Protein AF-0000000072267280 (afdb_homodimer)

Foldseek 3Di:
DDDPADDDCPDDVLVVLLVVLLVCLQVPVQVCQLVLQVVLAADLVVLQVCLVSQLLAQCADVVLPHDNPALLSLLSSLLSNLLRHLLNSVQSLQLRQVFLVLCRVFPDPVSSNVPNNCSSNSVFGEWEFQAAPVDDLNSLLDAWEWEDDVFWTWTFDKTFFIFCVQPGQWYWYKHAHPNVVGLLRIWIFIDGPPFPQKHWDFFDDALASRNGGTTMIGGDRTIGGPSGTGHDGSCVNVSVVVRLLSSLLSSLSSLLSLLSSLCVQQVVQQQPDDDPHHRVCVDPVNVVLNVLSSVLSNVLCVLSSVLSVCRRVVNHDLLSSLVSLLSSLVSQLVSLVVSLVSNDPQSVDPSDPSVNSNSHSVCSQPPSHHSVSSVVRNVVVVVVD/DDDDADDDCPDDVLVVLLVLLLVCLQVPVQVCQLVLQVVLAADLVVLQVCLVSQLLAQCADVVLPHDNPALLSLLSSLLSNLLRPLLNSVQSLQLRQVFLVLCRVFPDPVSSNPPNNCSSNSVFGEWEFQAAPVDDLNSLLDAWEWEDDVFWTWTFDKTFFIFCVQPGQWYWYKHAHPNVVRLLRIWIFIDGPPWPQKHWDFFDDALASRNRGTTMIGGDRTIGGPSGTGHDGSCVVVSVVVRLLSSLLSSLSSLLSLLSSLCVQQVVQQQPDDDPHHRVCVDVVNVVLNVLSSVLSVVLCVLSSVLSVCRRVVNHDLLSSLVSLLSSLVSQLVSLVVSLVSNDPQSVDPSDPSVNSNSHSVCSCPPSHHSVSSVVRNVVVVVVD

Nearest PDB structures (foldseek):
  1jqi-assembly1_B  TM=9.821E-01  e=1.699E-35  Rattus norvegicus
  4n5f-assembly1_A-2  TM=9.843E-01  e=3.014E-35  Burkholderia cenocepacia J2315
  2vig-assembly1_A  TM=9.818E-01  e=6.168E-35  Homo sapiens
  4m9a-assembly1_B  TM=9.813E-01  e=4.166E-34  Burkholderia thailandensis E264
  4l1f-assembly1_A  TM=9.788E-01  e=5.820E-34  Acidaminococcus fermentans DSM 20731

Secondary structure (DSSP, 8-state):
----PPPP---HHHHHHHHHHHHHIIIIIHHHHHHHHHHT---THHHHHHHHTTGGGTTS-GGGT-----HHHHHHHHHHHHHH-HHHHHHHHIIIIIIIIHHHHH--HHHHHHHHHHHHHTSS-EEEE---SS-SS-GGG---EEEE-SSEEEEEEEEEEEETGGG-SEEEEEEES-GGGGGGGEEEEEEETTSTTEEEPPPP-BSS-TTS-EEEEEEEEEEEEGGGEES-TT-HHHHHHHHHHHHHHHHHHHHHHHHHHHHHHHHHHHHH-EETTEEGGGSHHHHHHHHHHHHHHHHHHHHHHHHHHHHHTT---HHHHHHHHHHHHHHHHHHHHHHHHHHTTGGGBTTSHHHHHHHHHHHTTTTTS-HHHHHHHHHHHHHH-/----PPPP---HHHHHHHHHHHHHIIIIIHHHHHHHHHHT---THHHHHHHHTTGGGTTS-GGGT-----HHHHHHHHHHHHHH-HHHHHHHHIIIIIIIIHHHHH--HHHHHHHHHHHHHTSS-EEEE--BTTBSS-GGG---EEEE-SSEEEEEEEEEEEETGGG-SEEEEEEES-GGGGGGGEEEEEEETTSTTEEEPPPP-BSS-TTS-EEEEEEEEEEEEGGGEES-TT-HHHHHHHHHHHHHHHHHHHHHHHHHHHHHHHHHHHHH-EETTEEGGGSHHHHHHHHHHHHHHHHHHHHHHHHHHHHHTT---HHHHHHHHHHHHHHHHHHHHHHHHHHTTGGGBTTSHHHHHHHHHHHTTTTTS-HHHHHHHHHHHHHH-

Structure (mmCIF, N/CA/C/O backbone):
data_AF-0000000072267280-model_v1
#
loop_
_entity.id
_entity.type
_entity.pdbx_description
1 polymer 'Isovaleryl-CoA dehydrogenase, mitochondrial'
#
loop_
_atom_site.group_PDB
_atom_site.id
_atom_site.type_symbol
_atom_site.label_atom_id
_atom_site.label_alt_id
_atom_site.label_comp_id
_atom_site.label_asym_id
_atom_site.label_entity_id
_atom_site.label_seq_id
_atom_site.pdbx_PDB_ins_code
_atom_site.Cartn_x
_atom_site.Cartn_y
_atom_site.Cartn_z
_atom_site.occupancy
_atom_site.B_iso_or_equiv
_atom_site.auth_seq_id
_atom_site.auth_comp_id
_atom_site.auth_asym_id
_atom_site.auth_atom_id
_atom_site.pdbx_PDB_model_num
ATOM 1 N N . MET A 1 1 ? 23.453 -2.625 -3.963 1 76.94 1 MET A N 1
ATOM 2 C CA . MET A 1 1 ? 22.672 -3.83 -3.699 1 76.94 1 MET A CA 1
ATOM 3 C C . MET A 1 1 ? 23.156 -4.531 -2.438 1 76.94 1 MET A C 1
ATOM 5 O O . MET A 1 1 ? 24.359 -4.516 -2.135 1 76.94 1 MET A O 1
ATOM 9 N N . PHE A 1 2 ? 22.172 -5.105 -1.781 1 81.19 2 PHE A N 1
ATOM 10 C CA . PHE A 1 2 ? 22.469 -5.809 -0.541 1 81.19 2 PHE A CA 1
ATOM 11 C C . PHE A 1 2 ? 23.047 -7.188 -0.829 1 81.19 2 PHE A C 1
ATOM 13 O O . PHE A 1 2 ? 22.422 -8.016 -1.488 1 81.19 2 PHE A O 1
ATOM 20 N N . HIS A 1 3 ? 24.281 -7.504 -0.513 1 72.62 3 HIS A N 1
ATOM 21 C CA . HIS A 1 3 ? 24.953 -8.75 -0.868 1 72.62 3 HIS A CA 1
ATOM 22 C C . HIS A 1 3 ? 25.312 -9.555 0.375 1 72.62 3 HIS A C 1
ATOM 24 O O . HIS A 1 3 ? 26.031 -10.555 0.285 1 72.62 3 HIS A O 1
ATOM 30 N N . ALA A 1 4 ? 24.859 -9.195 1.506 1 66.62 4 ALA A N 1
ATOM 31 C CA . ALA A 1 4 ? 25.375 -9.859 2.699 1 66.62 4 ALA A CA 1
ATOM 32 C C . ALA A 1 4 ? 24.297 -10.727 3.35 1 66.62 4 ALA A C 1
ATOM 34 O O . ALA A 1 4 ? 24.219 -10.805 4.578 1 66.62 4 ALA A O 1
ATOM 35 N N . PRO A 1 5 ? 23.562 -11.312 2.404 1 69.12 5 PRO A N 1
ATOM 36 C CA . PRO A 1 5 ? 22.625 -12.203 3.088 1 69.12 5 PRO A CA 1
ATOM 37 C C . PRO A 1 5 ? 23.281 -13.508 3.537 1 69.12 5 PRO A C 1
ATOM 39 O O . PRO A 1 5 ? 24.406 -13.82 3.131 1 69.12 5 PRO A O 1
ATOM 42 N N . MET A 1 6 ? 22.719 -14.211 4.488 1 77.88 6 MET A N 1
ATOM 43 C CA . MET A 1 6 ? 23.094 -15.57 4.863 1 77.88 6 MET A CA 1
ATOM 44 C C . MET A 1 6 ? 23.234 -16.453 3.633 1 77.88 6 MET A C 1
ATOM 46 O O . MET A 1 6 ? 22.422 -16.375 2.713 1 77.88 6 MET A O 1
ATOM 50 N N . THR A 1 7 ? 24.312 -17.172 3.588 1 84.56 7 THR A N 1
ATOM 51 C CA . THR A 1 7 ? 24.5 -18.125 2.502 1 84.56 7 THR A CA 1
ATOM 52 C C . THR A 1 7 ? 23.797 -19.438 2.816 1 84.56 7 THR A C 1
ATOM 54 O O . THR A 1 7 ? 24.094 -20.078 3.832 1 84.56 7 THR A O 1
ATOM 57 N N . PHE A 1 8 ? 22.859 -19.781 1.959 1 88.31 8 PHE A N 1
ATOM 58 C CA . PHE A 1 8 ? 22.203 -21.078 2.064 1 88.31 8 PHE A CA 1
ATOM 59 C C . PHE A 1 8 ? 22.891 -22.094 1.16 1 88.31 8 PHE A C 1
ATOM 61 O O . PHE A 1 8 ? 23.266 -21.781 0.032 1 88.31 8 PHE A O 1
ATOM 68 N N . ASP A 1 9 ? 23.141 -23.312 1.646 1 90.62 9 ASP A N 1
ATOM 69 C CA . ASP A 1 9 ? 23.75 -24.375 0.845 1 90.62 9 ASP A CA 1
ATOM 70 C C . ASP A 1 9 ? 22.734 -24.984 -0.119 1 90.62 9 ASP A C 1
ATOM 72 O O . ASP A 1 9 ? 21.969 -25.875 0.256 1 90.62 9 ASP A O 1
ATOM 76 N N . LEU A 1 10 ? 22.797 -24.609 -1.362 1 94.75 10 LEU A N 1
ATOM 77 C CA . LEU A 1 10 ? 21.844 -25.047 -2.385 1 94.75 10 LEU A CA 1
ATOM 78 C C . LEU A 1 10 ? 22.453 -26.156 -3.236 1 94.75 10 LEU A C 1
ATOM 80 O O . LEU A 1 10 ? 21.75 -26.781 -4.039 1 94.75 10 LEU A O 1
ATOM 84 N N . GLY A 1 11 ? 23.781 -26.453 -2.988 1 94.38 11 GLY A N 1
ATOM 85 C CA . GLY A 1 11 ? 24.516 -27.312 -3.908 1 94.38 11 GLY A CA 1
ATOM 86 C C . GLY A 1 11 ? 25.094 -26.547 -5.086 1 94.38 11 GLY A C 1
ATOM 87 O O . GLY A 1 11 ? 24.672 -25.438 -5.387 1 94.38 11 GLY A O 1
ATOM 88 N N . GLU A 1 12 ? 26 -27.094 -5.793 1 95.25 12 GLU A N 1
ATOM 89 C CA . GLU A 1 12 ? 26.766 -26.406 -6.828 1 95.25 12 GLU A CA 1
ATOM 90 C C . GLU A 1 12 ? 25.891 -26.047 -8.023 1 95.25 12 GLU A C 1
ATOM 92 O O . GLU A 1 12 ? 25.984 -24.938 -8.562 1 95.25 12 GLU A O 1
ATOM 97 N N . GLU A 1 13 ? 25.062 -26.938 -8.398 1 96.62 13 GLU A N 1
ATOM 98 C CA . GLU A 1 13 ? 24.25 -26.75 -9.602 1 96.62 13 GLU A CA 1
ATOM 99 C C . GLU A 1 13 ? 23.234 -25.641 -9.422 1 96.62 13 GLU A C 1
ATOM 101 O O . GLU A 1 13 ? 23.125 -24.75 -10.266 1 96.62 13 GLU A O 1
ATOM 106 N N . ILE A 1 14 ? 22.516 -25.672 -8.32 1 97.69 14 ILE A N 1
ATOM 107 C CA . ILE A 1 14 ? 21.484 -24.656 -8.078 1 97.69 14 ILE A CA 1
ATOM 108 C C . ILE A 1 14 ? 22.141 -23.312 -7.762 1 97.69 14 ILE A C 1
ATOM 110 O O . ILE A 1 14 ? 21.641 -22.266 -8.148 1 97.69 14 ILE A O 1
ATOM 114 N N . ALA A 1 15 ? 23.328 -23.328 -7.137 1 96.62 15 ALA A N 1
ATOM 115 C CA . ALA A 1 15 ? 24.078 -22.094 -6.898 1 96.62 15 ALA A CA 1
ATOM 116 C C . ALA A 1 15 ? 24.484 -21.438 -8.211 1 96.62 15 ALA A C 1
ATOM 118 O O . ALA A 1 15 ? 24.422 -20.219 -8.352 1 96.62 15 ALA A O 1
ATOM 119 N N . ALA A 1 16 ? 24.922 -22.281 -9.125 1 97.06 16 ALA A N 1
ATOM 120 C CA . ALA A 1 16 ? 25.297 -21.766 -10.445 1 97.06 16 ALA A CA 1
ATOM 121 C C . ALA A 1 16 ? 24.094 -21.203 -11.18 1 97.06 16 ALA A C 1
ATOM 123 O O . ALA A 1 16 ? 24.188 -20.172 -11.844 1 97.06 16 ALA A O 1
ATOM 124 N N . LEU A 1 17 ? 23 -21.875 -11.078 1 97.62 17 LEU A N 1
ATOM 125 C CA . LEU A 1 17 ? 21.75 -21.359 -11.648 1 97.62 17 LEU A CA 1
ATOM 126 C C . LEU A 1 17 ? 21.406 -20 -11.062 1 97.62 17 LEU A C 1
ATOM 128 O O . LEU A 1 17 ? 21.031 -19.078 -11.805 1 97.62 17 LEU A O 1
ATOM 132 N N . ARG A 1 18 ? 21.453 -19.859 -9.758 1 97.56 18 ARG A N 1
ATOM 133 C CA . ARG A 1 18 ? 21.125 -18.609 -9.094 1 97.56 18 ARG A CA 1
ATOM 134 C C . ARG A 1 18 ? 21.984 -17.469 -9.648 1 97.56 18 ARG A C 1
ATOM 136 O O . ARG A 1 18 ? 21.469 -16.375 -9.922 1 97.56 18 ARG A O 1
ATOM 143 N N . GLU A 1 19 ? 23.25 -17.688 -9.805 1 96.75 19 GLU A N 1
ATOM 144 C CA . GLU A 1 19 ? 24.172 -16.672 -10.305 1 96.75 19 GLU A CA 1
ATOM 145 C C . GLU A 1 19 ? 23.781 -16.219 -11.711 1 96.75 19 GLU A C 1
ATOM 147 O O . GLU A 1 19 ? 23.797 -15.023 -12.016 1 96.75 19 GLU A O 1
ATOM 152 N N . THR A 1 20 ? 23.453 -17.188 -12.508 1 97.62 20 THR A N 1
ATOM 153 C CA . THR A 1 20 ? 23.094 -16.906 -13.891 1 97.62 20 THR A CA 1
ATOM 154 C C . THR A 1 20 ? 21.797 -16.094 -13.945 1 97.62 20 THR A C 1
ATOM 156 O O . THR A 1 20 ? 21.719 -15.086 -14.648 1 97.62 20 THR A O 1
ATOM 159 N N . VAL A 1 21 ? 20.797 -16.562 -13.242 1 98.5 21 VAL A N 1
ATOM 160 C CA . VAL A 1 21 ? 19.5 -15.891 -13.25 1 98.5 21 VAL A CA 1
ATOM 161 C C . VAL A 1 21 ? 19.625 -14.5 -12.633 1 98.5 21 VAL A C 1
ATOM 163 O O . VAL A 1 21 ? 19.031 -13.539 -13.117 1 98.5 21 VAL A O 1
ATOM 166 N N . HIS A 1 22 ? 20.359 -14.383 -11.531 1 97.75 22 HIS A N 1
ATOM 167 C CA . HIS A 1 22 ? 20.594 -13.094 -10.883 1 97.75 22 HIS A CA 1
ATOM 168 C C . HIS A 1 22 ? 21.203 -12.094 -11.867 1 97.75 22 HIS A C 1
ATOM 170 O O . HIS A 1 22 ? 20.719 -10.961 -11.984 1 97.75 22 HIS A O 1
ATOM 176 N N . ALA A 1 23 ? 22.234 -12.492 -12.555 1 98.06 23 ALA A N 1
ATOM 177 C CA . ALA A 1 23 ? 22.922 -11.609 -13.492 1 98.06 23 ALA A CA 1
ATOM 178 C C . ALA A 1 23 ? 21.969 -11.141 -14.594 1 98.06 23 ALA A C 1
ATOM 180 O O . ALA A 1 23 ? 21.891 -9.945 -14.891 1 98.06 23 ALA A O 1
ATOM 181 N N . TRP A 1 24 ? 21.219 -12.031 -15.172 1 98.56 24 TRP A N 1
ATOM 182 C CA . TRP A 1 24 ? 20.281 -11.695 -16.234 1 98.56 24 TRP A CA 1
ATOM 183 C C . TRP A 1 24 ? 19.188 -10.773 -15.719 1 98.56 24 TRP A C 1
ATOM 185 O O . TRP A 1 24 ? 18.859 -9.773 -16.359 1 98.56 24 TRP A O 1
ATOM 195 N N . ALA A 1 25 ? 18.609 -11.102 -14.547 1 98.69 25 ALA A N 1
ATOM 196 C CA . ALA A 1 25 ? 17.5 -10.328 -14 1 98.69 25 ALA A CA 1
ATOM 197 C C . ALA A 1 25 ? 17.938 -8.906 -13.656 1 98.69 25 ALA A C 1
ATOM 199 O O . ALA A 1 25 ? 17.219 -7.945 -13.93 1 98.69 25 ALA A O 1
ATOM 200 N N . GLN A 1 26 ? 19.141 -8.773 -13.117 1 98.06 26 GLN A N 1
ATOM 201 C CA . GLN A 1 26 ? 19.641 -7.465 -12.711 1 98.06 26 GLN A CA 1
ATOM 202 C C . GLN A 1 26 ? 20.031 -6.625 -13.93 1 98.06 26 GLN A C 1
ATOM 204 O O . GLN A 1 26 ? 19.844 -5.406 -13.93 1 98.06 26 GLN A O 1
ATOM 209 N N . GLU A 1 27 ? 20.5 -7.215 -14.977 1 98.25 27 GLU A N 1
ATOM 210 C CA . GLU A 1 27 ? 21.016 -6.484 -16.125 1 98.25 27 GLU A CA 1
ATOM 211 C C . GLU A 1 27 ? 19.922 -6.234 -17.156 1 98.25 27 GLU A C 1
ATOM 213 O O . GLU A 1 27 ? 19.922 -5.211 -17.844 1 98.25 27 GLU A O 1
AT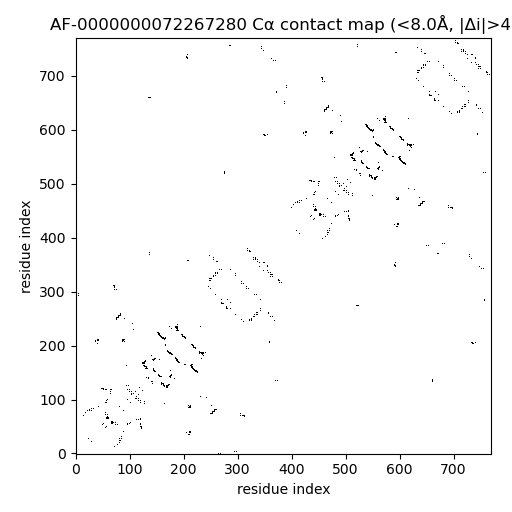OM 218 N N . ARG A 1 28 ? 19.016 -7.172 -17.219 1 98.5 28 ARG A N 1
ATOM 219 C CA . ARG A 1 28 ? 18.031 -7.133 -18.297 1 98.5 28 ARG A CA 1
ATOM 220 C C . ARG A 1 28 ? 16.656 -6.711 -17.766 1 98.5 28 ARG A C 1
ATOM 222 O O . ARG A 1 28 ? 16.016 -5.82 -18.344 1 98.5 28 ARG A O 1
ATOM 229 N N . VAL A 1 29 ? 16.188 -7.23 -16.703 1 98.75 29 VAL A N 1
ATOM 230 C CA . VAL A 1 29 ? 14.828 -7.059 -16.234 1 98.75 29 VAL A CA 1
ATOM 231 C C . VAL A 1 29 ? 14.734 -5.805 -15.359 1 98.75 29 VAL A C 1
ATOM 233 O O . VAL A 1 29 ? 13.836 -4.98 -15.547 1 98.75 29 VAL A O 1
ATOM 236 N N . LYS A 1 30 ? 15.641 -5.578 -14.438 1 98.5 30 LYS A N 1
ATOM 237 C CA . LYS A 1 30 ? 15.57 -4.512 -13.445 1 98.5 30 LYS A CA 1
ATOM 238 C C . LYS A 1 30 ? 15.477 -3.143 -14.109 1 98.5 30 LYS A C 1
ATOM 240 O O . LYS A 1 30 ? 14.641 -2.314 -13.734 1 98.5 30 LYS A O 1
ATOM 245 N N . PRO A 1 31 ? 16.25 -2.871 -15.164 1 98.25 31 PRO A N 1
ATOM 246 C CA . PRO A 1 31 ? 16.172 -1.554 -15.797 1 98.25 31 PRO A CA 1
ATOM 247 C C . PRO A 1 31 ? 14.82 -1.289 -16.453 1 98.25 31 PRO A C 1
ATOM 249 O O . PRO A 1 31 ? 14.461 -0.134 -16.688 1 98.25 31 PRO A O 1
ATOM 252 N N . MET A 1 32 ? 14.047 -2.373 -16.688 1 98.31 32 MET A N 1
ATOM 253 C CA . MET A 1 32 ? 12.75 -2.236 -17.359 1 98.31 32 MET A CA 1
ATOM 254 C C . MET A 1 32 ? 11.625 -2.131 -16.344 1 98.31 32 MET A C 1
ATOM 256 O O . MET A 1 32 ? 10.5 -1.759 -16.688 1 98.31 32 MET A O 1
ATOM 260 N N . ALA A 1 33 ? 11.906 -2.402 -15.109 1 98.31 33 ALA A N 1
ATOM 261 C CA . ALA A 1 33 ? 10.875 -2.637 -14.102 1 98.31 33 ALA A CA 1
ATOM 262 C C . ALA A 1 33 ? 9.969 -1.413 -13.945 1 98.31 33 ALA A C 1
ATOM 264 O O . ALA A 1 33 ? 8.75 -1.54 -13.875 1 98.31 33 ALA A O 1
ATOM 265 N N . ALA A 1 34 ? 10.539 -0.206 -13.883 1 97.75 34 ALA A N 1
ATOM 266 C CA . ALA A 1 34 ? 9.766 1.022 -13.719 1 97.75 34 ALA A CA 1
ATOM 267 C C . ALA A 1 34 ? 8.82 1.236 -14.898 1 97.75 34 ALA A C 1
ATOM 269 O O . ALA A 1 34 ? 7.652 1.586 -14.703 1 97.75 34 ALA A O 1
ATOM 270 N N . ARG A 1 35 ? 9.312 1.069 -16.078 1 97.88 35 ARG A N 1
ATOM 271 C CA . ARG A 1 35 ? 8.5 1.239 -17.281 1 97.88 35 ARG A CA 1
ATOM 272 C C . ARG A 1 35 ? 7.391 0.198 -17.344 1 97.88 35 ARG A C 1
ATOM 274 O O . ARG A 1 35 ? 6.262 0.51 -17.734 1 97.88 35 ARG A O 1
ATOM 281 N N . ILE A 1 36 ? 7.727 -1.076 -17 1 98.38 36 ILE A N 1
ATOM 282 C CA . ILE A 1 36 ? 6.75 -2.156 -16.984 1 98.38 36 ILE A CA 1
ATOM 283 C C . ILE A 1 36 ? 5.594 -1.791 -16.047 1 98.38 36 ILE A C 1
ATOM 285 O O . ILE A 1 36 ? 4.426 -1.951 -16.406 1 98.38 36 ILE A O 1
ATOM 289 N N . ASP A 1 37 ? 5.906 -1.236 -14.914 1 97.88 37 ASP A N 1
ATOM 290 C CA . ASP A 1 37 ? 4.902 -0.824 -13.938 1 97.88 37 ASP A CA 1
ATOM 291 C C . ASP A 1 37 ? 4.051 0.323 -14.477 1 97.88 37 ASP A C 1
ATOM 293 O O . ASP A 1 37 ? 2.82 0.284 -14.398 1 97.88 37 ASP A O 1
ATOM 297 N N . ARG A 1 38 ? 4.637 1.321 -15.016 1 96.62 38 ARG A N 1
ATOM 298 C CA . ARG A 1 38 ? 3.953 2.518 -15.5 1 96.62 38 ARG A CA 1
ATOM 299 C C . ARG A 1 38 ? 3.025 2.186 -16.672 1 96.62 38 ARG A C 1
ATOM 301 O O . ARG A 1 38 ? 1.881 2.641 -16.703 1 96.62 38 ARG A O 1
ATOM 308 N N . GLU A 1 39 ? 3.525 1.324 -17.641 1 97.12 39 GLU A N 1
ATOM 309 C CA . GLU A 1 39 ? 2.787 1.04 -18.859 1 97.12 39 GLU A CA 1
ATOM 310 C C . GLU A 1 39 ? 1.793 -0.1 -18.656 1 97.12 39 GLU A C 1
ATOM 312 O O . GLU A 1 39 ? 0.871 -0.277 -19.453 1 97.12 39 GLU A O 1
ATOM 317 N N . ASN A 1 40 ? 2.025 -0.92 -17.641 1 97.56 40 ASN A N 1
ATOM 318 C CA . ASN A 1 40 ? 1.167 -2.049 -17.312 1 97.56 40 ASN A CA 1
ATOM 319 C C . ASN A 1 40 ? 1.065 -3.045 -18.453 1 97.56 40 ASN A C 1
ATOM 321 O O . ASN A 1 40 ? -0.034 -3.461 -18.828 1 97.56 40 ASN A O 1
ATOM 325 N N . VAL A 1 41 ? 2.209 -3.436 -19.016 1 96.5 41 VAL A N 1
ATOM 326 C CA . VAL A 1 41 ? 2.266 -4.422 -20.094 1 96.5 41 VAL A CA 1
ATOM 327 C C . VAL A 1 41 ? 3.488 -5.316 -19.906 1 96.5 41 VAL A C 1
ATOM 329 O O . VAL A 1 41 ? 4.594 -4.828 -19.672 1 96.5 41 VAL A O 1
ATOM 332 N N . PHE A 1 42 ? 3.316 -6.598 -19.969 1 98.06 42 PHE A N 1
ATOM 333 C CA . PHE A 1 42 ? 4.43 -7.535 -19.906 1 98.06 42 PHE A CA 1
ATOM 334 C C . PHE A 1 42 ? 5.281 -7.445 -21.172 1 98.06 42 PHE A C 1
ATOM 336 O O . PHE A 1 42 ? 4.754 -7.492 -22.281 1 98.06 42 PHE A O 1
ATOM 343 N N . PRO A 1 43 ? 6.559 -7.328 -21.078 1 98 43 PRO A N 1
ATOM 344 C CA . PRO A 1 43 ? 7.422 -7.355 -22.25 1 98 43 PRO A CA 1
ATOM 345 C C . PRO A 1 43 ? 7.539 -8.742 -22.875 1 98 43 PRO A C 1
ATOM 347 O O . PRO A 1 43 ? 8.312 -9.578 -22.406 1 98 43 PRO A O 1
ATOM 350 N N . ALA A 1 44 ? 6.934 -8.953 -23.953 1 97.56 44 ALA A N 1
ATOM 351 C CA . ALA A 1 44 ? 6.777 -10.281 -24.547 1 97.56 44 ALA A CA 1
ATOM 352 C C . ALA A 1 44 ? 8.125 -10.859 -24.953 1 97.56 44 ALA A C 1
ATOM 354 O O . ALA A 1 44 ? 8.297 -12.078 -25 1 97.56 44 ALA A O 1
ATOM 355 N N . GLU A 1 45 ? 9.078 -10 -25.234 1 97.69 45 GLU A N 1
ATOM 356 C CA . GLU A 1 45 ? 10.398 -10.461 -25.656 1 97.69 45 GLU A CA 1
ATOM 357 C C . GLU A 1 45 ? 11.086 -11.258 -24.547 1 97.69 45 GLU A C 1
ATOM 359 O O . GLU A 1 45 ? 11.969 -12.078 -24.828 1 97.69 45 GLU A O 1
ATOM 364 N N . LEU A 1 46 ? 10.672 -11.086 -23.328 1 98.62 46 LEU A N 1
ATOM 365 C CA . LEU A 1 46 ? 11.305 -11.766 -22.219 1 98.62 46 LEU A CA 1
ATOM 366 C C . LEU A 1 46 ? 10.992 -13.258 -22.234 1 98.62 46 LEU A C 1
ATOM 368 O O . LEU A 1 46 ? 11.758 -14.07 -21.703 1 98.62 46 LEU A O 1
ATOM 372 N N . TRP A 1 47 ? 9.883 -13.695 -22.859 1 98.69 47 TRP A N 1
ATOM 373 C CA . TRP A 1 47 ? 9.547 -15.117 -22.906 1 98.69 47 TRP A CA 1
ATOM 374 C C . TRP A 1 47 ? 10.617 -15.906 -23.656 1 98.69 47 TRP A C 1
ATOM 376 O O . TRP A 1 47 ? 11.117 -16.906 -23.141 1 98.69 47 TRP A O 1
ATOM 386 N N . ARG A 1 48 ? 11.008 -15.383 -24.797 1 98.25 48 ARG A N 1
ATOM 387 C CA . ARG A 1 48 ? 12.031 -16.078 -25.578 1 98.25 48 ARG A CA 1
ATOM 388 C C . ARG A 1 48 ? 13.375 -16.047 -24.859 1 98.25 48 ARG A C 1
ATOM 390 O O . ARG A 1 48 ? 14.133 -17.016 -24.906 1 98.25 48 ARG A O 1
ATOM 397 N N . GLU A 1 49 ? 13.641 -14.938 -24.219 1 98.56 49 GLU A N 1
ATOM 398 C CA . GLU A 1 49 ? 14.898 -14.82 -23.484 1 98.56 49 GLU A CA 1
ATOM 399 C C . GLU A 1 49 ? 14.945 -15.82 -22.328 1 98.56 49 GLU A C 1
ATOM 401 O O . GLU A 1 49 ? 15.961 -16.484 -22.109 1 98.56 49 GLU A O 1
ATOM 406 N N . MET A 1 50 ? 13.883 -15.922 -21.578 1 98.81 50 MET A N 1
ATOM 407 C CA . MET A 1 50 ? 13.812 -16.891 -20.484 1 98.81 50 MET A CA 1
ATOM 408 C C . MET A 1 50 ? 13.898 -18.312 -21.016 1 98.81 50 MET A C 1
ATOM 410 O O . MET A 1 50 ? 14.508 -19.188 -20.375 1 98.81 50 MET A O 1
ATOM 414 N N . GLY A 1 51 ? 13.25 -18.562 -22.188 1 98.75 51 GLY A N 1
ATOM 415 C CA . GLY A 1 51 ? 13.359 -19.859 -22.828 1 98.75 51 GLY A CA 1
ATOM 416 C C . GLY A 1 51 ? 14.789 -20.234 -23.188 1 98.75 51 GLY A C 1
ATOM 417 O O . GLY A 1 51 ? 15.234 -21.344 -22.906 1 98.75 51 GLY A O 1
ATOM 418 N N . GLU A 1 52 ? 15.523 -19.266 -23.734 1 98.06 52 GLU A N 1
ATOM 419 C CA . GLU A 1 52 ? 16.922 -19.484 -24.125 1 98.06 52 GLU A CA 1
ATOM 420 C C . GLU A 1 52 ? 17.797 -19.75 -22.906 1 98.06 52 GLU A C 1
ATOM 422 O O . GLU A 1 52 ? 18.75 -20.531 -22.984 1 98.06 52 GLU A O 1
ATOM 427 N N . LEU A 1 53 ? 17.406 -19.156 -21.797 1 98.06 53 LEU A N 1
ATOM 428 C CA . LEU A 1 53 ? 18.172 -19.312 -20.578 1 98.06 53 LEU A CA 1
ATOM 429 C C . LEU A 1 53 ? 17.797 -20.609 -19.859 1 98.06 53 LEU A C 1
ATOM 431 O O . LEU A 1 53 ? 18.438 -21 -18.891 1 98.06 53 LEU A O 1
ATOM 435 N N . GLY A 1 54 ? 16.703 -21.297 -20.375 1 98.25 54 GLY A N 1
ATOM 436 C CA . GLY A 1 54 ? 16.266 -22.547 -19.781 1 98.25 54 GLY A CA 1
ATOM 437 C C . GLY A 1 54 ? 15.375 -22.359 -18.578 1 98.25 54 GLY A C 1
ATOM 438 O O . GLY A 1 54 ? 15.086 -23.312 -17.844 1 98.25 54 GLY A O 1
ATOM 439 N N . LEU A 1 55 ? 14.867 -21.172 -18.344 1 98.75 55 LEU A N 1
ATOM 440 C CA . LEU A 1 55 ? 14.133 -20.844 -17.125 1 98.75 55 LEU A CA 1
ATOM 441 C C . LEU A 1 55 ? 12.711 -21.391 -17.188 1 98.75 55 LEU A C 1
ATOM 443 O O . LEU A 1 55 ? 12.078 -21.609 -16.156 1 98.75 55 LEU A O 1
ATOM 447 N N . LEU A 1 56 ? 12.164 -21.609 -18.375 1 98.88 56 LEU A N 1
ATOM 448 C CA . LEU A 1 56 ? 10.742 -21.906 -18.516 1 98.88 56 LEU A CA 1
ATOM 449 C C . LEU A 1 56 ? 10.477 -23.406 -18.328 1 98.88 56 LEU A C 1
ATOM 451 O O . LEU A 1 56 ? 9.328 -23.828 -18.203 1 98.88 56 LEU A O 1
ATOM 455 N N . GLY A 1 57 ? 11.562 -24.266 -18.312 1 98.69 57 GLY A N 1
ATOM 456 C CA . GLY A 1 57 ? 11.414 -25.719 -18.188 1 98.69 57 GLY A CA 1
ATOM 457 C C . GLY A 1 57 ? 12.289 -26.312 -17.109 1 98.69 57 GLY A C 1
ATOM 458 O O . GLY A 1 57 ? 12.836 -27.406 -17.266 1 98.69 57 GLY A O 1
ATOM 459 N N . ILE A 1 58 ? 12.469 -25.625 -15.977 1 98.62 58 ILE A N 1
ATOM 460 C CA . ILE A 1 58 ? 13.383 -26.047 -14.93 1 98.62 58 ILE A CA 1
ATOM 461 C C . ILE A 1 58 ? 12.953 -27.406 -14.375 1 98.62 58 ILE A C 1
ATOM 463 O O . ILE A 1 58 ? 13.789 -28.266 -14.07 1 98.62 58 ILE A O 1
ATOM 467 N N . THR A 1 59 ? 11.656 -27.688 -14.281 1 98.25 59 THR A N 1
ATOM 468 C CA . THR A 1 59 ? 11.156 -28.922 -13.688 1 98.25 59 THR A CA 1
ATOM 469 C C . THR A 1 59 ? 10.797 -29.922 -14.766 1 98.25 59 THR A C 1
ATOM 471 O O . THR A 1 59 ? 10.266 -31 -14.469 1 98.25 59 THR A O 1
ATOM 474 N N . VAL A 1 60 ? 11.031 -29.625 -16.031 1 98.62 60 VAL A N 1
ATOM 475 C CA . VAL A 1 60 ? 10.625 -30.438 -17.172 1 98.62 60 VAL A CA 1
ATOM 476 C C . VAL A 1 60 ? 11.773 -31.375 -17.578 1 98.62 60 VAL A C 1
ATOM 478 O O . VAL A 1 60 ? 12.938 -30.953 -17.578 1 98.62 60 VAL A O 1
ATOM 481 N N . PRO A 1 61 ? 11.492 -32.656 -17.938 1 97.88 61 PRO A N 1
ATOM 482 C CA . PRO A 1 61 ? 12.531 -33.562 -18.406 1 97.88 61 PRO A CA 1
ATOM 483 C C . PRO A 1 61 ? 13.273 -33.031 -19.641 1 97.88 61 PRO A C 1
ATOM 485 O O . PRO A 1 61 ? 12.688 -32.344 -20.453 1 97.88 61 PRO A O 1
ATOM 488 N N . GLU A 1 62 ? 14.438 -33.5 -19.812 1 97.75 62 GLU A N 1
ATOM 489 C CA . GLU A 1 62 ? 15.312 -33.062 -20.891 1 97.75 62 GLU A CA 1
ATOM 490 C C . GLU A 1 62 ? 14.734 -33.438 -22.266 1 97.75 62 GLU A C 1
ATOM 492 O O . GLU A 1 62 ? 14.93 -32.719 -23.25 1 97.75 62 GLU A O 1
ATOM 497 N N . GLU A 1 63 ? 14.031 -34.531 -22.281 1 97.69 63 GLU A N 1
ATOM 498 C CA . GLU A 1 63 ? 13.461 -35.031 -23.531 1 97.69 63 GLU A CA 1
ATOM 499 C C . GLU A 1 63 ? 12.477 -34 -24.125 1 97.69 63 GLU A C 1
ATOM 501 O O . GLU A 1 63 ? 12.219 -34 -25.328 1 97.69 63 GLU A O 1
ATOM 506 N N . PHE A 1 64 ? 12.023 -33.094 -23.266 1 98.06 64 PHE A N 1
ATOM 507 C CA . PHE A 1 64 ? 11.094 -32.094 -23.75 1 98.06 64 PHE A CA 1
ATOM 508 C C . PHE A 1 64 ? 11.75 -30.703 -23.734 1 98.06 64 PHE A C 1
ATOM 510 O O . PHE A 1 64 ? 11.062 -29.688 -23.812 1 98.06 64 PHE A O 1
ATOM 517 N N . GLY A 1 65 ? 13.078 -30.656 -23.484 1 97.5 65 GLY A N 1
ATOM 518 C CA . GLY A 1 65 ? 13.828 -29.422 -23.547 1 97.5 65 GLY A CA 1
ATOM 519 C C . GLY A 1 65 ? 14.055 -28.797 -22.188 1 97.5 65 GLY A C 1
ATOM 520 O O . GLY A 1 65 ? 14.609 -27.688 -22.078 1 97.5 65 GLY A O 1
ATOM 521 N N . GLY A 1 66 ? 13.633 -29.469 -21.109 1 98.19 66 GLY A N 1
ATOM 522 C CA . GLY A 1 66 ? 13.82 -28.938 -19.781 1 98.19 66 GLY A CA 1
ATOM 523 C C . GLY A 1 66 ? 15.156 -29.312 -19.156 1 98.19 66 GLY A C 1
ATOM 524 O O . GLY A 1 66 ? 16.062 -29.75 -19.875 1 98.19 66 GLY A O 1
ATOM 525 N N . SER A 1 67 ? 15.312 -28.953 -17.875 1 97.5 67 SER A N 1
ATOM 526 C CA . SER A 1 67 ? 16.578 -29.234 -17.219 1 97.5 67 SER A CA 1
ATOM 527 C C . SER A 1 67 ? 16.391 -30.172 -16.031 1 97.5 67 SER A C 1
ATOM 529 O O . SER A 1 67 ? 17.359 -30.672 -15.461 1 97.5 67 SER A O 1
ATOM 531 N N . ASP A 1 68 ? 15.211 -30.438 -15.688 1 97.44 68 ASP A N 1
ATOM 532 C CA . ASP A 1 68 ? 14.852 -31.375 -14.625 1 97.44 68 ASP A CA 1
ATOM 533 C C . ASP A 1 68 ? 15.656 -31.094 -13.359 1 97.44 68 ASP A C 1
ATOM 535 O O . ASP A 1 68 ? 16.25 -32 -12.789 1 97.44 68 ASP A O 1
ATOM 539 N N . MET A 1 69 ? 15.688 -29.844 -12.938 1 97.88 69 MET A N 1
ATOM 540 C CA . MET A 1 69 ? 16.547 -29.453 -11.828 1 97.88 69 MET A CA 1
ATOM 541 C C . MET A 1 69 ? 15.766 -29.453 -10.516 1 97.88 69 MET A C 1
ATOM 543 O O . MET A 1 69 ? 16.359 -29.328 -9.438 1 97.88 69 MET A O 1
ATOM 547 N N . GLY A 1 70 ? 14.375 -29.547 -10.609 1 98.06 70 GLY A N 1
ATOM 548 C CA . GLY A 1 70 ? 13.578 -29.672 -9.398 1 98.06 70 GLY A CA 1
ATOM 549 C C . GLY A 1 70 ? 12.969 -28.359 -8.945 1 98.06 70 GLY A C 1
ATOM 550 O O . GLY A 1 70 ? 13.133 -27.344 -9.609 1 98.06 70 GLY A O 1
ATOM 551 N N . TYR A 1 71 ? 12.266 -28.391 -7.824 1 98.69 71 TYR A N 1
ATOM 552 C CA . TYR A 1 71 ? 11.445 -27.281 -7.363 1 98.69 71 TYR A CA 1
ATOM 553 C C . TYR A 1 71 ? 12.281 -26.281 -6.582 1 98.69 71 TYR A C 1
ATOM 555 O O . TYR A 1 71 ? 12.008 -25.078 -6.613 1 98.69 71 TYR A O 1
ATOM 563 N N . LEU A 1 72 ? 13.281 -26.703 -5.824 1 98.69 72 LEU A N 1
ATOM 564 C CA . LEU A 1 72 ? 14.164 -25.75 -5.16 1 98.69 72 LEU A CA 1
ATOM 565 C C . LEU A 1 72 ? 14.82 -24.812 -6.176 1 98.69 72 LEU A C 1
ATOM 567 O O . LEU A 1 72 ? 14.836 -23.594 -5.984 1 98.69 72 LEU A O 1
ATOM 571 N N . ALA A 1 73 ? 15.305 -25.406 -7.293 1 98.81 73 ALA A N 1
ATOM 572 C CA . ALA A 1 73 ? 15.898 -24.609 -8.359 1 98.81 73 ALA A CA 1
ATOM 573 C C . ALA A 1 73 ? 14.891 -23.609 -8.93 1 98.81 73 ALA A C 1
ATOM 575 O O . ALA A 1 73 ? 15.211 -22.438 -9.148 1 98.81 73 ALA A O 1
ATOM 576 N N . HIS A 1 74 ? 13.711 -24.109 -9.203 1 98.88 74 HIS A N 1
ATOM 577 C CA . HIS A 1 74 ? 12.656 -23.25 -9.742 1 98.88 74 HIS A CA 1
ATOM 578 C C . HIS A 1 74 ? 12.328 -22.109 -8.789 1 98.88 74 HIS A C 1
ATOM 580 O O . HIS A 1 74 ? 12.156 -20.969 -9.219 1 98.88 74 HIS A O 1
ATOM 586 N N . THR A 1 75 ? 12.242 -22.375 -7.477 1 98.88 75 THR A N 1
ATOM 587 C CA . THR A 1 75 ? 11.945 -21.375 -6.457 1 98.88 75 THR A CA 1
ATOM 588 C C . THR A 1 75 ? 13.023 -20.312 -6.418 1 98.88 75 THR A C 1
ATOM 590 O O . THR A 1 75 ? 12.727 -19.109 -6.34 1 98.88 75 THR A O 1
ATOM 593 N N . VAL A 1 76 ? 14.258 -20.734 -6.496 1 98.69 76 VAL A N 1
ATOM 594 C CA . VAL A 1 76 ? 15.391 -19.812 -6.477 1 98.69 76 VAL A CA 1
ATOM 595 C C . VAL A 1 76 ? 15.352 -18.906 -7.707 1 98.69 76 VAL A C 1
ATOM 597 O O . VAL A 1 76 ? 15.609 -17.703 -7.613 1 98.69 76 VAL A O 1
ATOM 600 N N . ALA A 1 77 ? 15.016 -19.469 -8.859 1 98.88 77 ALA A N 1
ATOM 601 C CA . ALA A 1 77 ? 14.906 -18.688 -10.078 1 98.88 77 ALA A CA 1
ATOM 602 C C . ALA A 1 77 ? 13.797 -17.641 -9.961 1 98.88 77 ALA A C 1
ATOM 604 O O . ALA A 1 77 ? 13.992 -16.469 -10.32 1 98.88 77 ALA A O 1
ATOM 605 N N . VAL A 1 78 ? 12.68 -18.031 -9.422 1 98.88 78 VAL A N 1
ATOM 606 C CA . VAL A 1 78 ? 11.547 -17.125 -9.219 1 98.88 78 VAL A CA 1
ATOM 607 C C . VAL A 1 78 ? 11.961 -15.984 -8.289 1 98.88 78 VAL A C 1
ATOM 609 O O . VAL A 1 78 ? 11.617 -14.828 -8.531 1 98.88 78 VAL A O 1
ATOM 612 N N . GLU A 1 79 ? 12.672 -16.297 -7.223 1 98.69 79 GLU A N 1
ATOM 613 C CA . GLU A 1 79 ? 13.148 -15.312 -6.262 1 98.69 79 GLU A CA 1
ATOM 614 C C . GLU A 1 79 ? 14.039 -14.266 -6.934 1 98.69 79 GLU A C 1
ATOM 616 O O . GLU A 1 79 ? 13.844 -13.062 -6.738 1 98.69 79 GLU A O 1
ATOM 621 N N . GLU A 1 80 ? 14.953 -14.719 -7.738 1 98.62 80 GLU A N 1
ATOM 622 C CA . GLU A 1 80 ? 15.914 -13.805 -8.359 1 98.62 80 GLU A CA 1
ATOM 623 C C . GLU A 1 80 ? 15.227 -12.891 -9.367 1 98.62 80 GLU A C 1
ATOM 625 O O . GLU A 1 80 ? 15.578 -11.711 -9.484 1 98.62 80 GLU A O 1
ATOM 630 N N . VAL A 1 81 ? 14.266 -13.445 -10.133 1 98.88 81 VAL A N 1
ATOM 631 C CA . VAL A 1 81 ? 13.531 -12.609 -11.078 1 98.88 81 VAL A CA 1
ATOM 632 C C . VAL A 1 81 ? 12.68 -11.594 -10.312 1 98.88 81 VAL A C 1
ATOM 634 O O . VAL A 1 81 ? 12.602 -10.422 -10.695 1 98.88 81 VAL A O 1
ATOM 637 N N . ALA A 1 82 ? 12.109 -12.031 -9.188 1 98.88 82 ALA A N 1
ATOM 638 C CA . ALA A 1 82 ? 11.258 -11.164 -8.383 1 98.88 82 ALA A CA 1
ATOM 639 C C . ALA A 1 82 ? 12.062 -10.023 -7.762 1 98.88 82 ALA A C 1
ATOM 641 O O . ALA A 1 82 ? 11.547 -8.914 -7.594 1 98.88 82 ALA A O 1
ATOM 642 N N . ARG A 1 83 ? 13.305 -10.328 -7.414 1 98.5 83 ARG A N 1
ATOM 643 C CA . ARG A 1 83 ? 14.164 -9.305 -6.836 1 98.5 83 ARG A CA 1
ATOM 644 C C . ARG A 1 83 ? 14.359 -8.141 -7.809 1 98.5 83 ARG A C 1
ATOM 646 O O . ARG A 1 83 ? 14.523 -6.996 -7.391 1 98.5 83 ARG A O 1
ATOM 653 N N . ALA A 1 84 ? 14.203 -8.43 -9.125 1 98.69 84 ALA A N 1
ATOM 654 C CA . ALA A 1 84 ? 14.305 -7.398 -10.156 1 98.69 84 ALA A CA 1
ATOM 655 C C . ALA A 1 84 ? 12.938 -6.789 -10.453 1 98.69 84 ALA A C 1
ATOM 657 O O . ALA A 1 84 ? 12.805 -5.566 -10.547 1 98.69 84 ALA A O 1
ATOM 658 N N . SER A 1 85 ? 11.945 -7.625 -10.602 1 98.81 85 SER A N 1
ATOM 659 C CA . SER A 1 85 ? 10.57 -7.227 -10.867 1 98.81 85 SER A CA 1
ATOM 660 C C . SER A 1 85 ? 9.586 -8.305 -10.414 1 98.81 85 SER A C 1
ATOM 662 O O . SER A 1 85 ? 9.547 -9.391 -11 1 98.81 85 SER A O 1
ATOM 664 N N . ALA A 1 86 ? 8.781 -7.977 -9.453 1 98.81 86 ALA A N 1
ATOM 665 C CA . ALA A 1 86 ? 7.809 -8.922 -8.914 1 98.81 86 ALA A CA 1
ATOM 666 C C . ALA A 1 86 ? 6.75 -9.273 -9.953 1 98.81 86 ALA A C 1
ATOM 668 O O . ALA A 1 86 ? 6.309 -10.422 -10.039 1 98.81 86 ALA A O 1
ATOM 669 N N . SER A 1 87 ? 6.371 -8.305 -10.797 1 98.81 87 SER A N 1
ATOM 670 C CA . SER A 1 87 ? 5.336 -8.547 -11.797 1 98.81 87 SER A CA 1
ATOM 671 C C . SER A 1 87 ? 5.824 -9.5 -12.883 1 98.81 87 SER A C 1
ATOM 673 O O . SER A 1 87 ? 5.094 -10.398 -13.297 1 98.81 87 SER A O 1
ATOM 675 N N . VAL A 1 88 ? 7.062 -9.359 -13.32 1 98.88 88 VAL A N 1
ATOM 676 C CA . VAL A 1 88 ? 7.637 -10.273 -14.297 1 98.88 88 VAL A CA 1
ATOM 677 C C . VAL A 1 88 ? 7.742 -11.672 -13.703 1 98.88 88 VAL A C 1
ATOM 679 O O . VAL A 1 88 ? 7.422 -12.664 -14.367 1 98.88 88 VAL A O 1
ATOM 682 N N . SER A 1 89 ? 8.133 -11.734 -12.477 1 98.88 89 SER A N 1
ATOM 683 C CA . SER A 1 89 ? 8.2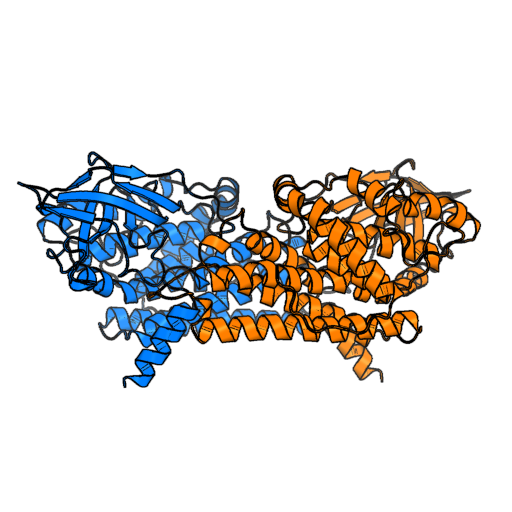73 -13.023 -11.805 1 98.88 89 SER A CA 1
ATOM 684 C C . SER A 1 89 ? 6.93 -13.727 -11.672 1 98.88 89 SER A C 1
ATOM 686 O O . SER A 1 89 ? 6.852 -14.953 -11.797 1 98.88 89 SER A O 1
ATOM 688 N N . LEU A 1 90 ? 5.855 -12.961 -11.406 1 98.81 90 LEU A N 1
ATOM 689 C CA . LEU A 1 90 ? 4.52 -13.539 -11.305 1 98.81 90 LEU A CA 1
ATOM 690 C C . LEU A 1 90 ? 4.113 -14.195 -12.625 1 98.81 90 LEU A C 1
ATOM 692 O O . LEU A 1 90 ? 3.627 -15.328 -12.633 1 98.81 90 LEU A O 1
ATOM 696 N N . SER A 1 91 ? 4.332 -13.516 -13.719 1 98.81 91 SER A N 1
ATOM 697 C CA . SER A 1 91 ? 4.023 -14.062 -15.031 1 98.81 91 SER A CA 1
ATOM 698 C C . SER A 1 91 ? 4.887 -15.281 -15.336 1 98.81 91 SER A C 1
ATOM 700 O O . SER A 1 91 ? 4.398 -16.281 -15.883 1 98.81 91 SER A O 1
ATOM 702 N N . TYR A 1 92 ? 6.148 -15.195 -14.977 1 98.88 92 TYR A N 1
ATOM 703 C CA . TYR A 1 92 ? 7.078 -16.312 -15.141 1 98.88 92 TYR A CA 1
ATOM 704 C C . TYR A 1 92 ? 6.59 -17.547 -14.391 1 98.88 92 TYR A C 1
ATOM 706 O O . TYR A 1 92 ? 6.504 -18.641 -14.961 1 98.88 92 TYR A O 1
ATOM 714 N N . GLY A 1 93 ? 6.203 -17.328 -13.125 1 98.56 93 GLY A N 1
ATOM 715 C CA . GLY A 1 93 ? 5.715 -18.438 -12.312 1 98.56 93 GLY A CA 1
ATOM 716 C C . GLY A 1 93 ? 4.414 -19.016 -12.828 1 98.56 93 GLY A C 1
ATOM 717 O O . GLY A 1 93 ? 4.234 -20.234 -12.828 1 98.56 93 GLY A O 1
ATOM 718 N N . ALA A 1 94 ? 3.52 -18.156 -13.281 1 98.44 94 ALA A N 1
ATOM 719 C CA . ALA A 1 94 ? 2.246 -18.625 -13.82 1 98.44 94 ALA A CA 1
ATOM 720 C C . ALA A 1 94 ? 2.463 -19.484 -15.055 1 98.44 94 ALA A C 1
ATOM 722 O O . ALA A 1 94 ? 1.782 -20.5 -15.242 1 98.44 94 ALA A O 1
ATOM 723 N N . HIS A 1 95 ? 3.426 -19.125 -15.844 1 98.81 95 HIS A N 1
ATOM 724 C CA . HIS A 1 95 ? 3.764 -19.891 -17.031 1 98.81 95 HIS A CA 1
ATOM 725 C C . HIS A 1 95 ? 4.457 -21.203 -16.672 1 98.81 95 HIS A C 1
ATOM 727 O O . HIS A 1 95 ? 3.979 -22.281 -17.031 1 98.81 95 HIS A O 1
ATOM 733 N N . SER A 1 96 ? 5.477 -21.125 -15.938 1 98.75 96 SER A N 1
ATOM 734 C CA . SER A 1 96 ? 6.422 -22.219 -15.781 1 98.75 96 SER A CA 1
ATOM 735 C C . SER A 1 96 ? 5.926 -23.234 -14.758 1 98.75 96 SER A C 1
ATOM 737 O O . SER A 1 96 ? 6.234 -24.422 -14.844 1 98.75 96 SER A O 1
ATOM 739 N N . ASN A 1 97 ? 5.191 -22.719 -13.773 1 98.44 97 ASN A N 1
ATOM 740 C CA . ASN A 1 97 ? 4.719 -23.641 -12.75 1 98.44 97 ASN A CA 1
ATOM 741 C C . ASN A 1 97 ? 3.244 -23.984 -12.938 1 98.44 97 ASN A C 1
ATOM 743 O O . ASN A 1 97 ? 2.879 -25.156 -13.023 1 98.44 97 ASN A O 1
ATOM 747 N N . LEU A 1 98 ? 2.402 -23.031 -13.055 1 97.75 98 LEU A N 1
ATOM 748 C CA . LEU A 1 98 ? 0.967 -23.281 -13.094 1 97.75 98 LEU A CA 1
ATOM 749 C C . LEU A 1 98 ? 0.583 -24.031 -14.367 1 97.75 98 LEU A C 1
ATOM 751 O O . LEU A 1 98 ? -0.254 -24.938 -14.336 1 97.75 98 LEU A O 1
ATOM 755 N N . CYS A 1 99 ? 1.247 -23.688 -15.484 1 98.69 99 CYS A N 1
ATOM 756 C CA . CYS A 1 99 ? 0.881 -24.312 -16.75 1 98.69 99 CYS A CA 1
ATOM 757 C C . CYS A 1 99 ? 1.86 -25.422 -17.109 1 98.69 99 CYS A C 1
ATOM 759 O O . CYS A 1 99 ? 1.496 -26.594 -17.109 1 98.69 99 CYS A O 1
ATOM 761 N N . VAL A 1 100 ? 3.109 -25.094 -17.281 1 98.81 100 VAL A N 1
ATOM 762 C CA . VAL A 1 100 ? 4.117 -26.031 -17.781 1 98.81 100 VAL A CA 1
ATOM 763 C C . VAL A 1 100 ? 4.238 -27.219 -16.828 1 98.81 100 VAL A C 1
ATOM 765 O O . VAL A 1 100 ? 4.195 -28.375 -17.25 1 98.81 100 VAL A O 1
ATOM 768 N N . ASN A 1 101 ? 4.348 -26.969 -15.562 1 98.44 101 ASN A N 1
ATOM 769 C CA . ASN A 1 101 ? 4.516 -28.047 -14.594 1 98.44 101 ASN A CA 1
ATOM 770 C C . ASN A 1 101 ? 3.264 -28.922 -14.508 1 98.44 101 ASN A C 1
ATOM 772 O O . ASN A 1 101 ? 3.359 -30.125 -14.289 1 98.44 101 ASN A O 1
ATOM 776 N N . GLN A 1 102 ? 2.109 -28.359 -14.664 1 98 102 GLN A N 1
ATOM 777 C CA . GLN A 1 102 ? 0.865 -29.125 -14.633 1 98 102 GLN A CA 1
ATOM 778 C C . GLN A 1 102 ? 0.77 -30.078 -15.82 1 98 102 GLN A C 1
ATOM 780 O O . GLN A 1 102 ? 0.291 -31.203 -15.688 1 98 102 GLN A O 1
ATOM 785 N N . ILE A 1 103 ? 1.201 -29.609 -16.969 1 98.75 103 ILE A N 1
ATOM 786 C CA . ILE A 1 103 ? 1.212 -30.453 -18.172 1 98.75 103 ILE A CA 1
ATOM 787 C C . ILE A 1 103 ? 2.266 -31.547 -18.016 1 98.75 103 ILE A C 1
ATOM 789 O O . ILE A 1 103 ? 2.025 -32.719 -18.359 1 98.75 103 ILE A O 1
ATOM 793 N N . ARG A 1 104 ? 3.385 -31.188 -17.469 1 98.62 104 ARG A N 1
ATOM 794 C CA . ARG A 1 104 ? 4.434 -32.156 -17.203 1 98.62 104 ARG A CA 1
ATOM 795 C C . ARG A 1 104 ? 3.922 -33.281 -16.312 1 98.62 104 ARG A C 1
ATOM 797 O O . ARG A 1 104 ? 4.203 -34.469 -16.547 1 98.62 104 ARG A O 1
ATOM 804 N N . LEU A 1 105 ? 3.123 -32.969 -15.266 1 98.06 105 LEU A N 1
ATOM 805 C CA . LEU A 1 105 ? 2.658 -33.906 -14.25 1 98.06 105 LEU A CA 1
ATOM 806 C C . LEU A 1 105 ? 1.538 -34.781 -14.805 1 98.06 105 LEU A C 1
ATOM 808 O O . LEU A 1 105 ? 1.457 -35.969 -14.484 1 98.06 105 LEU A O 1
ATOM 812 N N . ASN A 1 106 ? 0.712 -34.281 -15.68 1 98.56 106 ASN A N 1
ATOM 813 C CA . ASN A 1 106 ? -0.57 -34.938 -15.906 1 98.56 106 ASN A CA 1
ATOM 814 C C . ASN A 1 106 ? -0.794 -35.219 -17.391 1 98.56 106 ASN A C 1
ATOM 816 O O . ASN A 1 106 ? -1.71 -35.969 -17.734 1 98.56 106 ASN A O 1
ATOM 820 N N . GLY A 1 107 ? 0.035 -34.688 -18.281 1 98.69 107 GLY A N 1
ATOM 821 C CA . GLY A 1 107 ? -0.179 -34.844 -19.719 1 98.69 107 GLY A CA 1
ATOM 822 C C . GLY A 1 107 ? 0.117 -36.25 -20.203 1 98.69 107 GLY A C 1
ATOM 823 O O . GLY A 1 107 ? 1.005 -36.906 -19.672 1 98.69 107 GLY A O 1
ATOM 824 N N . SER A 1 108 ? -0.619 -36.719 -21.219 1 98.25 108 SER A N 1
ATOM 825 C CA . SER A 1 108 ? -0.237 -37.938 -21.938 1 98.25 108 SER A CA 1
ATOM 826 C C . SER A 1 108 ? 1.068 -37.719 -22.703 1 98.25 108 SER A C 1
ATOM 828 O O . SER A 1 108 ? 1.531 -36.594 -22.859 1 98.25 108 SER A O 1
ATOM 830 N N . PRO A 1 109 ? 1.656 -38.844 -23.156 1 98 109 PRO A N 1
ATOM 831 C CA . PRO A 1 109 ? 2.867 -38.688 -23.969 1 98 109 PRO A CA 1
ATOM 832 C C . PRO A 1 109 ? 2.65 -37.781 -25.188 1 98 109 PRO A C 1
ATOM 834 O O . PRO A 1 109 ? 3.508 -36.969 -25.516 1 98 109 PRO A O 1
ATOM 837 N N . GLU A 1 110 ? 1.521 -37.906 -25.797 1 98.31 110 GLU A N 1
ATOM 838 C CA . GLU A 1 110 ? 1.205 -37.094 -26.984 1 98.31 110 GLU A CA 1
ATOM 839 C C . GLU A 1 110 ? 1.04 -35.625 -26.625 1 98.31 110 GLU A C 1
ATOM 841 O O . GLU A 1 110 ? 1.524 -34.75 -27.344 1 98.31 110 GLU A O 1
ATOM 846 N N . GLN A 1 111 ? 0.339 -35.344 -25.562 1 98.69 111 GLN A N 1
ATOM 847 C CA . GLN A 1 111 ? 0.135 -33.969 -25.109 1 98.69 111 GLN A CA 1
ATOM 848 C C . GLN A 1 111 ? 1.46 -33.312 -24.734 1 98.69 111 GLN A C 1
ATOM 850 O O . GLN A 1 111 ? 1.727 -32.156 -25.125 1 98.69 111 GLN A O 1
ATOM 855 N N . LYS A 1 112 ? 2.309 -34 -23.984 1 98.75 112 LYS A N 1
ATOM 856 C CA . LYS A 1 112 ? 3.609 -33.469 -23.578 1 98.75 112 LYS A CA 1
ATOM 857 C C . LYS A 1 112 ? 4.473 -33.156 -24.797 1 98.75 112 LYS A C 1
ATOM 859 O O . LYS A 1 112 ? 5.098 -32.094 -24.875 1 98.75 112 LYS A O 1
ATOM 864 N N . ALA A 1 113 ? 4.469 -34.094 -25.719 1 98.44 113 ALA A N 1
ATOM 865 C CA . ALA A 1 113 ? 5.25 -33.906 -26.938 1 98.44 113 ALA A CA 1
ATOM 866 C C . ALA A 1 113 ? 4.738 -32.688 -27.734 1 98.44 113 ALA A C 1
ATOM 868 O O . ALA A 1 113 ? 5.52 -31.984 -28.375 1 98.44 113 ALA A O 1
ATOM 869 N N . ARG A 1 114 ? 3.5 -32.469 -27.688 1 98.25 114 ARG A N 1
ATOM 870 C CA . ARG A 1 114 ? 2.869 -31.438 -28.484 1 98.25 114 ARG A CA 1
ATOM 871 C C . ARG A 1 114 ? 3.082 -30.062 -27.844 1 98.25 114 ARG A C 1
ATOM 873 O O . ARG A 1 114 ? 3.311 -29.078 -28.547 1 98.25 114 ARG A O 1
ATOM 880 N N . TYR A 1 115 ? 3.004 -29.922 -26.531 1 98.75 115 TYR A N 1
ATOM 881 C CA . TYR A 1 115 ? 2.865 -28.609 -25.906 1 98.75 115 TYR A CA 1
ATOM 882 C C . TYR A 1 115 ? 4.16 -28.203 -25.219 1 98.75 115 TYR A C 1
ATOM 884 O O . TYR A 1 115 ? 4.555 -27.031 -25.281 1 98.75 115 TYR A O 1
ATOM 892 N N . LEU A 1 116 ? 4.883 -29.062 -24.578 1 98.88 116 LEU A N 1
ATOM 893 C CA . LEU A 1 116 ? 5.953 -28.703 -23.656 1 98.88 116 LEU A CA 1
ATOM 894 C C . LEU A 1 116 ? 7.113 -28.047 -24.391 1 98.88 116 LEU A C 1
ATOM 896 O O . LEU A 1 116 ? 7.629 -27.016 -23.938 1 98.88 116 LEU A O 1
ATOM 900 N N . PRO A 1 117 ? 7.555 -28.594 -25.547 1 98.75 117 PRO A N 1
ATOM 901 C CA . PRO A 1 117 ? 8.711 -27.969 -26.203 1 98.75 117 PRO A CA 1
ATOM 902 C C . PRO A 1 117 ? 8.469 -26.5 -26.531 1 98.75 117 PRO A C 1
ATOM 904 O O . PRO A 1 117 ? 9.344 -25.656 -26.312 1 98.75 117 PRO A O 1
ATOM 907 N N . LYS A 1 118 ? 7.289 -26.125 -27 1 98.81 118 LYS A N 1
ATOM 908 C CA . LYS A 1 118 ? 6.984 -24.75 -27.359 1 98.81 118 LYS A CA 1
ATOM 909 C C . LYS A 1 118 ? 6.828 -23.875 -26.125 1 98.81 118 LYS A C 1
ATOM 911 O O . LYS A 1 118 ? 7.176 -22.688 -26.141 1 98.81 118 LYS A O 1
ATOM 916 N N . LEU A 1 119 ? 6.305 -24.438 -25.078 1 98.88 119 LEU A N 1
ATOM 917 C CA . LEU A 1 119 ? 6.164 -23.703 -23.828 1 98.88 119 LEU A CA 1
ATOM 918 C C . LEU A 1 119 ? 7.52 -23.5 -23.172 1 98.88 119 LEU A C 1
ATOM 920 O O . LEU A 1 119 ? 7.801 -22.422 -22.641 1 98.88 119 LEU A O 1
ATOM 924 N N . VAL A 1 120 ? 8.414 -24.484 -23.266 1 98.81 120 VAL A N 1
ATOM 925 C CA . VAL A 1 120 ? 9.727 -24.453 -22.625 1 98.81 120 VAL A CA 1
ATOM 926 C C . VAL A 1 120 ? 10.641 -23.469 -23.359 1 98.81 120 VAL A C 1
ATOM 928 O O . VAL A 1 120 ? 11.453 -22.781 -22.734 1 98.81 120 VAL A O 1
ATOM 931 N N . SER A 1 121 ? 10.461 -23.328 -24.641 1 98.44 121 SER A N 1
ATOM 932 C CA . SER A 1 121 ? 11.305 -22.438 -25.438 1 98.44 121 SER A CA 1
ATOM 933 C C . SER A 1 121 ? 10.828 -20.984 -25.328 1 98.44 121 SER A C 1
ATOM 935 O O . SER A 1 121 ? 11.562 -20.062 -25.672 1 98.44 121 SER A O 1
ATOM 937 N N . GLY A 1 122 ? 9.602 -20.828 -24.922 1 98.62 122 GLY A N 1
ATOM 938 C CA . GLY A 1 122 ? 9.023 -19.5 -24.844 1 98.62 122 GLY A CA 1
ATOM 939 C C . GLY A 1 122 ? 8.328 -19.078 -26.125 1 98.62 122 GLY A C 1
ATOM 940 O O . GLY A 1 122 ? 7.871 -17.953 -26.25 1 98.62 122 GLY A O 1
ATOM 941 N N . GLU A 1 123 ? 8.227 -20.016 -27.062 1 98.44 123 GLU A N 1
ATOM 942 C CA . GLU A 1 123 ? 7.438 -19.766 -28.266 1 98.44 123 GLU A CA 1
ATOM 943 C C . GLU A 1 123 ? 5.961 -19.594 -27.938 1 98.44 123 GLU A C 1
ATOM 945 O O . GLU A 1 123 ? 5.266 -18.781 -28.547 1 98.44 123 GLU A O 1
ATOM 950 N N . HIS A 1 124 ? 5.465 -20.359 -27.031 1 98.75 124 HIS A N 1
ATOM 951 C CA . HIS A 1 124 ? 4.105 -20.25 -26.531 1 98.75 124 HIS A CA 1
ATOM 952 C C . HIS A 1 124 ? 4.098 -19.797 -25.062 1 98.75 124 HIS A C 1
ATOM 954 O O . HIS A 1 124 ? 5.035 -20.078 -24.312 1 98.75 124 HIS A O 1
ATOM 960 N N . VAL A 1 125 ? 3.111 -19.062 -24.75 1 98.75 125 VAL A N 1
ATOM 961 C CA . VAL A 1 125 ? 2.861 -18.625 -23.375 1 98.75 125 VAL A CA 1
ATOM 962 C C . VAL A 1 125 ? 1.733 -19.453 -22.766 1 98.75 125 VAL A C 1
ATOM 964 O O . VAL A 1 125 ? 0.738 -19.75 -23.438 1 98.75 125 VAL A O 1
ATOM 967 N N . GLY A 1 126 ? 1.932 -19.828 -21.516 1 98.81 126 GLY A N 1
ATOM 968 C CA . GLY A 1 126 ? 0.952 -20.641 -20.828 1 98.81 126 GLY A CA 1
ATOM 969 C C . GLY A 1 126 ? 0.26 -19.922 -19.688 1 98.81 126 GLY A C 1
ATOM 970 O O . GLY A 1 126 ? 0.784 -18.938 -19.156 1 98.81 126 GLY A O 1
ATOM 971 N N . ALA A 1 127 ? -0.908 -20.391 -19.312 1 98.69 127 ALA A N 1
ATOM 972 C CA . ALA A 1 127 ? -1.69 -19.922 -18.172 1 98.69 127 ALA A CA 1
ATOM 973 C C . ALA A 1 127 ? -2.512 -21.047 -17.562 1 98.69 127 ALA A C 1
ATOM 975 O O . ALA A 1 127 ? -2.66 -22.109 -18.172 1 98.69 127 ALA A O 1
ATOM 976 N N . LEU A 1 128 ? -2.932 -20.859 -16.375 1 98.31 128 LEU A N 1
ATOM 977 C CA . LEU A 1 128 ? -3.867 -21.75 -15.703 1 98.31 128 LEU A CA 1
ATOM 978 C C . LEU A 1 128 ? -5.09 -20.984 -15.211 1 98.31 128 LEU A C 1
ATOM 980 O O . LEU A 1 128 ? -4.961 -19.875 -14.688 1 98.31 128 LEU A O 1
ATOM 984 N N . ALA A 1 129 ? -6.273 -21.594 -15.414 1 97.94 129 ALA A N 1
ATOM 985 C CA . ALA A 1 129 ? -7.512 -20.891 -15.07 1 97.94 129 ALA A CA 1
ATOM 986 C C . ALA A 1 129 ? -8.414 -21.766 -14.203 1 97.94 129 ALA A C 1
ATOM 988 O O . ALA A 1 129 ? -8.953 -22.766 -14.672 1 97.94 129 ALA A O 1
ATOM 989 N N . MET A 1 130 ? -8.609 -21.297 -12.992 1 94.19 130 MET A N 1
ATOM 990 C CA . MET A 1 130 ? -9.508 -21.969 -12.062 1 94.19 130 MET A CA 1
ATOM 991 C C . MET A 1 130 ? -10.609 -21.031 -11.586 1 94.19 130 MET A C 1
ATOM 993 O O . MET A 1 130 ? -11.797 -21.375 -11.664 1 94.19 130 MET A O 1
ATOM 997 N N . SER A 1 131 ? -10.242 -19.859 -11.258 1 94.56 131 SER A N 1
ATOM 998 C CA . SER A 1 131 ? -11.117 -18.938 -10.555 1 94.56 131 SER A CA 1
ATOM 999 C C . SER A 1 131 ? -12.164 -18.344 -11.492 1 94.56 131 SER A C 1
ATOM 1001 O O . SER A 1 131 ? -11.93 -18.234 -12.695 1 94.56 131 SER A O 1
ATOM 1003 N N . GLU A 1 132 ? -13.297 -18.125 -10.953 1 96.44 132 GLU A N 1
ATOM 1004 C CA . GLU A 1 132 ? -14.406 -17.422 -11.57 1 96.44 132 GLU A CA 1
ATOM 1005 C C . GLU A 1 132 ? -14.891 -16.266 -10.68 1 96.44 132 GLU A C 1
ATOM 1007 O O . GLU A 1 132 ? -14.445 -16.141 -9.539 1 96.44 132 GLU A O 1
ATOM 1012 N N . ALA A 1 133 ? -15.766 -15.469 -11.219 1 91.38 133 ALA A N 1
ATOM 1013 C CA . ALA A 1 133 ? -16.25 -14.328 -10.453 1 91.38 133 ALA A CA 1
ATOM 1014 C C . ALA A 1 133 ? -16.891 -14.773 -9.141 1 91.38 133 ALA A C 1
ATOM 1016 O O . ALA A 1 133 ? -16.719 -14.125 -8.109 1 91.38 133 ALA A O 1
ATOM 1017 N N . GLY A 1 134 ? -17.562 -15.75 -9.164 1 90.44 134 GLY A N 1
ATOM 1018 C CA . GLY A 1 134 ? -18.266 -16.234 -7.992 1 90.44 134 GLY A CA 1
ATOM 1019 C C . GLY A 1 134 ? -17.516 -17.312 -7.238 1 90.44 134 GLY A C 1
ATOM 1020 O O . GLY A 1 134 ? -17.938 -17.734 -6.156 1 90.44 134 GLY A O 1
ATOM 1021 N N . ALA A 1 135 ? -16.391 -17.766 -7.805 1 90.81 135 ALA A N 1
ATOM 1022 C CA . ALA A 1 135 ? -15.625 -18.875 -7.227 1 90.81 135 ALA A CA 1
ATOM 1023 C C . ALA A 1 135 ? -14.133 -18.547 -7.188 1 90.81 135 ALA A C 1
ATOM 1025 O O . ALA A 1 135 ? -13.414 -18.766 -8.164 1 90.81 135 ALA A O 1
ATOM 1026 N N . GLY A 1 136 ? -13.68 -18.094 -6.055 1 91.44 136 GLY A N 1
ATOM 1027 C CA . GLY A 1 136 ? -12.273 -17.844 -5.812 1 91.44 136 GLY A CA 1
ATOM 1028 C C . GLY A 1 136 ? -11.648 -18.828 -4.836 1 91.44 136 GLY A C 1
ATOM 1029 O O . GLY A 1 136 ? -11.055 -19.828 -5.246 1 91.44 136 GLY A O 1
ATOM 1030 N N . SER A 1 137 ? -11.922 -18.641 -3.576 1 88.81 137 SER A N 1
ATOM 1031 C CA . SER A 1 137 ? -11.469 -19.562 -2.539 1 88.81 137 SER A CA 1
ATOM 1032 C C . SER A 1 137 ? -12.18 -20.906 -2.645 1 88.81 137 SER A C 1
ATOM 1034 O O . SER A 1 137 ? -11.578 -21.953 -2.379 1 88.81 137 SER A O 1
ATOM 1036 N N . ASP A 1 138 ? -13.398 -20.859 -3.066 1 91.44 138 ASP A N 1
ATOM 1037 C CA . ASP A 1 138 ? -14.203 -22.062 -3.283 1 91.44 138 ASP A CA 1
ATOM 1038 C C . ASP A 1 138 ? -14.195 -22.469 -4.75 1 91.44 138 ASP A C 1
ATOM 1040 O O . ASP A 1 138 ? -15.234 -22.5 -5.406 1 91.44 138 ASP A O 1
ATOM 1044 N N . VAL A 1 139 ? -13.086 -22.953 -5.207 1 90.44 139 VAL A N 1
ATOM 1045 C CA . VAL A 1 139 ? -12.859 -23.219 -6.625 1 90.44 139 VAL A CA 1
ATOM 1046 C C . VAL A 1 139 ? -13.781 -24.344 -7.09 1 90.44 139 VAL A C 1
ATOM 1048 O O . VAL A 1 139 ? -14.219 -24.359 -8.242 1 90.44 139 VAL A O 1
ATOM 1051 N N . VAL A 1 140 ? -14.148 -25.219 -6.227 1 90.5 140 VAL A N 1
ATOM 1052 C CA . VAL A 1 140 ? -14.922 -26.391 -6.609 1 90.5 140 VAL A CA 1
ATOM 1053 C C . VAL A 1 140 ? -16.359 -25.984 -6.934 1 90.5 140 VAL A C 1
ATOM 1055 O O . VAL A 1 140 ? -17.109 -26.766 -7.535 1 90.5 140 VAL A O 1
ATOM 1058 N N . SER A 1 141 ? -16.734 -24.75 -6.578 1 92.19 141 SER A N 1
ATOM 1059 C CA . SER A 1 141 ? -18.078 -24.234 -6.887 1 92.19 141 SER A CA 1
ATOM 1060 C C . SER A 1 141 ? -18.109 -23.547 -8.242 1 92.19 141 SER A C 1
ATOM 1062 O O . SER A 1 141 ? -19.047 -22.828 -8.555 1 92.19 141 SER A O 1
ATOM 1064 N N . MET A 1 142 ? -17.109 -23.766 -9.031 1 95.88 142 MET A N 1
ATOM 1065 C CA . MET A 1 142 ? -17.031 -23.203 -10.375 1 95.88 142 MET A CA 1
ATOM 1066 C C . MET A 1 142 ? -18.266 -23.562 -11.195 1 95.88 142 MET A C 1
ATOM 1068 O O . MET A 1 142 ? -18.953 -24.547 -10.898 1 95.88 142 MET A O 1
ATOM 1072 N N . LYS A 1 143 ? -18.516 -22.719 -12.289 1 95.88 143 LYS A N 1
ATOM 1073 C CA . LYS A 1 143 ? -19.766 -22.875 -13.047 1 95.88 143 LYS A CA 1
ATOM 1074 C C . LYS A 1 143 ? -19.469 -23.109 -14.523 1 95.88 143 LYS A C 1
ATOM 1076 O O . LYS A 1 143 ? -20.344 -23.547 -15.273 1 95.88 143 LYS A O 1
ATOM 1081 N N . LEU A 1 144 ? -18.234 -22.797 -14.984 1 98.19 144 LEU A N 1
ATOM 1082 C CA . LEU A 1 144 ? -17.938 -23.094 -16.375 1 98.19 144 LEU A CA 1
ATOM 1083 C C . LEU A 1 144 ? -18.328 -24.516 -16.734 1 98.19 144 LEU A C 1
ATOM 1085 O O . LEU A 1 144 ? -17.906 -25.469 -16.078 1 98.19 144 LEU A O 1
ATOM 1089 N N . LYS A 1 145 ? -19.094 -24.641 -17.844 1 98.06 145 LYS A N 1
ATOM 1090 C CA . LYS A 1 145 ? -19.656 -25.938 -18.203 1 98.06 145 LYS A CA 1
ATOM 1091 C C . LYS A 1 145 ? -19 -26.484 -19.469 1 98.06 145 LYS A C 1
ATOM 1093 O O . LYS A 1 145 ? -18.75 -25.734 -20.406 1 98.06 145 LYS A O 1
ATOM 1098 N N . ALA A 1 146 ? -18.75 -27.781 -19.438 1 98.44 146 ALA A N 1
ATOM 1099 C CA . ALA A 1 146 ? -18.297 -28.531 -20.609 1 98.44 146 ALA A CA 1
ATOM 1100 C C . ALA A 1 146 ? -19.281 -29.656 -20.938 1 98.44 146 ALA A C 1
ATOM 1102 O O . ALA A 1 146 ? -19.391 -30.625 -20.188 1 98.44 146 ALA A O 1
ATOM 1103 N N . GLU A 1 147 ? -19.953 -29.5 -22.031 1 98 147 GLU A N 1
ATOM 1104 C CA . GLU A 1 147 ? -20.906 -30.5 -22.469 1 98 147 GLU A CA 1
ATOM 1105 C C . GLU A 1 147 ? -20.312 -31.438 -23.516 1 98 147 GLU A C 1
ATOM 1107 O O . GLU A 1 147 ? -19.781 -30.969 -24.531 1 98 147 GLU A O 1
ATOM 1112 N N . LYS A 1 148 ? -20.453 -32.75 -23.203 1 96.06 148 LYS A N 1
ATOM 1113 C CA . LYS A 1 148 ? -19.953 -33.719 -24.156 1 96.06 148 LYS A CA 1
ATOM 1114 C C . LYS A 1 148 ? -20.891 -33.844 -25.359 1 96.06 148 LYS A C 1
ATOM 1116 O O . LYS A 1 148 ? -22.094 -34.062 -25.188 1 96.06 148 LYS A O 1
ATOM 1121 N N . ARG A 1 149 ? -20.328 -33.656 -26.453 1 94.5 149 ARG A N 1
ATOM 1122 C CA . ARG A 1 149 ? -21.016 -33.875 -27.719 1 94.5 149 ARG A CA 1
ATOM 1123 C C . ARG A 1 149 ? -20.312 -34.938 -28.547 1 94.5 149 ARG A C 1
ATOM 1125 O O . ARG A 1 149 ? -19.422 -35.656 -28.047 1 94.5 149 ARG A O 1
ATOM 1132 N N . ASN A 1 150 ? -20.859 -35.156 -29.812 1 90.44 150 ASN A N 1
ATOM 1133 C CA . ASN A 1 150 ? -20.25 -36.156 -30.688 1 90.44 150 ASN A CA 1
ATOM 1134 C C . ASN A 1 150 ? -18.875 -35.719 -31.172 1 90.44 150 ASN A C 1
ATOM 1136 O O . ASN A 1 150 ? -18.766 -34.938 -32.125 1 90.44 150 ASN A O 1
ATOM 1140 N N . GLY A 1 151 ? -17.828 -36.156 -30.5 1 90.31 151 GLY A N 1
ATOM 1141 C CA . GLY A 1 151 ? -16.469 -35.969 -30.969 1 90.31 151 GLY A CA 1
ATOM 1142 C C . GLY A 1 151 ? -15.727 -34.906 -30.234 1 90.31 151 GLY A C 1
ATOM 1143 O O . GLY A 1 151 ? -14.508 -34.781 -30.344 1 90.31 151 GLY A O 1
ATOM 1144 N N . TYR A 1 152 ? -16.438 -34.031 -29.516 1 96.31 152 TYR A N 1
ATOM 1145 C CA . TYR A 1 152 ? -15.766 -32.938 -28.812 1 96.31 152 TYR A CA 1
ATOM 1146 C C . TYR A 1 152 ? -16.594 -32.469 -27.625 1 96.31 152 TYR A C 1
ATOM 1148 O O . TYR A 1 152 ? -17.688 -32.969 -27.391 1 96.31 152 TYR A O 1
ATOM 1156 N N . TYR A 1 153 ? -16.047 -31.594 -26.766 1 98.12 153 TYR A N 1
ATOM 1157 C CA . TYR A 1 153 ? -16.75 -30.859 -25.719 1 98.12 153 TYR A CA 1
ATOM 1158 C C . TYR A 1 153 ? -17.094 -29.453 -26.172 1 98.12 153 TYR A C 1
ATOM 1160 O O . TYR A 1 153 ? -16.391 -28.875 -27.016 1 98.12 153 TYR A O 1
ATOM 1168 N N . VAL A 1 154 ? -18.172 -28.922 -25.641 1 98.62 154 VAL A N 1
ATOM 1169 C CA . VAL A 1 154 ? -18.531 -27.531 -25.828 1 98.62 154 VAL A CA 1
ATOM 1170 C C . VAL A 1 154 ? -18.516 -26.797 -24.484 1 98.62 154 VAL A C 1
ATOM 1172 O O . VAL A 1 154 ? -19.266 -27.156 -23.562 1 98.62 154 VAL A O 1
ATOM 1175 N N . LEU A 1 155 ? -17.609 -25.844 -24.406 1 98.69 155 LEU A N 1
ATOM 1176 C CA . LEU A 1 155 ? -17.484 -25.094 -23.141 1 98.69 155 LEU A CA 1
ATOM 1177 C C . LEU A 1 155 ? -18.234 -23.781 -23.219 1 98.69 155 LEU A C 1
ATOM 1179 O O . LEU A 1 155 ? -18.188 -23.078 -24.234 1 98.69 155 LEU A O 1
ATOM 1183 N N . ASN A 1 156 ? -19 -23.406 -22.172 1 98.75 156 ASN A N 1
ATOM 1184 C CA . ASN A 1 156 ? -19.719 -22.141 -22 1 98.75 156 ASN A CA 1
ATOM 1185 C C . ASN A 1 156 ? -19.516 -21.578 -20.594 1 98.75 156 ASN A C 1
ATOM 1187 O O . ASN A 1 156 ? -19.719 -22.281 -19.609 1 98.75 156 ASN A O 1
ATOM 1191 N N . GLY A 1 157 ? -19.141 -20.328 -20.562 1 98.38 157 GLY A N 1
ATOM 1192 C CA . GLY A 1 157 ? -18.922 -19.656 -19.297 1 98.38 157 GLY A CA 1
ATOM 1193 C C . GLY A 1 157 ? -17.672 -18.781 -19.297 1 98.38 157 GLY A C 1
ATOM 1194 O O . GLY A 1 157 ? -17.234 -18.312 -20.344 1 98.38 157 GLY A O 1
ATOM 1195 N N . THR A 1 158 ? -17.172 -18.453 -18.047 1 98.31 158 THR A N 1
ATOM 1196 C CA . THR A 1 158 ? -16.047 -17.547 -17.953 1 98.31 158 THR A CA 1
ATOM 1197 C C . THR A 1 158 ? -15.125 -17.938 -16.812 1 98.31 158 THR A C 1
ATOM 1199 O O . THR A 1 158 ? -15.523 -18.688 -15.914 1 98.31 158 THR A O 1
ATOM 1202 N N . LYS A 1 159 ? -13.938 -17.672 -16.953 1 98.31 159 LYS A N 1
ATOM 1203 C CA . LYS A 1 159 ? -12.953 -17.625 -15.875 1 98.31 159 LYS A CA 1
ATOM 1204 C C . LYS A 1 159 ? -12.5 -16.203 -15.594 1 98.31 159 LYS A C 1
ATOM 1206 O O . LYS A 1 159 ? -12.578 -15.336 -16.469 1 98.31 159 LYS A O 1
ATOM 1211 N N . TYR A 1 160 ? -12.055 -15.984 -14.344 1 96.31 160 TYR A N 1
ATOM 1212 C CA . TYR A 1 160 ? -11.734 -14.633 -13.898 1 96.31 160 TYR A CA 1
ATOM 1213 C C . TYR A 1 160 ? -10.422 -14.602 -13.133 1 96.31 160 TYR A C 1
ATOM 1215 O O . TYR A 1 160 ? -10.062 -15.578 -12.477 1 96.31 160 TYR A O 1
ATOM 1223 N N . TRP A 1 161 ? -9.633 -13.453 -13.266 1 96.56 161 TRP A N 1
ATOM 1224 C CA . TRP A 1 161 ? -8.352 -13.234 -12.594 1 96.56 161 TRP A CA 1
ATOM 1225 C C . TRP A 1 161 ? -7.285 -14.18 -13.133 1 96.56 161 TRP A C 1
ATOM 1227 O O . TRP A 1 161 ? -6.527 -14.773 -12.367 1 96.56 161 TRP A O 1
ATOM 1237 N N . ILE A 1 162 ? -7.238 -14.375 -14.375 1 98.06 162 ILE A N 1
ATOM 1238 C CA . ILE A 1 162 ? -6.312 -15.359 -14.922 1 98.06 162 ILE A CA 1
ATOM 1239 C C . ILE A 1 162 ? -5.023 -14.664 -15.367 1 98.06 162 ILE A C 1
ATOM 1241 O O . ILE A 1 162 ? -5.012 -13.961 -16.375 1 98.06 162 ILE A O 1
ATOM 1245 N N . THR A 1 163 ? -3.957 -14.891 -14.594 1 98.25 163 THR A N 1
ATOM 1246 C CA . THR A 1 163 ? -2.635 -14.383 -14.938 1 98.25 163 THR A CA 1
ATOM 1247 C C . THR A 1 163 ? -2.168 -14.953 -16.281 1 98.25 163 THR A C 1
ATOM 1249 O O . THR A 1 163 ? -2.297 -16.156 -16.516 1 98.25 163 THR A O 1
ATOM 1252 N N . ASN A 1 164 ? -1.667 -14.18 -17.188 1 98.56 164 ASN A N 1
ATOM 1253 C CA . ASN A 1 164 ? -1.208 -14.477 -18.547 1 98.56 164 ASN A CA 1
ATOM 1254 C C . ASN A 1 164 ? -2.375 -14.789 -19.469 1 98.56 164 ASN A C 1
ATOM 1256 O O . ASN A 1 164 ? -2.176 -15.039 -20.656 1 98.56 164 ASN A O 1
ATOM 1260 N N . GLY A 1 165 ? -3.617 -14.75 -18.984 1 97.5 165 GLY A N 1
ATOM 1261 C CA . GLY A 1 165 ? -4.797 -15.125 -19.75 1 97.5 165 GLY A CA 1
ATOM 1262 C C . GLY A 1 165 ? -4.898 -14.398 -21.078 1 97.5 165 GLY A C 1
ATOM 1263 O O . GLY A 1 165 ? -4.988 -15.031 -22.141 1 97.5 165 GLY A O 1
ATOM 1264 N N . PRO A 1 166 ? -4.77 -13.141 -21.078 1 94.62 166 PRO A N 1
ATOM 1265 C CA . PRO A 1 166 ? -4.918 -12.352 -22.312 1 94.62 166 PRO A CA 1
ATOM 1266 C C . PRO A 1 166 ? -3.828 -12.648 -23.344 1 94.62 166 PRO A C 1
ATOM 1268 O O . PRO A 1 166 ? -3.994 -12.344 -24.531 1 94.62 166 PRO A O 1
ATOM 1271 N N . ASP A 1 167 ? -2.725 -13.32 -22.906 1 95.31 167 ASP A N 1
ATOM 1272 C CA . ASP A 1 167 ? -1.558 -13.508 -23.75 1 95.31 167 ASP A CA 1
ATOM 1273 C C . ASP A 1 167 ? -1.327 -14.984 -24.062 1 95.31 167 ASP A C 1
ATOM 1275 O O . ASP A 1 167 ? -0.516 -15.336 -24.922 1 95.31 167 ASP A O 1
ATOM 1279 N N . ALA A 1 168 ? -2.039 -15.844 -23.438 1 98.38 168 ALA A N 1
ATOM 1280 C CA . ALA A 1 168 ? -1.665 -17.266 -23.406 1 98.38 168 ALA A CA 1
ATOM 1281 C C . ALA A 1 168 ? -2.014 -17.953 -24.719 1 98.38 168 ALA A C 1
ATOM 1283 O O . ALA A 1 168 ? -3.055 -17.672 -25.312 1 98.38 168 ALA A O 1
ATOM 1284 N N . ASP A 1 169 ? -1.155 -18.812 -25.156 1 98.69 169 ASP A N 1
ATOM 1285 C CA . ASP A 1 169 ? -1.382 -19.688 -26.297 1 98.69 169 ASP A CA 1
ATOM 1286 C C . ASP A 1 169 ? -2.012 -21 -25.859 1 98.69 169 ASP A C 1
ATOM 1288 O O . ASP A 1 169 ? -2.764 -21.625 -26.625 1 98.69 169 ASP A O 1
ATOM 1292 N N . VAL A 1 170 ? -1.619 -21.453 -24.719 1 98.75 170 VAL A N 1
ATOM 1293 C CA . VAL A 1 170 ? -2.09 -22.703 -24.141 1 98.75 170 VAL A CA 1
ATOM 1294 C C . VAL A 1 170 ? -2.52 -22.484 -22.688 1 98.75 170 VAL A C 1
ATOM 1296 O O . VAL A 1 170 ? -1.789 -21.875 -21.906 1 98.75 170 VAL A O 1
ATOM 1299 N N . LEU A 1 171 ? -3.695 -22.984 -22.344 1 98.88 171 LEU A N 1
ATOM 1300 C CA . LEU A 1 171 ? -4.215 -22.781 -21 1 98.88 171 LEU A CA 1
ATOM 1301 C C . LEU A 1 171 ? -4.699 -24.109 -20.406 1 98.88 171 LEU A C 1
ATOM 1303 O O . LEU A 1 171 ? -5.336 -24.906 -21.094 1 98.88 171 LEU A O 1
ATOM 1307 N N . VAL A 1 172 ? -4.328 -24.344 -19.172 1 98.81 172 VAL A N 1
ATOM 1308 C CA . VAL A 1 172 ? -4.992 -25.375 -18.391 1 98.81 172 VAL A CA 1
ATOM 1309 C C . VAL A 1 172 ? -6.27 -24.812 -17.766 1 98.81 172 VAL A C 1
ATOM 1311 O O . VAL A 1 172 ? -6.219 -23.875 -16.953 1 98.81 172 VAL A O 1
ATOM 1314 N N . VAL A 1 173 ? -7.426 -25.375 -18.141 1 98.81 173 VAL A N 1
ATOM 1315 C CA . VAL A 1 173 ? -8.711 -24.844 -17.719 1 98.81 173 VAL A CA 1
ATOM 1316 C C . VAL A 1 173 ? -9.539 -25.953 -17.062 1 98.81 173 VAL A C 1
ATOM 1318 O O . VAL A 1 173 ? -9.57 -27.078 -17.547 1 98.81 173 VAL A O 1
ATOM 1321 N N . TYR A 1 174 ? -10.18 -25.641 -15.992 1 98.38 174 TYR A N 1
ATOM 1322 C CA . TYR A 1 174 ? -11.047 -26.578 -15.289 1 98.38 174 TYR A CA 1
ATOM 1323 C C . TYR A 1 174 ? -12.516 -26.219 -15.492 1 98.38 174 TYR A C 1
ATOM 1325 O O . TYR A 1 174 ? -12.906 -25.062 -15.352 1 98.38 174 TYR A O 1
ATOM 1333 N N . ALA A 1 175 ? -13.289 -27.203 -15.805 1 98.38 175 ALA A N 1
ATOM 1334 C CA . ALA A 1 175 ? -14.711 -27 -16.062 1 98.38 175 ALA A CA 1
ATOM 1335 C C . ALA A 1 175 ? -15.547 -28.172 -15.57 1 98.38 175 ALA A C 1
ATOM 1337 O O . ALA A 1 175 ? -15.016 -29.266 -15.359 1 98.38 175 ALA A O 1
ATOM 1338 N N . LYS A 1 176 ? -16.812 -27.922 -15.43 1 98 176 LYS A N 1
ATOM 1339 C CA . LYS A 1 176 ? -17.75 -28.969 -15 1 98 176 LYS A CA 1
ATOM 1340 C C . LYS A 1 176 ? -18.25 -29.781 -16.188 1 98 176 LYS A C 1
ATOM 1342 O O . LYS A 1 176 ? -18.953 -29.266 -17.062 1 98 176 LYS A O 1
ATOM 1347 N N . THR A 1 177 ? -17.969 -31.078 -16.156 1 97.94 177 THR A N 1
ATOM 1348 C CA . THR A 1 177 ? -18.547 -32 -17.125 1 97.94 177 THR A CA 1
ATOM 1349 C C . THR A 1 177 ? -19.781 -32.688 -16.547 1 97.94 177 THR A C 1
ATOM 1351 O O . THR A 1 177 ? -20.609 -33.219 -17.297 1 97.94 177 THR A O 1
ATOM 1354 N N . ASP A 1 178 ? -19.844 -32.688 -15.188 1 96.75 178 ASP A N 1
ATOM 1355 C CA . ASP A 1 178 ? -21.031 -33.125 -14.461 1 96.75 178 ASP A CA 1
ATOM 1356 C C . ASP A 1 178 ? -21.359 -32.188 -13.312 1 96.75 178 ASP A C 1
ATOM 1358 O O . ASP A 1 178 ? -20.953 -32.406 -12.164 1 96.75 178 ASP A O 1
ATOM 1362 N N . PRO A 1 179 ? -22.156 -31.203 -13.586 1 93.19 179 PRO A N 1
ATOM 1363 C CA . PRO A 1 179 ? -22.438 -30.172 -12.594 1 93.19 179 PRO A CA 1
ATOM 1364 C C . PRO A 1 179 ? -23.062 -30.719 -11.312 1 93.19 179 PRO A C 1
ATOM 1366 O O . PRO A 1 179 ? -22.953 -30.094 -10.258 1 93.19 179 PRO A O 1
ATOM 1369 N N . GLU A 1 180 ? -23.625 -31.859 -11.359 1 93.31 180 GLU A N 1
ATOM 1370 C CA . GLU A 1 180 ? -24.328 -32.406 -10.211 1 93.31 180 GLU A CA 1
ATOM 1371 C C . GLU A 1 180 ? -23.406 -33.25 -9.336 1 93.31 180 GLU A C 1
ATOM 1373 O O . GLU A 1 180 ? -23.781 -33.625 -8.227 1 93.31 180 GLU A O 1
ATOM 1378 N N . ALA A 1 181 ? -22.219 -33.469 -9.773 1 94.5 181 ALA A N 1
ATOM 1379 C CA . ALA A 1 181 ? -21.328 -34.375 -9.062 1 94.5 181 ALA A CA 1
ATOM 1380 C C . ALA A 1 181 ? -20.328 -33.625 -8.211 1 94.5 181 ALA A C 1
ATOM 1382 O O . ALA A 1 181 ? -19.312 -34.156 -7.77 1 94.5 181 ALA A O 1
ATOM 1383 N N . GLY A 1 182 ? -20.594 -32.312 -7.957 1 91.69 182 GLY A N 1
ATOM 1384 C CA . GLY A 1 182 ? -19.688 -31.531 -7.137 1 91.69 182 GLY A CA 1
ATOM 1385 C C . GLY A 1 182 ? -18.25 -31.578 -7.609 1 91.69 182 GLY A C 1
ATOM 1386 O O . GLY A 1 182 ? -17.969 -31.359 -8.789 1 91.69 182 GLY A O 1
ATOM 1387 N N . ALA A 1 183 ? -17.344 -31.891 -6.738 1 91.12 183 ALA A N 1
ATOM 1388 C CA . ALA A 1 183 ? -15.922 -31.938 -7.047 1 91.12 183 ALA A CA 1
ATOM 1389 C C . ALA A 1 183 ? -15.617 -33.062 -8.039 1 91.12 183 ALA A C 1
ATOM 1391 O O . ALA A 1 183 ? -14.719 -32.938 -8.867 1 91.12 183 ALA A O 1
ATOM 1392 N N . LYS A 1 184 ? -16.375 -34.125 -8.094 1 94.38 184 LYS A N 1
ATOM 1393 C CA . LYS A 1 184 ? -16.141 -35.281 -8.945 1 94.38 184 LYS A CA 1
ATOM 1394 C C . LYS A 1 184 ? -16.625 -35.031 -10.375 1 94.38 184 LYS A C 1
ATOM 1396 O O . LYS A 1 184 ? -16.359 -35.844 -11.281 1 94.38 184 LYS A O 1
ATOM 1401 N N . GLY A 1 185 ? -17.203 -33.875 -10.547 1 96.44 185 GLY A N 1
ATOM 1402 C CA . GLY A 1 185 ? -17.703 -33.5 -11.867 1 96.44 185 GLY A CA 1
ATOM 1403 C C . GLY A 1 185 ? -16.797 -32.562 -12.617 1 96.44 185 GLY A C 1
ATOM 1404 O O . GLY A 1 185 ? -17.156 -32.062 -13.672 1 96.44 185 GLY A O 1
ATOM 1405 N N . ILE A 1 186 ? -15.609 -32.344 -12.125 1 97.88 186 ILE A N 1
ATOM 1406 C CA . ILE A 1 186 ? -14.688 -31.359 -12.727 1 97.88 186 ILE A CA 1
ATOM 1407 C C . ILE A 1 186 ? -13.695 -32.094 -13.625 1 97.88 186 ILE A C 1
ATOM 1409 O O . ILE A 1 186 ? -13.188 -33.156 -13.266 1 97.88 186 ILE A O 1
ATOM 1413 N N . THR A 1 187 ? -13.469 -31.594 -14.828 1 98.56 187 THR A N 1
ATOM 1414 C CA . THR A 1 187 ? -12.492 -32.094 -15.789 1 98.56 187 THR A CA 1
ATOM 1415 C C . THR A 1 187 ? -11.5 -31 -16.172 1 98.56 187 THR A C 1
ATOM 1417 O O . THR A 1 187 ? -11.867 -29.828 -16.266 1 98.56 187 THR A O 1
ATOM 1420 N N . ALA A 1 188 ? -10.266 -31.344 -16.328 1 98.75 188 ALA A N 1
ATOM 1421 C CA . ALA A 1 188 ? -9.234 -30.406 -16.781 1 98.75 188 ALA A CA 1
ATOM 1422 C C . ALA A 1 188 ? -9.039 -30.5 -18.297 1 98.75 188 ALA A C 1
ATOM 1424 O O . ALA A 1 188 ? -9.055 -31.594 -18.859 1 98.75 188 ALA A O 1
ATOM 1425 N N . PHE A 1 189 ? -8.875 -29.328 -18.953 1 98.81 189 PHE A N 1
ATOM 1426 C CA . PHE A 1 189 ? -8.719 -29.25 -20.391 1 98.81 189 PHE A CA 1
ATOM 1427 C C . PHE A 1 189 ? -7.488 -28.422 -20.766 1 98.81 189 PHE A C 1
ATOM 1429 O O . PHE A 1 189 ? -7.129 -27.484 -20.047 1 98.81 189 PHE A O 1
ATOM 1436 N N . LEU A 1 190 ? -6.859 -28.781 -21.844 1 98.88 190 LEU A N 1
ATOM 1437 C CA . LEU A 1 190 ? -5.922 -27.906 -22.531 1 98.88 190 LEU A CA 1
ATOM 1438 C C . LEU A 1 190 ? -6.637 -27.062 -23.578 1 98.88 190 LEU A C 1
ATOM 1440 O O . LEU A 1 190 ? -7.137 -27.609 -24.578 1 98.88 190 LEU A O 1
ATOM 1444 N N . ILE A 1 191 ? -6.707 -25.781 -23.359 1 98.81 191 ILE A N 1
ATOM 1445 C CA . ILE A 1 191 ? -7.359 -24.844 -24.281 1 98.81 191 ILE A CA 1
ATOM 1446 C C . ILE A 1 191 ? -6.305 -24.094 -25.078 1 98.81 191 ILE A C 1
ATOM 1448 O O . ILE A 1 191 ? -5.305 -23.625 -24.531 1 98.81 191 ILE A O 1
ATOM 1452 N N . GLU A 1 192 ? -6.504 -24.016 -26.359 1 98.69 192 GLU A N 1
ATOM 1453 C CA . GLU A 1 192 ? -5.617 -23.25 -27.234 1 98.69 192 GLU A CA 1
ATOM 1454 C C . GLU A 1 192 ? -6.258 -21.938 -27.656 1 98.69 192 GLU A C 1
ATOM 1456 O O . GLU A 1 192 ? -7.465 -21.875 -27.891 1 98.69 192 GLU A O 1
ATOM 1461 N N . LYS A 1 193 ? -5.441 -20.953 -27.828 1 97.44 193 LYS A N 1
ATOM 1462 C CA . LYS A 1 193 ? -5.875 -19.594 -28.125 1 97.44 193 LYS A CA 1
ATOM 1463 C C . LYS A 1 193 ? -6.703 -19.547 -29.406 1 97.44 193 LYS A C 1
ATOM 1465 O O . LYS A 1 193 ? -7.613 -18.734 -29.531 1 97.44 193 LYS A O 1
ATOM 1470 N N . SER A 1 194 ? -6.523 -20.453 -30.328 1 96.38 194 SER A N 1
ATOM 1471 C CA . SER A 1 194 ? -7.133 -20.406 -31.656 1 96.38 194 SER A CA 1
ATOM 1472 C C . SER A 1 194 ? -8.453 -21.156 -31.688 1 96.38 194 SER A C 1
ATOM 1474 O O . SER A 1 194 ? -9.141 -21.188 -32.719 1 96.38 194 SER A O 1
ATOM 1476 N N . MET A 1 195 ? -8.781 -21.75 -30.625 1 97.56 195 MET A N 1
ATOM 1477 C CA . MET A 1 195 ? -9.992 -22.562 -30.625 1 97.56 195 MET A CA 1
ATOM 1478 C C . MET A 1 195 ? -11.234 -21.703 -30.828 1 97.56 195 MET A C 1
ATOM 1480 O O . MET A 1 195 ? -11.344 -20.609 -30.25 1 97.56 195 MET A O 1
ATOM 1484 N N . THR A 1 196 ? -12.141 -22.172 -31.625 1 97.38 196 THR A N 1
ATOM 1485 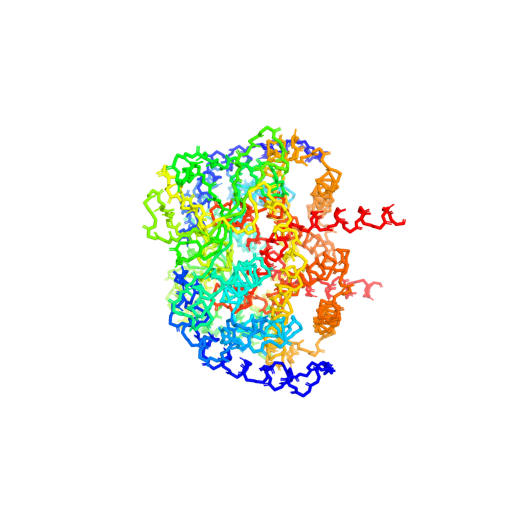C CA . THR A 1 196 ? -13.391 -21.469 -31.922 1 97.38 196 THR A CA 1
ATOM 1486 C C . THR A 1 196 ? -14.219 -21.281 -30.656 1 97.38 196 THR A C 1
ATOM 1488 O O . THR A 1 196 ? -14.453 -22.234 -29.906 1 97.38 196 THR A O 1
ATOM 1491 N N . GLY A 1 197 ? -14.625 -20.047 -30.453 1 98.31 197 GLY A N 1
ATOM 1492 C CA . GLY A 1 197 ? -15.492 -19.766 -29.328 1 98.31 197 GLY A CA 1
ATOM 1493 C C . GLY A 1 197 ? -14.727 -19.297 -28.094 1 98.31 197 GLY A C 1
ATOM 1494 O O . GLY A 1 197 ? -15.336 -18.969 -27.078 1 98.31 197 GLY A O 1
ATOM 1495 N N . PHE A 1 198 ? -13.422 -19.25 -28.203 1 98.44 198 PHE A N 1
ATOM 1496 C CA . PHE A 1 198 ? -12.586 -18.812 -27.094 1 98.44 198 PHE A CA 1
ATOM 1497 C C . PHE A 1 198 ? -12.109 -17.375 -27.312 1 98.44 198 PHE A C 1
ATOM 1499 O O . PHE A 1 198 ? -11.68 -17.031 -28.406 1 98.44 198 PHE A O 1
ATOM 1506 N N . SER A 1 199 ? -12.258 -16.531 -26.266 1 98.19 199 SER A N 1
ATOM 1507 C CA . SER A 1 199 ? -11.742 -15.172 -26.297 1 98.19 199 SER A CA 1
ATOM 1508 C C . SER A 1 199 ? -11.344 -14.695 -24.906 1 98.19 199 SER A C 1
ATOM 1510 O O . SER A 1 199 ? -11.516 -15.422 -23.922 1 98.19 199 SER A O 1
ATOM 1512 N N . THR A 1 200 ? -10.664 -13.578 -24.828 1 97.94 200 THR A N 1
ATOM 1513 C CA . THR A 1 200 ? -10.219 -13.023 -23.562 1 97.94 200 THR A CA 1
ATOM 1514 C C . THR A 1 200 ? -10.594 -11.539 -23.453 1 97.94 200 THR A C 1
ATOM 1516 O O . THR A 1 200 ? -10.82 -10.883 -24.469 1 97.94 200 THR A O 1
ATOM 1519 N N . SER A 1 201 ? -10.719 -11.008 -22.281 1 96.12 201 SER A N 1
ATOM 1520 C CA . SER A 1 201 ? -10.875 -9.578 -22.047 1 96.12 201 SER A CA 1
ATOM 1521 C C . SER A 1 201 ? -9.539 -8.852 -22.156 1 96.12 201 SER A C 1
ATOM 1523 O O . SER A 1 201 ? -8.484 -9.484 -22.172 1 96.12 201 SER A O 1
ATOM 1525 N N . PRO A 1 202 ? -9.625 -7.477 -22.281 1 93.44 202 PRO A N 1
ATOM 1526 C CA . PRO A 1 202 ? -8.406 -6.75 -21.922 1 93.44 202 PRO A CA 1
ATOM 1527 C C . PRO A 1 202 ? -7.938 -7.035 -20.5 1 93.44 202 PRO A C 1
ATOM 1529 O O . PRO A 1 202 ? -8.727 -7.492 -19.672 1 93.44 202 PRO A O 1
ATOM 1532 N N . HIS A 1 203 ? -6.633 -6.832 -20.234 1 93.5 203 HIS A N 1
ATOM 1533 C CA . HIS A 1 203 ? -6.184 -7.133 -18.875 1 93.5 203 HIS A CA 1
ATOM 1534 C C . HIS A 1 203 ? -6.543 -6.004 -17.922 1 93.5 203 HIS A C 1
ATOM 1536 O O . HIS A 1 203 ? -6.715 -4.859 -18.328 1 93.5 203 HIS A O 1
ATOM 1542 N N . PHE A 1 204 ? -6.684 -6.34 -16.672 1 95.12 204 PHE A N 1
ATOM 1543 C CA . PHE A 1 204 ? -7.188 -5.48 -15.609 1 95.12 204 PHE A CA 1
ATOM 1544 C C . PHE A 1 204 ? -6.148 -4.441 -15.211 1 95.12 204 PHE A C 1
ATOM 1546 O O . PHE A 1 204 ? -4.949 -4.656 -15.398 1 95.12 204 PHE A O 1
ATOM 1553 N N . ASP A 1 205 ? -6.637 -3.312 -14.711 1 96.5 205 ASP A N 1
ATOM 1554 C CA . ASP A 1 205 ? -5.793 -2.33 -14.039 1 96.5 205 ASP A CA 1
ATOM 1555 C C . ASP A 1 205 ? -5.742 -2.586 -12.539 1 96.5 205 ASP A C 1
ATOM 1557 O O . ASP A 1 205 ? -6.656 -2.197 -11.805 1 96.5 205 ASP A O 1
ATOM 1561 N N . LYS A 1 206 ? -4.652 -3.156 -12.047 1 97.44 206 LYS A N 1
ATOM 1562 C CA . LYS A 1 206 ? -4.465 -3.559 -10.656 1 97.44 206 LYS A CA 1
ATOM 1563 C C . LYS A 1 206 ? -3.596 -2.553 -9.906 1 97.44 206 LYS A C 1
ATOM 1565 O O . LYS A 1 206 ? -2.855 -1.782 -10.523 1 97.44 206 LYS A O 1
ATOM 1570 N N . VAL A 1 207 ? -3.652 -2.559 -8.602 1 96.25 207 VAL A N 1
ATOM 1571 C CA . VAL A 1 207 ? -2.883 -1.627 -7.781 1 96.25 207 VAL A CA 1
ATOM 1572 C C . VAL A 1 207 ? -1.401 -1.989 -7.84 1 96.25 207 VAL A C 1
ATOM 1574 O O . VAL A 1 207 ? -0.539 -1.11 -7.785 1 96.25 207 VAL A O 1
ATOM 1577 N N . GLY A 1 208 ? -1.073 -3.221 -7.941 1 97.81 208 GLY A N 1
ATOM 1578 C CA . GLY A 1 208 ? 0.276 -3.76 -8.023 1 97.81 208 GLY A CA 1
ATOM 1579 C C . GLY A 1 208 ? 0.398 -4.918 -8.992 1 97.81 208 GLY A C 1
ATOM 1580 O O . GLY A 1 208 ? -0.578 -5.289 -9.648 1 97.81 208 GLY A O 1
ATOM 1581 N N . MET A 1 209 ? 1.658 -5.391 -9.133 1 98.62 209 MET A N 1
ATOM 1582 C CA . MET A 1 209 ? 1.963 -6.43 -10.109 1 98.62 209 MET A CA 1
ATOM 1583 C C . MET A 1 209 ? 1.594 -5.977 -11.516 1 98.62 209 MET A C 1
ATOM 1585 O O . MET A 1 209 ? 1.122 -6.777 -12.328 1 98.62 209 MET A O 1
ATOM 1589 N N . ARG A 1 210 ? 1.638 -4.637 -11.695 1 97.94 210 ARG A N 1
ATOM 1590 C CA . ARG A 1 210 ? 1.395 -4.082 -13.023 1 97.94 210 ARG A CA 1
ATOM 1591 C C . ARG A 1 210 ? 2.453 -4.555 -14.016 1 97.94 210 ARG A C 1
ATOM 1593 O O . ARG A 1 210 ? 3.65 -4.504 -13.727 1 97.94 210 ARG A O 1
ATOM 1600 N N . GLY A 1 211 ? 2.094 -5.09 -15.109 1 97.44 211 GLY A N 1
ATOM 1601 C CA . GLY A 1 211 ? 2.98 -5.746 -16.047 1 97.44 211 GLY A CA 1
ATOM 1602 C C . GLY A 1 211 ? 2.842 -7.258 -16.047 1 97.44 211 GLY A C 1
ATOM 1603 O O . GLY A 1 211 ? 3.459 -7.941 -16.875 1 97.44 211 GLY A O 1
ATOM 1604 N N . SER A 1 212 ? 2.166 -7.812 -15.102 1 98.25 212 SER A N 1
ATOM 1605 C CA . SER A 1 212 ? 1.641 -9.172 -15.172 1 98.25 212 SER A CA 1
ATOM 1606 C C . SER A 1 212 ? 0.197 -9.18 -15.664 1 98.25 212 SER A C 1
ATOM 1608 O O . SER A 1 212 ? -0.735 -9.016 -14.875 1 98.25 212 SER A O 1
ATOM 1610 N N . ASN A 1 213 ? 0.036 -9.445 -16.906 1 97.69 213 ASN A N 1
ATOM 1611 C CA . ASN A 1 213 ? -1.279 -9.336 -17.531 1 97.69 213 ASN A CA 1
ATOM 1612 C C . ASN A 1 213 ? -2.258 -10.359 -16.953 1 97.69 213 ASN A C 1
ATOM 1614 O O . ASN A 1 213 ? -1.953 -11.555 -16.906 1 97.69 213 ASN A O 1
ATOM 1618 N N . THR A 1 214 ? -3.369 -9.922 -16.422 1 97.75 214 THR A N 1
ATOM 1619 C CA . THR A 1 214 ? -4.418 -10.727 -15.812 1 97.75 214 THR A CA 1
ATOM 1620 C C . THR A 1 214 ? -5.789 -10.336 -16.359 1 97.75 214 THR A C 1
ATOM 1622 O O . THR A 1 214 ? -6.094 -9.148 -16.484 1 97.75 214 THR A O 1
ATOM 1625 N N . GLY A 1 215 ? -6.586 -11.32 -16.766 1 97.44 215 GLY A N 1
ATOM 1626 C CA . GLY A 1 215 ? -7.875 -10.961 -17.328 1 97.44 215 GLY A CA 1
ATOM 1627 C C . GLY A 1 215 ? -8.914 -12.062 -17.203 1 97.44 215 GLY A C 1
ATOM 1628 O O . GLY A 1 215 ? -8.781 -12.945 -16.359 1 97.44 215 GLY A O 1
ATOM 1629 N N . GLU A 1 216 ? -9.969 -11.867 -17.953 1 97.75 216 GLU A N 1
ATOM 1630 C CA . GLU A 1 216 ? -11.07 -12.82 -18.016 1 97.75 216 GLU A CA 1
ATOM 1631 C C . GLU A 1 216 ? -10.961 -13.711 -19.25 1 97.75 216 GLU A C 1
ATOM 1633 O O . GLU A 1 216 ? -10.508 -13.266 -20.297 1 97.75 216 GLU A O 1
ATOM 1638 N N . LEU A 1 217 ? -11.312 -14.945 -19.094 1 98.56 217 LEU A N 1
ATOM 1639 C CA . LEU A 1 217 ? -11.5 -15.852 -20.219 1 98.56 217 LEU A CA 1
ATOM 1640 C C . LEU A 1 217 ? -12.984 -16.031 -20.531 1 98.56 217 LEU A C 1
ATOM 1642 O O . LEU A 1 217 ? -13.805 -16.141 -19.609 1 98.56 217 LEU A O 1
ATOM 1646 N N . ILE A 1 218 ? -13.258 -16.031 -21.766 1 98.69 218 ILE A N 1
ATOM 1647 C CA . ILE A 1 218 ? -14.648 -16.141 -22.203 1 98.69 218 ILE A CA 1
ATOM 1648 C C . ILE A 1 218 ? -14.805 -17.312 -23.156 1 98.69 218 ILE A C 1
ATOM 1650 O O . ILE A 1 218 ? -14.086 -17.422 -24.156 1 98.69 218 ILE A O 1
ATOM 1654 N N . PHE A 1 219 ? -15.719 -18.219 -22.828 1 98.75 219 PHE A N 1
ATOM 1655 C CA . PHE A 1 219 ? -16.047 -19.391 -23.625 1 98.75 219 PHE A CA 1
ATOM 1656 C C . PHE A 1 219 ? -17.484 -19.297 -24.141 1 98.75 219 PHE A C 1
ATOM 1658 O O . PHE A 1 219 ? -18.438 -19.344 -23.344 1 98.75 219 PHE A O 1
ATOM 1665 N N . GLU A 1 220 ? -17.625 -19.141 -25.375 1 98.69 220 GLU A N 1
ATOM 1666 C CA . GLU A 1 220 ? -18.922 -19.141 -26.047 1 98.69 220 GLU A CA 1
ATOM 1667 C C . GLU A 1 220 ? -19.016 -20.266 -27.078 1 98.69 220 GLU A C 1
ATOM 1669 O O . GLU A 1 220 ? -18.625 -20.078 -28.234 1 98.69 220 GLU A O 1
ATOM 1674 N N . ASN A 1 221 ? -19.609 -21.312 -26.703 1 98.38 221 ASN A N 1
ATOM 1675 C CA . ASN A 1 221 ? -19.656 -22.531 -27.5 1 98.38 221 ASN A CA 1
ATOM 1676 C C . ASN A 1 221 ? -18.266 -22.922 -27.984 1 98.38 221 ASN A C 1
ATOM 1678 O O . ASN A 1 221 ? -18.078 -23.156 -29.188 1 98.38 221 ASN A O 1
ATOM 1682 N N . CYS A 1 222 ? -17.344 -22.906 -27.109 1 98.56 222 CYS A N 1
ATOM 1683 C CA . CYS A 1 222 ? -15.969 -23.25 -27.453 1 98.56 222 CYS A CA 1
ATOM 1684 C C . CYS A 1 222 ? -15.805 -24.75 -27.672 1 98.56 222 CYS A C 1
ATOM 1686 O O . CYS A 1 222 ? -16.078 -25.547 -26.781 1 98.56 222 CYS A O 1
ATOM 1688 N N . GLU A 1 223 ? -15.344 -25.125 -28.797 1 98.25 223 GLU A N 1
ATOM 1689 C CA . GLU A 1 223 ? -15.188 -26.531 -29.156 1 98.25 223 GLU A CA 1
ATOM 1690 C C . GLU A 1 223 ? -13.805 -27.047 -28.766 1 98.25 223 GLU A C 1
ATOM 1692 O O . GLU A 1 223 ? -12.789 -26.516 -29.203 1 98.25 223 GLU A O 1
ATOM 1697 N N . VAL A 1 224 ? -13.812 -28.109 -27.953 1 98.38 224 VAL A N 1
ATOM 1698 C CA . VAL A 1 224 ? -12.57 -28.688 -27.453 1 98.38 224 VAL A CA 1
ATOM 1699 C C . VAL A 1 224 ? -12.516 -30.188 -27.781 1 98.38 224 VAL A C 1
ATOM 1701 O O . VAL A 1 224 ? -13.336 -30.969 -27.297 1 98.38 224 VAL A O 1
ATOM 1704 N N . PRO A 1 225 ? -11.547 -30.625 -28.5 1 97.69 225 PRO A N 1
ATOM 1705 C CA . PRO A 1 225 ? -11.438 -32.031 -28.844 1 97.69 225 PRO A CA 1
ATOM 1706 C C . PRO A 1 225 ? -11.219 -32.938 -27.609 1 97.69 225 PRO A C 1
ATOM 1708 O O . PRO A 1 225 ? -10.633 -32.469 -26.625 1 97.69 225 PRO A O 1
ATOM 1711 N N . PHE A 1 226 ? -11.57 -34.219 -27.719 1 97.31 226 PHE A N 1
ATOM 1712 C CA . PHE A 1 226 ? -11.438 -35.188 -26.625 1 97.31 226 PHE A CA 1
ATOM 1713 C C . PHE A 1 226 ? -9.977 -35.344 -26.234 1 97.31 226 PHE A C 1
ATOM 1715 O O . PHE A 1 226 ? -9.664 -35.562 -25.047 1 97.31 226 PHE A O 1
ATOM 1722 N N . GLU A 1 227 ? -9.07 -35.219 -27.156 1 97.31 227 GLU A N 1
ATOM 1723 C CA . GLU A 1 227 ? -7.648 -35.406 -26.906 1 97.31 227 GLU A CA 1
ATOM 1724 C C . GLU A 1 227 ? -7.066 -34.281 -26.078 1 97.31 227 GLU A C 1
ATOM 1726 O O . GLU A 1 227 ? -5.945 -34.375 -25.578 1 97.31 227 GLU A O 1
ATOM 1731 N N . ASN A 1 228 ? -7.902 -33.219 -25.859 1 98.44 228 ASN A N 1
ATOM 1732 C CA . ASN A 1 228 ? -7.434 -32.062 -25.078 1 98.44 228 ASN A CA 1
ATOM 1733 C C . ASN A 1 228 ? -7.852 -32.188 -23.609 1 98.44 228 ASN A C 1
ATOM 1735 O O . ASN A 1 228 ? -7.578 -31.281 -22.812 1 98.44 228 ASN A O 1
ATOM 1739 N N . VAL A 1 229 ? -8.484 -33.25 -23.266 1 98.56 229 VAL A N 1
ATOM 1740 C CA . VAL A 1 229 ? -8.695 -33.531 -21.844 1 98.56 229 VAL A CA 1
ATOM 1741 C C . VAL A 1 229 ? -7.363 -33.844 -21.172 1 98.56 229 VAL A C 1
ATOM 1743 O O . VAL A 1 229 ? -6.613 -34.719 -21.641 1 98.56 229 VAL A O 1
ATOM 1746 N N . LEU A 1 230 ? -7.008 -33.125 -20.219 1 98.69 230 LEU A N 1
ATOM 1747 C CA . LEU A 1 230 ? -5.805 -33.375 -19.422 1 98.69 230 LEU A CA 1
ATOM 1748 C C . LEU A 1 230 ? -6.102 -34.344 -18.281 1 98.69 230 LEU A C 1
ATOM 1750 O O . LEU A 1 230 ? -6.895 -34.031 -17.391 1 98.69 230 LEU A O 1
ATOM 1754 N N . GLY A 1 231 ? -5.457 -35.438 -18.234 1 97.5 231 GLY A N 1
ATOM 1755 C CA . GLY A 1 231 ? -5.863 -36.5 -17.328 1 97.5 231 GLY A CA 1
ATOM 1756 C C . GLY A 1 231 ? -7.059 -37.312 -17.844 1 97.5 231 GLY A C 1
ATOM 1757 O O . GLY A 1 231 ? -7.039 -37.812 -18.969 1 97.5 231 GLY A O 1
ATOM 1758 N N . GLN A 1 232 ? -8.125 -37.375 -16.953 1 97 232 GLN A N 1
ATOM 1759 C CA . GLN A 1 232 ? -9.336 -38.094 -17.312 1 97 232 GLN A CA 1
ATOM 1760 C C . GLN A 1 232 ? -10.586 -37.281 -17.031 1 97 232 GLN A C 1
ATOM 1762 O O . GLN A 1 232 ? -10.57 -36.375 -16.188 1 97 232 GLN A O 1
ATOM 1767 N N . ASP A 1 233 ? -11.578 -37.562 -17.875 1 96.62 233 ASP A N 1
ATOM 1768 C CA . ASP A 1 233 ? -12.891 -36.969 -17.641 1 96.62 233 ASP A CA 1
ATOM 1769 C C . ASP A 1 233 ? -13.359 -37.188 -16.203 1 96.62 233 ASP A C 1
ATOM 1771 O O . ASP A 1 233 ? -13.297 -38.312 -15.711 1 96.62 233 ASP A O 1
ATOM 1775 N N . GLY A 1 234 ? -13.711 -36.156 -15.57 1 96.5 234 GLY A N 1
ATOM 1776 C CA . GLY A 1 234 ? -14.234 -36.25 -14.211 1 96.5 234 GLY A CA 1
ATOM 1777 C C . GLY A 1 234 ? -13.141 -36.375 -13.164 1 96.5 234 GLY A C 1
ATOM 1778 O O . GLY A 1 234 ? -13.43 -36.5 -11.977 1 96.5 234 GLY A O 1
ATOM 1779 N N . LYS A 1 235 ? -11.883 -36.219 -13.57 1 97.31 235 LYS A N 1
ATOM 1780 C CA . LYS A 1 235 ? -10.781 -36.344 -12.625 1 97.31 235 LYS A CA 1
ATOM 1781 C C . LYS A 1 235 ? -9.992 -35.062 -12.523 1 97.31 235 LYS A C 1
ATOM 1783 O O . LYS A 1 235 ? -8.805 -35.062 -12.195 1 97.31 235 LYS A O 1
ATOM 1788 N N . GLY A 1 236 ? -10.656 -34 -12.82 1 97.38 236 GLY A N 1
ATOM 1789 C CA . GLY A 1 236 ? -10.016 -32.688 -12.844 1 97.38 236 GLY A CA 1
ATOM 1790 C C . GLY A 1 236 ? -9.5 -32.25 -11.477 1 97.38 236 GLY A C 1
ATOM 1791 O O . GLY A 1 236 ? -8.484 -31.562 -11.383 1 97.38 236 GLY A O 1
ATOM 1792 N N . VAL A 1 237 ? -10.172 -32.625 -10.414 1 96.19 237 VAL A N 1
ATOM 1793 C CA . VAL A 1 237 ? -9.766 -32.25 -9.062 1 96.19 237 VAL A CA 1
ATOM 1794 C C . VAL A 1 237 ? -8.422 -32.875 -8.734 1 96.19 237 VAL A C 1
ATOM 1796 O O . VAL A 1 237 ? -7.582 -32.281 -8.062 1 96.19 237 VAL A O 1
ATOM 1799 N N . ARG A 1 238 ? -8.25 -34.094 -9.188 1 95.94 238 ARG A N 1
ATOM 1800 C CA . ARG A 1 238 ? -6.961 -34.75 -8.992 1 95.94 238 ARG A CA 1
ATOM 1801 C C . ARG A 1 238 ? -5.84 -34 -9.695 1 95.94 238 ARG A C 1
ATOM 1803 O O . ARG A 1 238 ? -4.758 -33.812 -9.133 1 95.94 238 ARG A O 1
ATOM 1810 N N . VAL A 1 239 ? -6.109 -33.594 -10.906 1 96.94 239 VAL A N 1
ATOM 1811 C CA . VAL A 1 239 ? -5.152 -32.781 -11.656 1 96.94 239 VAL A CA 1
ATOM 1812 C C . VAL A 1 239 ? -4.844 -31.484 -10.898 1 96.94 239 VAL A C 1
ATOM 1814 O O . VAL A 1 239 ? -3.68 -31.141 -10.711 1 96.94 239 VAL A O 1
ATOM 1817 N N . LEU A 1 240 ? -5.887 -30.859 -10.43 1 95 240 LEU A N 1
ATOM 1818 C CA . LEU A 1 240 ? -5.77 -29.594 -9.703 1 95 240 LEU A CA 1
ATOM 1819 C C . LEU A 1 240 ? -4.914 -29.781 -8.453 1 95 240 LEU A C 1
ATOM 1821 O O . LEU A 1 240 ? -3.963 -29.016 -8.234 1 95 240 LEU A O 1
ATOM 1825 N N . MET A 1 241 ? -5.129 -30.766 -7.684 1 92.5 241 MET A N 1
ATOM 1826 C CA . MET A 1 241 ? -4.477 -30.984 -6.398 1 92.5 241 MET A CA 1
ATOM 1827 C C . MET A 1 241 ? -3.031 -31.438 -6.59 1 92.5 241 MET A C 1
ATOM 1829 O O . MET A 1 241 ? -2.182 -31.203 -5.727 1 92.5 241 MET A O 1
ATOM 1833 N N . SER A 1 242 ? -2.748 -32.031 -7.723 1 94.81 242 SER A N 1
ATOM 1834 C CA . SER A 1 242 ? -1.42 -32.562 -7.98 1 94.81 242 SER A CA 1
ATOM 1835 C C . SER A 1 242 ? -0.374 -31.453 -8.07 1 94.81 242 SER A C 1
ATOM 1837 O O . SER A 1 242 ? 0.813 -31.703 -7.836 1 94.81 242 SER A O 1
ATOM 1839 N N . GLY A 1 243 ? -0.79 -30.234 -8.367 1 94.81 243 GLY A N 1
ATOM 1840 C CA . GLY A 1 243 ? 0.161 -29.156 -8.555 1 94.81 243 GLY A CA 1
ATOM 1841 C C . GLY A 1 243 ? 0.06 -28.062 -7.496 1 94.81 243 GLY A C 1
ATOM 1842 O O . GLY A 1 243 ? 0.933 -27.203 -7.398 1 94.81 243 GLY A O 1
ATOM 1843 N N . LEU A 1 244 ? -0.928 -28.109 -6.629 1 93.31 244 LEU A N 1
ATOM 1844 C CA . LEU A 1 244 ? -1.289 -26.984 -5.766 1 93.31 244 LEU A CA 1
ATOM 1845 C C . LEU A 1 244 ? -0.191 -26.719 -4.742 1 93.31 244 LEU A C 1
ATOM 1847 O O . LEU A 1 244 ? 0.157 -25.562 -4.496 1 93.31 244 LEU A O 1
ATOM 1851 N N . ASP A 1 245 ? 0.398 -27.703 -4.148 1 95.44 245 ASP A N 1
ATOM 1852 C CA . ASP A 1 245 ? 1.465 -27.516 -3.168 1 95.44 245 ASP A CA 1
ATOM 1853 C C . ASP A 1 245 ? 2.721 -26.953 -3.824 1 95.44 245 ASP A C 1
ATOM 1855 O O . ASP A 1 245 ? 3.383 -26.078 -3.258 1 95.44 245 ASP A O 1
ATOM 1859 N N . TYR A 1 246 ? 3.035 -27.438 -5.004 1 97.69 246 TYR A N 1
ATOM 1860 C CA . TYR A 1 246 ? 4.211 -26.953 -5.715 1 97.69 246 TYR A CA 1
ATOM 1861 C C . TYR A 1 246 ? 4.039 -25.5 -6.117 1 97.69 246 TYR A C 1
ATOM 1863 O O . TYR A 1 246 ? 4.988 -24.719 -6.062 1 97.69 246 TYR A O 1
ATOM 1871 N N . GLU A 1 247 ? 2.836 -25.156 -6.531 1 97.12 247 GLU A N 1
ATOM 1872 C CA . GLU A 1 247 ? 2.525 -23.766 -6.871 1 97.12 247 GLU A CA 1
ATOM 1873 C C . GLU A 1 247 ? 2.775 -22.828 -5.688 1 97.12 247 GLU A C 1
ATOM 1875 O O . GLU A 1 247 ? 3.455 -21.812 -5.824 1 97.12 247 GLU A O 1
ATOM 1880 N N . ARG A 1 248 ? 2.24 -23.219 -4.523 1 97.62 248 ARG A N 1
ATOM 1881 C CA . ARG A 1 248 ? 2.406 -22.406 -3.32 1 97.62 248 ARG A CA 1
ATOM 1882 C C . ARG A 1 248 ? 3.881 -22.219 -2.986 1 97.62 248 ARG A C 1
ATOM 1884 O O . ARG A 1 248 ? 4.32 -21.094 -2.707 1 97.62 248 ARG A O 1
ATOM 1891 N N . VAL A 1 249 ? 4.652 -23.281 -3.064 1 98.31 249 VAL A N 1
ATOM 1892 C CA . VAL A 1 249 ? 6.051 -23.266 -2.652 1 98.31 249 VAL A CA 1
ATOM 1893 C C . VAL A 1 249 ? 6.871 -22.453 -3.654 1 98.31 249 VAL A C 1
ATOM 1895 O O . VAL A 1 249 ? 7.625 -21.547 -3.27 1 98.31 249 VAL A O 1
ATOM 1898 N N . VAL A 1 250 ? 6.711 -22.688 -4.918 1 98.62 250 VAL A N 1
ATOM 1899 C CA . VAL A 1 250 ? 7.504 -22.031 -5.953 1 98.62 250 VAL A CA 1
ATOM 1900 C C . VAL A 1 250 ? 7.184 -20.531 -5.977 1 98.62 250 VAL A C 1
ATOM 1902 O O . VAL A 1 250 ? 8.094 -19.703 -6.043 1 98.62 250 VAL A O 1
ATOM 1905 N N . LEU A 1 251 ? 5.918 -20.156 -5.828 1 98.06 251 LEU A N 1
ATOM 1906 C CA . LEU A 1 251 ? 5.523 -18.766 -5.898 1 98.06 251 LEU A CA 1
ATOM 1907 C C . LEU A 1 251 ? 5.934 -18.016 -4.633 1 98.06 251 LEU A C 1
ATOM 1909 O O . LEU A 1 251 ? 5.98 -16.781 -4.625 1 98.06 251 LEU A O 1
ATOM 1913 N N . SER A 1 252 ? 6.273 -18.75 -3.543 1 98.62 252 SER A N 1
ATOM 1914 C CA . SER A 1 252 ? 6.824 -18.125 -2.35 1 98.62 252 SER A CA 1
ATOM 1915 C C . SER A 1 252 ? 8.141 -17.406 -2.656 1 98.62 252 SER A C 1
ATOM 1917 O O . SER A 1 252 ? 8.523 -16.469 -1.956 1 98.62 252 SER A O 1
ATOM 1919 N N . GLY A 1 253 ? 8.789 -17.828 -3.742 1 98.81 253 GLY A N 1
ATOM 1920 C CA . GLY A 1 253 ? 10 -17.172 -4.188 1 98.81 253 GLY A CA 1
ATOM 1921 C C . GLY A 1 253 ? 9.805 -15.703 -4.516 1 98.81 253 GLY A C 1
ATOM 1922 O O . GLY A 1 253 ? 10.727 -14.906 -4.391 1 98.81 253 GLY A O 1
ATOM 1923 N N . ILE A 1 254 ? 8.586 -15.336 -4.926 1 98.88 254 ILE A N 1
ATOM 1924 C CA . ILE A 1 254 ? 8.305 -13.938 -5.211 1 98.88 254 ILE A CA 1
ATOM 1925 C C . ILE A 1 254 ? 8.414 -13.117 -3.926 1 98.88 254 ILE A C 1
ATOM 1927 O O . ILE A 1 254 ? 8.977 -12.023 -3.926 1 98.88 254 ILE A O 1
ATOM 1931 N N . GLY A 1 255 ? 7.863 -13.68 -2.783 1 98.75 255 GLY A N 1
ATOM 1932 C CA . GLY A 1 255 ? 7.957 -13 -1.5 1 98.75 255 GLY A CA 1
ATOM 1933 C C . GLY A 1 255 ? 9.391 -12.766 -1.052 1 98.75 255 GLY A C 1
ATOM 1934 O O . GLY A 1 255 ? 9.75 -11.648 -0.666 1 98.75 255 GLY A O 1
ATOM 1935 N N . THR A 1 256 ? 10.242 -13.805 -1.124 1 98.44 256 THR A N 1
ATOM 1936 C CA . THR A 1 256 ? 11.633 -13.664 -0.72 1 98.44 256 THR A CA 1
ATOM 1937 C C . THR A 1 256 ? 12.375 -12.703 -1.651 1 98.44 256 THR A C 1
ATOM 1939 O O . THR A 1 256 ? 13.234 -11.945 -1.211 1 98.44 256 THR A O 1
ATOM 1942 N N . GLY A 1 257 ? 12.031 -12.68 -2.945 1 98.75 257 GLY A N 1
ATOM 1943 C CA . GLY A 1 257 ? 12.609 -11.727 -3.879 1 98.75 257 GLY A CA 1
ATOM 1944 C C . GLY A 1 257 ? 12.273 -10.289 -3.547 1 98.75 257 GLY A C 1
ATOM 1945 O O . GLY A 1 257 ? 13.133 -9.406 -3.615 1 98.75 257 GLY A O 1
ATOM 1946 N N . ILE A 1 258 ? 11.008 -10.07 -3.182 1 98.81 258 ILE A N 1
ATOM 1947 C CA . ILE A 1 258 ? 10.57 -8.734 -2.795 1 98.81 258 ILE A CA 1
ATOM 1948 C C . ILE A 1 258 ? 11.336 -8.281 -1.558 1 98.81 258 ILE A C 1
ATOM 1950 O O . ILE A 1 258 ? 11.82 -7.145 -1.502 1 98.81 258 ILE A O 1
ATOM 1954 N N . MET A 1 259 ? 11.484 -9.195 -0.554 1 98.62 259 MET A N 1
ATOM 1955 C CA . MET A 1 259 ? 12.211 -8.844 0.663 1 98.62 259 MET A CA 1
ATOM 1956 C C . MET A 1 259 ? 13.664 -8.508 0.351 1 98.62 259 MET A C 1
ATOM 1958 O O . MET A 1 259 ? 14.219 -7.551 0.899 1 98.62 259 MET A O 1
ATOM 1962 N N . ALA A 1 260 ? 14.25 -9.242 -0.531 1 98.12 260 ALA A N 1
ATOM 1963 C CA . ALA A 1 260 ? 15.617 -8.961 -0.946 1 98.12 260 ALA A CA 1
ATOM 1964 C C . ALA A 1 260 ? 15.719 -7.602 -1.627 1 98.12 260 ALA A C 1
ATOM 1966 O O . ALA A 1 260 ? 16.641 -6.836 -1.366 1 98.12 260 ALA A O 1
ATOM 1967 N N . ALA A 1 261 ? 14.797 -7.305 -2.508 1 98.62 261 ALA A N 1
ATOM 1968 C CA . ALA A 1 261 ? 14.766 -6.023 -3.207 1 98.62 261 ALA A CA 1
ATOM 1969 C C . ALA A 1 261 ? 14.625 -4.863 -2.223 1 98.62 261 ALA A C 1
ATOM 1971 O O . ALA A 1 261 ? 15.203 -3.791 -2.432 1 98.62 261 ALA A O 1
ATOM 1972 N N . CYS A 1 262 ? 13.812 -5.055 -1.167 1 98.69 262 CYS A N 1
ATOM 1973 C CA . CYS A 1 262 ? 13.672 -4.031 -0.14 1 98.69 262 CYS A CA 1
ATOM 1974 C C . CYS A 1 262 ? 15.023 -3.676 0.47 1 98.69 262 CYS A C 1
ATOM 1976 O O . CYS A 1 262 ? 15.359 -2.498 0.611 1 98.69 262 CYS A O 1
ATOM 1978 N N . LEU A 1 263 ? 15.789 -4.684 0.794 1 97.88 263 LEU A N 1
ATOM 1979 C CA . LEU A 1 263 ? 17.094 -4.457 1.389 1 97.88 263 LEU A CA 1
ATOM 1980 C C . LEU A 1 263 ? 18.031 -3.781 0.394 1 97.88 263 LEU A C 1
ATOM 1982 O O . LEU A 1 263 ? 18.844 -2.934 0.776 1 97.88 263 LEU A O 1
ATOM 1986 N N . ASP A 1 264 ? 17.906 -4.121 -0.896 1 97.69 264 ASP A N 1
ATOM 1987 C CA . ASP A 1 264 ? 18.703 -3.5 -1.941 1 97.69 264 ASP A CA 1
ATOM 1988 C C . ASP A 1 264 ? 18.516 -1.985 -1.955 1 97.69 264 ASP A C 1
ATOM 1990 O O . ASP A 1 264 ? 19.438 -1.24 -2.301 1 97.69 264 ASP A O 1
ATOM 1994 N N . GLU A 1 265 ? 17.328 -1.53 -1.587 1 98.19 265 GLU A N 1
ATOM 1995 C CA . GLU A 1 265 ? 17 -0.109 -1.634 1 98.19 265 GLU A CA 1
ATOM 1996 C C . GLU A 1 265 ? 17.281 0.567 -0.295 1 98.19 265 GLU A C 1
ATOM 1998 O O . GLU A 1 265 ? 17.828 1.668 -0.255 1 98.19 265 GLU A O 1
ATOM 2003 N N . VAL A 1 266 ? 17 -0.069 0.826 1 98.38 266 VAL A N 1
ATOM 2004 C CA . VAL A 1 266 ? 16.953 0.562 2.141 1 98.38 266 VAL A CA 1
ATOM 2005 C C . VAL A 1 266 ? 18.375 0.706 2.697 1 98.38 266 VAL A C 1
ATOM 2007 O O . VAL A 1 266 ? 18.719 1.742 3.27 1 98.38 266 VAL A O 1
ATOM 2010 N N . VAL A 1 267 ? 19.172 -0.311 2.549 1 96.94 267 VAL A N 1
ATOM 2011 C CA . VAL A 1 267 ? 20.484 -0.321 3.184 1 96.94 267 VAL A CA 1
ATOM 2012 C C . VAL A 1 267 ? 21.344 0.821 2.631 1 96.94 267 VAL A C 1
ATOM 2014 O O . VAL A 1 267 ? 21.828 1.66 3.389 1 96.94 267 VAL A O 1
ATOM 2017 N N . PRO A 1 268 ? 21.469 0.956 1.234 1 96.62 268 PRO A N 1
ATOM 2018 C CA . PRO A 1 268 ? 22.25 2.086 0.731 1 96.62 268 PRO A CA 1
ATOM 2019 C C . PRO A 1 268 ? 21.641 3.438 1.106 1 96.62 268 PRO A C 1
ATOM 2021 O O . PRO A 1 268 ? 22.375 4.391 1.371 1 96.62 268 PRO A O 1
ATOM 2024 N N . TYR A 1 269 ? 20.375 3.561 1.133 1 97.19 269 TYR A N 1
ATOM 2025 C CA . TYR A 1 269 ? 19.719 4.812 1.508 1 97.19 269 TYR A CA 1
ATOM 2026 C C . TYR A 1 269 ? 20.078 5.203 2.936 1 97.19 269 TYR A C 1
ATOM 2028 O O . TYR A 1 269 ? 20.391 6.367 3.207 1 97.19 269 TYR A O 1
ATOM 2036 N N . CYS A 1 270 ? 20.031 4.266 3.865 1 96.25 270 CYS A N 1
ATOM 2037 C CA . CYS A 1 270 ? 20.328 4.508 5.273 1 96.25 270 CYS A CA 1
ATOM 2038 C C . CYS A 1 270 ? 21.781 4.875 5.48 1 96.25 270 CYS A C 1
ATOM 2040 O O . CYS A 1 270 ? 22.125 5.586 6.426 1 96.25 270 CYS A O 1
ATOM 2042 N N . GLN A 1 271 ? 22.609 4.383 4.555 1 95.19 271 GLN A N 1
ATOM 2043 C CA . GLN A 1 271 ? 24.031 4.672 4.637 1 95.19 271 GLN A CA 1
ATOM 2044 C C . GLN A 1 271 ? 24.328 6.082 4.137 1 95.19 271 GLN A C 1
ATOM 2046 O O . GLN A 1 271 ? 25.297 6.707 4.578 1 95.19 271 GLN A O 1
ATOM 2051 N N . SER A 1 272 ? 23.484 6.629 3.232 1 95.62 272 SER A N 1
ATOM 2052 C CA . SER A 1 272 ? 23.828 7.875 2.551 1 95.62 272 SER A CA 1
ATOM 2053 C C . SER A 1 272 ? 22.984 9.031 3.059 1 95.62 272 SER A C 1
ATOM 2055 O O . SER A 1 272 ? 23.469 10.156 3.207 1 95.62 272 SER A O 1
ATOM 2057 N N . ARG A 1 273 ? 21.734 8.836 3.328 1 95.44 273 ARG A N 1
ATOM 2058 C CA . ARG A 1 273 ? 20.844 9.906 3.801 1 95.44 273 ARG A CA 1
ATOM 2059 C C . ARG A 1 273 ? 21.281 10.406 5.172 1 95.44 273 ARG A C 1
ATOM 2061 O O . ARG A 1 273 ? 21.531 9.617 6.082 1 95.44 273 ARG A O 1
ATOM 2068 N N . GLN A 1 274 ? 21.359 11.758 5.277 1 95.12 274 GLN A N 1
ATOM 2069 C CA . GLN A 1 274 ? 21.828 12.336 6.539 1 95.12 274 GLN A CA 1
ATOM 2070 C C . GLN A 1 274 ? 20.734 13.172 7.188 1 95.12 274 GLN A C 1
ATOM 2072 O O . GLN A 1 274 ? 20 13.891 6.5 1 95.12 274 GLN A O 1
ATOM 2077 N N . GLN A 1 275 ? 20.516 13.031 8.422 1 92.44 275 GLN A N 1
ATOM 2078 C CA . GLN A 1 275 ? 19.766 13.875 9.336 1 92.44 275 GLN A CA 1
ATOM 2079 C C . GLN A 1 275 ? 20.484 14.031 10.672 1 92.44 275 GLN A C 1
ATOM 2081 O O . GLN A 1 275 ? 21.203 13.125 11.102 1 92.44 275 GLN A O 1
ATOM 2086 N N . PHE A 1 276 ? 20.25 15.227 11.297 1 94 276 PHE A N 1
ATOM 2087 C CA . PHE A 1 276 ? 20.875 15.539 12.57 1 94 276 PHE A CA 1
ATOM 2088 C C . PHE A 1 276 ? 22.391 15.312 12.508 1 94 276 PHE A C 1
ATOM 2090 O O . PHE A 1 276 ? 22.984 14.773 13.438 1 94 276 PHE A O 1
ATOM 2097 N N . GLY A 1 277 ? 22.984 15.516 11.352 1 92.94 277 GLY A N 1
ATOM 2098 C CA . GLY A 1 277 ? 24.422 15.586 11.18 1 92.94 277 GLY A CA 1
ATOM 2099 C C . GLY A 1 277 ? 25.062 14.234 10.961 1 92.94 277 GLY A C 1
ATOM 2100 O O . GLY A 1 277 ? 26.297 14.109 10.992 1 92.94 277 GLY A O 1
ATOM 2101 N N . GLN A 1 278 ? 24.234 13.164 10.758 1 95.25 278 GLN A N 1
ATOM 2102 C CA . GLN A 1 278 ? 24.797 11.828 10.57 1 95.25 278 GLN A CA 1
ATOM 2103 C C . GLN A 1 278 ? 23.906 10.984 9.672 1 95.25 278 GLN A C 1
ATOM 2105 O O . GLN A 1 278 ? 22.719 11.297 9.477 1 95.25 278 GLN A O 1
ATOM 2110 N N . PRO A 1 279 ? 24.547 9.891 9.062 1 96 279 PRO A N 1
ATOM 2111 C CA . PRO A 1 279 ? 23.703 8.969 8.305 1 96 279 PRO A CA 1
ATOM 2112 C C . PRO A 1 279 ? 22.547 8.406 9.141 1 96 279 PRO A C 1
ATOM 2114 O O . PRO A 1 279 ? 22.75 8.078 10.312 1 96 279 PRO A O 1
ATOM 2117 N N . ILE A 1 280 ? 21.391 8.32 8.586 1 96.19 280 ILE A N 1
ATOM 2118 C CA . ILE A 1 280 ? 20.234 7.918 9.375 1 96.19 280 ILE A CA 1
ATOM 2119 C C . ILE A 1 280 ? 20.406 6.477 9.852 1 96.19 280 ILE A C 1
ATOM 2121 O O . ILE A 1 280 ? 19.797 6.066 10.844 1 96.19 280 ILE A O 1
ATOM 2125 N N . GLY A 1 281 ? 21.297 5.641 9.18 1 95.81 281 GLY A N 1
ATOM 2126 C CA . GLY A 1 281 ? 21.562 4.273 9.594 1 95.81 281 GLY A CA 1
ATOM 2127 C C . GLY A 1 281 ? 22.266 4.188 10.938 1 95.81 281 GLY A C 1
ATOM 2128 O O . GLY A 1 281 ? 22.328 3.115 11.547 1 95.81 281 GLY A O 1
ATOM 2129 N N . ASN A 1 282 ? 22.719 5.262 11.461 1 96 282 ASN A N 1
ATOM 2130 C CA . ASN A 1 282 ? 23.438 5.281 12.734 1 96 282 ASN A CA 1
ATOM 2131 C C . ASN A 1 282 ? 22.469 5.402 13.914 1 96 282 ASN A C 1
ATOM 2133 O O . ASN A 1 282 ? 22.859 5.184 15.062 1 96 282 ASN A O 1
ATOM 2137 N N . PHE A 1 283 ? 21.234 5.754 13.695 1 95.62 283 PHE A N 1
ATOM 2138 C CA . PHE A 1 283 ? 20.266 5.863 14.773 1 95.62 283 PHE A CA 1
ATOM 2139 C C . PHE A 1 283 ? 19.703 4.492 15.141 1 95.62 283 PHE A C 1
ATOM 2141 O O . PHE A 1 283 ? 19.391 3.686 14.266 1 95.62 283 PHE A O 1
ATOM 2148 N N . GLN A 1 284 ? 19.453 4.211 16.422 1 94.31 284 GLN A N 1
ATOM 2149 C CA . GLN A 1 284 ? 19.062 2.895 16.938 1 94.31 284 GLN A CA 1
ATOM 2150 C C . GLN A 1 284 ? 17.703 2.465 16.391 1 94.31 284 GLN A C 1
ATOM 2152 O O . GLN A 1 284 ? 17.484 1.281 16.125 1 94.31 284 GLN A O 1
ATOM 2157 N N . LEU A 1 285 ? 16.812 3.357 16.203 1 95 285 LEU A N 1
ATOM 2158 C CA . LEU A 1 285 ? 15.508 3.006 15.68 1 95 285 LEU A CA 1
ATOM 2159 C C . LEU A 1 285 ? 15.617 2.484 14.25 1 95 285 LEU A C 1
ATOM 2161 O O . LEU A 1 285 ? 14.898 1.555 13.875 1 95 285 LEU A O 1
ATOM 2165 N N . MET A 1 286 ? 16.562 3.068 13.477 1 96.56 286 MET A N 1
ATOM 2166 C CA . MET A 1 286 ? 16.766 2.609 12.109 1 96.56 286 MET A CA 1
ATOM 2167 C C . MET A 1 286 ? 17.562 1.307 12.086 1 96.56 286 MET A C 1
ATOM 2169 O O . MET A 1 286 ? 17.297 0.434 11.25 1 96.56 286 MET A O 1
ATOM 2173 N N . GLN A 1 287 ? 18.5 1.148 13.023 1 94.75 287 GLN A N 1
ATOM 2174 C CA . GLN A 1 287 ? 19.234 -0.103 13.141 1 94.75 287 GLN A CA 1
ATOM 2175 C C . GLN A 1 287 ? 18.312 -1.263 13.484 1 94.75 287 GLN A C 1
ATOM 2177 O O . GLN A 1 287 ? 18.469 -2.367 12.961 1 94.75 287 GLN A O 1
ATOM 2182 N N . GLY A 1 288 ? 17.375 -0.985 14.422 1 96.19 288 GLY A N 1
ATOM 2183 C CA . GLY A 1 288 ? 16.375 -1.996 14.727 1 96.19 288 GLY A CA 1
ATOM 2184 C C . GLY A 1 288 ? 15.562 -2.414 13.516 1 96.19 288 GLY A C 1
ATOM 2185 O O . GLY A 1 288 ? 15.32 -3.605 13.297 1 96.19 288 GLY A O 1
ATOM 2186 N N . LYS A 1 289 ? 15.141 -1.474 12.719 1 97.25 289 LYS A N 1
ATOM 2187 C CA . LYS A 1 289 ? 14.391 -1.744 11.5 1 97.25 289 LYS A CA 1
ATOM 2188 C C . LYS A 1 289 ? 15.203 -2.592 10.523 1 97.25 289 LYS A C 1
ATOM 2190 O O . LYS A 1 289 ? 14.68 -3.533 9.93 1 97.25 289 LYS A O 1
ATOM 2195 N N . LEU A 1 290 ? 16.5 -2.27 10.305 1 96.06 290 LEU A N 1
ATOM 2196 C CA . LEU A 1 290 ? 17.375 -3.012 9.414 1 96.06 290 LEU A CA 1
ATOM 2197 C C . LEU A 1 290 ? 17.547 -4.449 9.891 1 96.06 290 LEU A C 1
ATOM 2199 O O . LEU A 1 290 ? 17.531 -5.383 9.086 1 96.06 290 LEU A O 1
ATOM 2203 N N . ALA A 1 291 ? 17.672 -4.652 11.188 1 94.94 291 ALA A N 1
ATOM 2204 C CA . ALA A 1 291 ? 17.812 -5.988 11.766 1 94.94 291 ALA A CA 1
ATOM 2205 C C . ALA A 1 291 ? 16.562 -6.828 11.492 1 94.94 291 ALA A C 1
ATOM 2207 O O . ALA A 1 291 ? 16.672 -8 11.117 1 94.94 291 ALA A O 1
ATOM 2208 N N . ASP A 1 292 ? 15.398 -6.191 11.641 1 96.44 292 ASP A N 1
ATOM 2209 C CA . ASP A 1 292 ? 14.141 -6.895 11.406 1 96.44 292 ASP A CA 1
ATOM 2210 C C . ASP A 1 292 ? 14.008 -7.309 9.938 1 96.44 292 ASP A C 1
ATOM 2212 O O . ASP A 1 292 ? 13.57 -8.422 9.648 1 96.44 292 ASP A O 1
ATOM 2216 N N . MET A 1 293 ? 14.391 -6.445 9.023 1 97.5 293 MET A N 1
ATOM 2217 C CA . MET A 1 293 ? 14.312 -6.742 7.598 1 97.5 293 MET A CA 1
ATOM 2218 C C . MET A 1 293 ? 15.25 -7.887 7.227 1 97.5 293 MET A C 1
ATOM 2220 O O . MET A 1 293 ? 14.867 -8.797 6.492 1 97.5 293 MET A O 1
ATOM 2224 N N . TYR A 1 294 ? 16.422 -7.879 7.773 1 95.31 294 TYR A N 1
ATOM 2225 C CA . TYR A 1 294 ? 17.438 -8.898 7.516 1 95.31 294 TYR A CA 1
ATOM 2226 C C . TYR A 1 294 ? 16.984 -10.266 8.016 1 95.31 294 TYR A C 1
ATOM 2228 O O . TYR A 1 294 ? 17.047 -11.25 7.285 1 95.31 294 TYR A O 1
ATOM 2236 N N . VAL A 1 295 ? 16.469 -10.312 9.234 1 95.19 295 VAL A N 1
ATOM 2237 C CA . VAL A 1 295 ? 16.047 -11.562 9.852 1 95.19 295 VAL A CA 1
ATOM 2238 C C . VAL A 1 295 ? 14.805 -12.102 9.148 1 95.19 295 VAL A C 1
ATOM 2240 O O . VAL A 1 295 ? 14.664 -13.312 8.961 1 95.19 295 VAL A O 1
ATOM 2243 N N . ALA A 1 296 ? 13.914 -11.195 8.703 1 97.44 296 ALA A N 1
ATOM 2244 C CA . ALA A 1 296 ? 12.711 -11.602 7.98 1 97.44 296 ALA A CA 1
ATOM 2245 C C . ALA A 1 296 ? 13.07 -12.312 6.676 1 97.44 296 ALA A C 1
ATOM 2247 O O . ALA A 1 296 ? 12.484 -13.352 6.348 1 97.44 296 ALA A O 1
ATOM 2248 N N . LEU A 1 297 ? 14.039 -11.789 5.891 1 97.31 297 LEU A N 1
ATOM 2249 C CA . LEU A 1 297 ? 14.453 -12.422 4.645 1 97.31 297 LEU A CA 1
ATOM 2250 C C . LEU A 1 297 ? 15.047 -13.797 4.906 1 97.31 297 LEU A C 1
ATOM 2252 O O . LEU A 1 297 ? 14.68 -14.773 4.246 1 97.31 297 LEU A O 1
ATOM 2256 N N . ASN A 1 298 ? 15.906 -13.906 5.93 1 95.06 298 ASN A N 1
ATOM 2257 C CA . ASN A 1 298 ? 16.609 -15.156 6.199 1 95.06 298 ASN A CA 1
ATOM 2258 C C . ASN A 1 298 ? 15.648 -16.234 6.719 1 95.06 298 ASN A C 1
ATOM 2260 O O . ASN A 1 298 ? 15.75 -17.391 6.336 1 95.06 298 ASN A O 1
ATOM 2264 N N . THR A 1 299 ? 14.703 -15.867 7.543 1 95.88 299 THR A N 1
ATOM 2265 C CA . THR A 1 299 ? 13.75 -16.844 8.078 1 95.88 299 THR A CA 1
ATOM 2266 C C . THR A 1 299 ? 12.781 -17.297 6.996 1 95.88 299 THR A C 1
ATOM 2268 O O . THR A 1 299 ? 12.43 -18.484 6.934 1 95.88 299 THR A O 1
ATOM 2271 N N . ALA A 1 300 ? 12.398 -16.359 6.121 1 98.12 300 ALA A N 1
ATOM 2272 C CA . ALA A 1 300 ? 11.523 -16.734 5.012 1 98.12 300 ALA A CA 1
ATOM 2273 C C . ALA A 1 300 ? 12.242 -17.688 4.055 1 98.12 300 ALA A C 1
ATOM 2275 O O . ALA A 1 300 ? 11.688 -18.734 3.674 1 98.12 300 ALA A O 1
ATOM 2276 N N . ARG A 1 301 ? 13.5 -17.391 3.697 1 97.31 301 ARG A N 1
ATOM 2277 C CA . ARG A 1 301 ? 14.289 -18.25 2.822 1 97.31 301 ARG A CA 1
ATOM 2278 C C . ARG A 1 301 ? 14.469 -19.641 3.436 1 97.31 301 ARG A C 1
ATOM 2280 O O . ARG A 1 301 ? 14.312 -20.656 2.752 1 97.31 301 ARG A O 1
ATOM 2287 N N . ALA A 1 302 ? 14.805 -19.656 4.68 1 96.12 302 ALA A N 1
ATOM 2288 C CA . ALA A 1 302 ? 15.039 -20.922 5.352 1 96.12 302 ALA A CA 1
ATOM 2289 C C . ALA A 1 302 ? 13.812 -21.828 5.258 1 96.12 302 ALA A C 1
ATOM 2291 O O . ALA A 1 302 ? 13.93 -23.016 4.922 1 96.12 302 ALA A O 1
ATOM 2292 N N . TYR A 1 303 ? 12.641 -21.281 5.523 1 97.88 303 TYR A N 1
ATOM 2293 C CA . TYR A 1 303 ? 11.414 -22.047 5.504 1 97.88 303 TYR A CA 1
ATOM 2294 C C . TYR A 1 303 ? 11.039 -22.453 4.082 1 97.88 303 TYR A C 1
ATOM 2296 O O . TYR A 1 303 ? 10.727 -23.609 3.82 1 97.88 303 TYR A O 1
ATOM 2304 N N . VAL A 1 304 ? 11.133 -21.5 3.141 1 98.5 304 VAL A N 1
ATOM 2305 C CA . VAL A 1 304 ? 10.719 -21.734 1.76 1 98.5 304 VAL A CA 1
ATOM 2306 C C . VAL A 1 304 ? 11.648 -22.734 1.098 1 98.5 304 VAL A C 1
ATOM 2308 O O . VAL A 1 304 ? 11.195 -23.688 0.448 1 98.5 304 VAL A O 1
ATOM 2311 N N . TYR A 1 305 ? 12.992 -22.594 1.294 1 98.19 305 TYR A N 1
ATOM 2312 C CA . TYR A 1 305 ? 13.953 -23.5 0.664 1 98.19 305 TYR A CA 1
ATOM 2313 C C . TYR A 1 305 ? 13.82 -24.906 1.223 1 98.19 305 TYR A C 1
ATOM 2315 O O . TYR A 1 305 ? 13.93 -25.891 0.482 1 98.19 305 TYR A O 1
ATOM 2323 N N . GLU A 1 306 ? 13.586 -25 2.502 1 97.12 306 GLU A N 1
ATOM 2324 C CA . GLU A 1 306 ? 13.438 -26.328 3.082 1 97.12 306 GLU A CA 1
ATOM 2325 C C . GLU A 1 306 ? 12.164 -27 2.57 1 97.12 306 GLU A C 1
ATOM 2327 O O . GLU A 1 306 ? 12.164 -28.203 2.311 1 97.12 306 GLU A O 1
ATOM 2332 N N . THR A 1 307 ? 11.086 -26.25 2.432 1 98.5 307 THR A N 1
ATOM 2333 C CA . THR A 1 307 ? 9.852 -26.812 1.898 1 98.5 307 THR A CA 1
ATOM 2334 C C . THR A 1 307 ? 10.023 -27.203 0.434 1 98.5 307 THR A C 1
ATOM 2336 O O . THR A 1 307 ? 9.477 -28.219 -0.008 1 98.5 307 THR A O 1
ATOM 2339 N N . ALA A 1 308 ? 10.797 -26.375 -0.313 1 98.69 308 ALA A N 1
ATOM 2340 C CA . ALA A 1 308 ? 11.078 -26.703 -1.709 1 98.69 308 ALA A CA 1
ATOM 2341 C C . ALA A 1 308 ? 11.891 -28 -1.817 1 98.69 308 ALA A C 1
ATOM 2343 O O . ALA A 1 308 ? 11.656 -28.812 -2.711 1 98.69 308 ALA A O 1
ATOM 2344 N N . ARG A 1 309 ? 12.859 -28.203 -0.907 1 97.94 309 ARG A N 1
ATOM 2345 C CA . ARG A 1 309 ? 13.609 -29.453 -0.86 1 97.94 309 ARG A CA 1
ATOM 2346 C C . ARG A 1 309 ? 12.688 -30.641 -0.595 1 97.94 309 ARG A C 1
ATOM 2348 O O . ARG A 1 309 ? 12.891 -31.719 -1.15 1 97.94 309 ARG A O 1
ATOM 2355 N N . ALA A 1 310 ? 11.766 -30.406 0.27 1 98 310 ALA A N 1
ATOM 2356 C CA . ALA A 1 310 ? 10.797 -31.453 0.562 1 98 310 ALA A CA 1
ATOM 2357 C C . ALA A 1 310 ? 9.977 -31.797 -0.68 1 98 310 ALA A C 1
ATOM 2359 O O . ALA A 1 310 ? 9.625 -32.969 -0.889 1 98 310 ALA A O 1
ATOM 2360 N N . CYS A 1 311 ? 9.641 -30.828 -1.524 1 98.19 311 CYS A N 1
ATOM 2361 C CA . CYS A 1 311 ? 8.969 -31.094 -2.793 1 98.19 311 CYS A CA 1
ATOM 2362 C C . CYS A 1 311 ? 9.82 -32 -3.674 1 98.19 311 CYS A C 1
ATOM 2364 O O . CYS A 1 311 ? 9.312 -32.969 -4.234 1 98.19 311 CYS A O 1
ATOM 2366 N N . ASP A 1 312 ? 11.078 -31.734 -3.777 1 97.88 312 ASP A N 1
ATOM 2367 C CA . ASP A 1 312 ? 11.984 -32.5 -4.613 1 97.88 312 ASP A CA 1
ATOM 2368 C C . ASP A 1 312 ? 12.102 -33.938 -4.109 1 97.88 312 ASP A C 1
ATOM 2370 O O . ASP A 1 312 ? 12.273 -34.875 -4.902 1 97.88 312 ASP A O 1
ATOM 2374 N N . ALA A 1 313 ? 11.953 -34.094 -2.822 1 97.31 313 ALA A N 1
ATOM 2375 C CA . ALA A 1 313 ? 12.086 -35.406 -2.209 1 97.31 313 ALA A CA 1
ATOM 2376 C C . ALA A 1 313 ? 10.742 -36.156 -2.168 1 97.31 313 ALA A C 1
ATOM 2378 O O . ALA A 1 313 ? 10.656 -37.281 -1.693 1 97.31 313 ALA A O 1
ATOM 2379 N N . GLY A 1 314 ? 9.648 -35.531 -2.662 1 95.69 314 GLY A N 1
ATOM 2380 C CA . GLY A 1 314 ? 8.328 -36.125 -2.641 1 95.69 314 GLY A CA 1
ATOM 2381 C C . GLY A 1 314 ? 7.738 -36.219 -1.246 1 95.69 314 GLY A C 1
ATOM 2382 O O . GLY A 1 314 ? 6.949 -37.125 -0.962 1 95.69 314 GLY A O 1
ATOM 2383 N N . ARG A 1 315 ? 8.125 -35.312 -0.272 1 96.75 315 ARG A N 1
ATOM 2384 C CA . ARG A 1 315 ? 7.719 -35.406 1.126 1 96.75 315 ARG A CA 1
ATOM 2385 C C . ARG A 1 315 ? 6.992 -34.156 1.579 1 96.75 315 ARG A C 1
ATOM 2387 O O . ARG A 1 315 ? 6.762 -33.969 2.775 1 96.75 315 ARG A O 1
ATOM 2394 N N . VAL A 1 316 ? 6.648 -33.25 0.638 1 96.94 316 VAL A N 1
ATOM 2395 C CA . VAL A 1 316 ? 6.012 -32 1.02 1 96.94 316 VAL A CA 1
ATOM 2396 C C . VAL A 1 316 ? 4.641 -32.281 1.634 1 96.94 316 VAL A C 1
ATOM 2398 O O . VAL A 1 316 ? 3.914 -33.156 1.171 1 96.94 316 VAL A O 1
ATOM 2401 N N . THR A 1 317 ? 4.359 -31.609 2.711 1 95.69 317 THR A N 1
ATOM 2402 C CA . THR A 1 317 ? 3.029 -31.672 3.309 1 95.69 317 THR A CA 1
ATOM 2403 C C . THR A 1 317 ? 2.203 -30.438 2.922 1 95.69 317 THR A C 1
ATOM 2405 O O . THR A 1 317 ? 2.756 -29.375 2.643 1 95.69 317 THR A O 1
ATOM 2408 N N . ARG A 1 318 ? 0.897 -30.609 3.031 1 95.38 318 ARG A N 1
ATOM 2409 C CA . ARG A 1 318 ? -0.005 -29.5 2.746 1 95.38 318 ARG A CA 1
ATOM 2410 C C . ARG A 1 318 ? 0.19 -28.359 3.746 1 95.38 318 ARG A C 1
ATOM 2412 O O . ARG A 1 318 ? 0.144 -27.188 3.377 1 95.38 318 ARG A O 1
ATOM 2419 N N . ALA A 1 319 ? 0.459 -28.703 4.961 1 95.44 319 ALA A N 1
ATOM 2420 C CA . ALA A 1 319 ? 0.653 -27.719 6.016 1 95.44 319 ALA A CA 1
ATOM 2421 C C . ALA A 1 319 ? 1.908 -26.891 5.766 1 95.44 319 ALA A C 1
ATOM 2423 O O . ALA A 1 319 ? 1.885 -25.656 5.895 1 95.44 319 ALA A O 1
ATOM 2424 N N . ASP A 1 320 ? 2.975 -27.516 5.348 1 96.06 320 ASP A N 1
ATOM 2425 C CA . ASP A 1 320 ? 4.227 -26.797 5.125 1 96.06 320 ASP A CA 1
ATOM 2426 C C . ASP A 1 320 ? 4.156 -25.938 3.859 1 96.06 320 ASP A C 1
ATOM 2428 O O . ASP A 1 320 ? 4.703 -24.844 3.816 1 96.06 320 ASP A O 1
ATOM 2432 N N . ALA A 1 321 ? 3.508 -26.469 2.811 1 97.56 321 ALA A N 1
ATOM 2433 C CA . ALA A 1 321 ? 3.334 -25.688 1.588 1 97.56 321 ALA A CA 1
ATOM 2434 C C . ALA A 1 321 ? 2.51 -24.422 1.852 1 97.56 321 ALA A C 1
ATOM 2436 O O . ALA A 1 321 ? 2.893 -23.328 1.443 1 97.56 321 ALA A O 1
ATOM 2437 N N . ALA A 1 322 ? 1.417 -24.594 2.607 1 97.31 322 ALA A N 1
ATOM 2438 C CA . ALA A 1 322 ? 0.578 -23.453 2.975 1 97.31 322 ALA A CA 1
ATOM 2439 C C . ALA A 1 322 ? 1.307 -22.516 3.941 1 97.31 322 ALA A C 1
ATOM 2441 O O . ALA A 1 322 ? 1.144 -21.297 3.881 1 97.31 322 ALA A O 1
ATOM 2442 N N . GLY A 1 323 ? 2.115 -23.125 4.848 1 97.31 323 GLY A N 1
ATOM 2443 C CA . GLY A 1 323 ? 2.816 -22.359 5.863 1 97.31 323 GLY A CA 1
ATOM 2444 C C . GLY A 1 323 ? 3.908 -21.469 5.293 1 97.31 323 GLY A C 1
ATOM 2445 O O . GLY A 1 323 ? 4.031 -20.312 5.676 1 97.31 323 GLY A O 1
ATOM 2446 N N . CYS A 1 324 ? 4.723 -22 4.41 1 97.56 324 CYS A N 1
ATOM 2447 C CA . CYS A 1 324 ? 5.848 -21.219 3.902 1 97.56 324 CYS A CA 1
ATOM 2448 C C . CYS A 1 324 ? 5.367 -20.062 3.039 1 97.56 324 CYS A C 1
ATOM 2450 O O . CYS A 1 324 ? 5.93 -18.969 3.094 1 97.56 324 CYS A O 1
ATOM 2452 N N . VAL A 1 325 ? 4.293 -20.328 2.225 1 98.44 325 VAL A N 1
ATOM 2453 C CA . VAL A 1 325 ? 3.781 -19.234 1.396 1 98.44 325 VAL A CA 1
ATOM 2454 C C . VAL A 1 325 ? 3.09 -18.188 2.277 1 98.44 325 VAL A C 1
ATOM 2456 O O . VAL A 1 325 ? 3.145 -17 1.994 1 98.44 325 VAL A O 1
ATOM 2459 N N . LEU A 1 326 ? 2.357 -18.609 3.35 1 98.44 326 LEU A N 1
ATOM 2460 C CA . LEU A 1 326 ? 1.756 -17.688 4.309 1 98.44 326 LEU A CA 1
ATOM 2461 C C . LEU A 1 326 ? 2.811 -16.766 4.914 1 98.44 326 LEU A C 1
ATOM 2463 O O . LEU A 1 326 ? 2.664 -15.539 4.887 1 98.44 326 LEU A O 1
ATOM 2467 N N . TYR A 1 327 ? 3.891 -17.312 5.383 1 98.12 327 TYR A N 1
ATOM 2468 C CA . TYR A 1 327 ? 4.926 -16.562 6.082 1 98.12 327 TYR A CA 1
ATOM 2469 C C . TYR A 1 327 ? 5.66 -15.633 5.125 1 98.12 327 TYR A C 1
ATOM 2471 O O . TYR A 1 327 ? 5.812 -14.438 5.41 1 98.12 327 TYR A O 1
ATOM 2479 N N . ALA A 1 328 ? 6.109 -16.172 3.998 1 98.56 328 ALA A N 1
ATOM 2480 C CA . ALA A 1 328 ? 6.867 -15.367 3.037 1 98.56 328 ALA A CA 1
ATOM 2481 C C . ALA A 1 328 ? 6.039 -14.195 2.523 1 98.56 328 ALA A C 1
ATOM 2483 O O . ALA A 1 328 ? 6.555 -13.094 2.346 1 98.56 328 ALA A O 1
ATOM 2484 N N . SER A 1 329 ? 4.738 -14.469 2.26 1 98.62 329 SER A N 1
ATOM 2485 C CA . SER A 1 329 ? 3.857 -13.438 1.726 1 98.62 329 SER A CA 1
ATOM 2486 C C . SER A 1 329 ? 3.631 -12.328 2.742 1 98.62 329 SER A C 1
ATOM 2488 O O . SER A 1 329 ? 3.764 -11.141 2.418 1 98.62 329 SER A O 1
ATOM 2490 N N . GLU A 1 330 ? 3.326 -12.641 3.969 1 98.44 330 GLU A N 1
ATOM 2491 C CA . GLU A 1 330 ? 3.031 -11.641 4.992 1 98.44 330 GLU A CA 1
ATOM 2492 C C . GLU A 1 330 ? 4.285 -10.867 5.379 1 98.44 330 GLU A C 1
ATOM 2494 O O . GLU A 1 330 ? 4.223 -9.656 5.629 1 98.44 330 GLU A O 1
ATOM 2499 N N . GLN A 1 331 ? 5.43 -11.57 5.418 1 98.44 331 GLN A N 1
ATOM 2500 C CA . GLN A 1 331 ? 6.68 -10.875 5.691 1 98.44 331 GLN A CA 1
ATOM 2501 C C . GLN A 1 331 ? 7.051 -9.945 4.539 1 98.44 331 GLN A C 1
ATOM 2503 O O . GLN A 1 331 ? 7.594 -8.859 4.762 1 98.44 331 GLN A O 1
ATOM 2508 N N . ALA A 1 332 ? 6.828 -10.383 3.283 1 98.81 332 ALA A N 1
ATOM 2509 C CA . ALA A 1 332 ? 7.07 -9.484 2.156 1 98.81 332 ALA A CA 1
ATOM 2510 C C . ALA A 1 332 ? 6.27 -8.195 2.303 1 98.81 332 ALA A C 1
ATOM 2512 O O . ALA A 1 332 ? 6.797 -7.105 2.068 1 98.81 332 ALA A O 1
ATOM 2513 N N . MET A 1 333 ? 4.996 -8.266 2.697 1 98.75 333 MET A N 1
ATOM 2514 C CA . MET A 1 333 ? 4.133 -7.102 2.879 1 98.75 333 MET A CA 1
ATOM 2515 C C . MET A 1 333 ? 4.656 -6.203 3.994 1 98.75 333 MET A C 1
ATOM 2517 O O . MET A 1 333 ? 4.738 -4.984 3.83 1 98.75 333 MET A O 1
ATOM 2521 N N . VAL A 1 334 ? 5.051 -6.793 5.129 1 98.44 334 VAL A N 1
ATOM 2522 C CA . VAL A 1 334 ? 5.562 -6.039 6.27 1 98.44 334 VAL A CA 1
ATOM 2523 C C . VAL A 1 334 ? 6.832 -5.293 5.863 1 98.44 334 VAL A C 1
ATOM 2525 O O . VAL A 1 334 ? 6.969 -4.098 6.137 1 98.44 334 VAL A O 1
ATOM 2528 N N . GLN A 1 335 ? 7.75 -6.008 5.199 1 98.56 335 GLN A N 1
ATOM 2529 C CA . GLN A 1 335 ? 9.047 -5.418 4.902 1 98.56 335 GLN A CA 1
ATOM 2530 C C . GLN A 1 335 ? 8.938 -4.383 3.785 1 98.56 335 GLN A C 1
ATOM 2532 O O . GLN A 1 335 ? 9.664 -3.387 3.783 1 98.56 335 GLN A O 1
ATOM 2537 N N . ALA A 1 336 ? 8.062 -4.637 2.785 1 98.81 336 ALA A N 1
ATOM 2538 C CA . ALA A 1 336 ? 7.844 -3.631 1.746 1 98.81 336 ALA A CA 1
ATOM 2539 C C . ALA A 1 336 ? 7.246 -2.355 2.334 1 98.81 336 ALA A C 1
ATOM 2541 O O . ALA A 1 336 ? 7.629 -1.248 1.948 1 98.81 336 ALA A O 1
ATOM 2542 N N . HIS A 1 337 ? 6.293 -2.523 3.244 1 98.56 337 HIS A N 1
ATOM 2543 C CA . HIS A 1 337 ? 5.738 -1.401 3.99 1 98.56 337 HIS A CA 1
ATOM 2544 C C . HIS A 1 337 ? 6.832 -0.625 4.715 1 98.56 337 HIS A C 1
ATOM 2546 O O . HIS A 1 337 ? 6.883 0.604 4.641 1 98.56 337 HIS A O 1
ATOM 2552 N N . GLN A 1 338 ? 7.75 -1.295 5.391 1 98.44 338 GLN A N 1
ATOM 2553 C CA . GLN A 1 338 ? 8.812 -0.665 6.164 1 98.44 338 GLN A CA 1
ATOM 2554 C C . GLN A 1 338 ? 9.867 -0.053 5.25 1 98.44 338 GLN A C 1
ATOM 2556 O O . GLN A 1 338 ? 10.547 0.909 5.625 1 98.44 338 GLN A O 1
ATOM 2561 N N . ALA A 1 339 ? 10.023 -0.607 4.039 1 98.75 339 ALA A N 1
ATOM 2562 C CA . ALA A 1 339 ? 10.953 -0.009 3.08 1 98.75 339 ALA A CA 1
ATOM 2563 C C . ALA A 1 339 ? 10.5 1.396 2.686 1 98.75 339 ALA A C 1
ATOM 2565 O O . ALA A 1 339 ? 11.312 2.324 2.646 1 98.75 339 ALA A O 1
ATOM 2566 N N . VAL A 1 340 ? 9.188 1.547 2.412 1 98.62 340 VAL A N 1
ATOM 2567 C CA . VAL A 1 340 ? 8.656 2.879 2.148 1 98.62 340 VAL A CA 1
ATOM 2568 C C . VAL A 1 340 ? 8.906 3.785 3.352 1 98.62 340 VAL A C 1
ATOM 2570 O O . VAL A 1 340 ? 9.367 4.922 3.195 1 98.62 340 VAL A O 1
ATOM 2573 N N . GLN A 1 341 ? 8.656 3.283 4.535 1 98.44 341 GLN A N 1
ATOM 2574 C CA . GLN A 1 341 ? 8.812 4.039 5.77 1 98.44 341 GLN A CA 1
ATOM 2575 C C . GLN A 1 341 ? 10.258 4.52 5.941 1 98.44 341 GLN A C 1
ATOM 2577 O O . GLN A 1 341 ? 10.492 5.66 6.344 1 98.44 341 GLN A O 1
ATOM 2582 N N . ALA A 1 342 ? 11.18 3.658 5.645 1 97.88 342 ALA A N 1
ATOM 2583 C CA . ALA A 1 342 ? 12.594 3.961 5.828 1 97.88 342 ALA A CA 1
ATOM 2584 C C . ALA A 1 342 ? 13.031 5.117 4.934 1 97.88 342 ALA A C 1
ATOM 2586 O O . ALA A 1 342 ? 13.883 5.918 5.312 1 97.88 342 ALA A O 1
ATOM 2587 N N . LEU A 1 343 ? 12.414 5.199 3.75 1 97.44 343 LEU A N 1
ATOM 2588 C CA . LEU A 1 343 ? 12.812 6.234 2.803 1 97.44 343 LEU A CA 1
ATOM 2589 C C . LEU A 1 343 ? 12.008 7.508 3.016 1 97.44 343 LEU A C 1
ATOM 2591 O O . LEU A 1 343 ? 12.258 8.523 2.373 1 97.44 343 LEU A O 1
ATOM 2595 N N . GLY A 1 344 ? 10.977 7.477 3.904 1 95.88 344 GLY A N 1
ATOM 2596 C CA . GLY A 1 344 ? 10.172 8.656 4.18 1 95.88 344 GLY A CA 1
ATOM 2597 C C . GLY A 1 344 ? 9.469 9.195 2.949 1 95.88 344 GLY A C 1
ATOM 2598 O O . GLY A 1 344 ? 8.836 8.445 2.205 1 95.88 344 GLY A O 1
ATOM 2599 N N . GLY A 1 345 ? 9.492 10.516 2.77 1 94.69 345 GLY A N 1
ATOM 2600 C CA . GLY A 1 345 ? 8.859 11.156 1.629 1 94.69 345 GLY A CA 1
ATOM 2601 C C . GLY A 1 345 ? 9.344 10.617 0.295 1 94.69 345 GLY A C 1
ATOM 2602 O O . GLY A 1 345 ? 8.555 10.445 -0.634 1 94.69 345 GLY A O 1
ATOM 2603 N N . ALA A 1 346 ? 10.656 10.367 0.19 1 95.38 346 ALA A N 1
ATOM 2604 C CA . ALA A 1 346 ? 11.219 9.836 -1.049 1 95.38 346 ALA A CA 1
ATOM 2605 C C . ALA A 1 346 ? 10.586 8.5 -1.42 1 95.38 346 ALA A C 1
ATOM 2607 O O . ALA A 1 346 ? 10.375 8.211 -2.602 1 95.38 346 ALA A O 1
ATOM 2608 N N . GLY A 1 347 ? 10.297 7.699 -0.417 1 97.56 347 GLY A N 1
ATOM 2609 C CA . GLY A 1 347 ? 9.688 6.398 -0.651 1 97.56 347 GLY A CA 1
ATOM 2610 C C . GLY A 1 347 ? 8.219 6.488 -1.023 1 97.56 347 GLY A C 1
ATOM 2611 O O . GLY A 1 347 ? 7.641 5.516 -1.514 1 97.56 347 GLY A O 1
ATOM 2612 N N . PHE A 1 348 ? 7.637 7.641 -0.786 1 97.06 348 PHE A N 1
ATOM 2613 C CA . PHE A 1 348 ? 6.203 7.824 -0.991 1 97.06 348 PHE A CA 1
ATOM 2614 C C . PHE A 1 348 ? 5.926 8.398 -2.373 1 97.06 348 PHE A C 1
ATOM 2616 O O . PHE A 1 348 ? 4.77 8.664 -2.721 1 97.06 348 PHE A O 1
ATOM 2623 N N . LEU A 1 349 ? 6.957 8.617 -3.18 1 96.19 349 LEU A N 1
ATOM 2624 C CA . LEU A 1 349 ? 6.789 9 -4.574 1 96.19 349 LEU A CA 1
ATOM 2625 C C . LEU A 1 349 ? 6.43 7.797 -5.434 1 96.19 349 LEU A C 1
ATOM 2627 O O . LEU A 1 349 ? 6.945 6.695 -5.219 1 96.19 349 LEU A O 1
ATOM 2631 N N . ASN A 1 350 ? 5.617 8 -6.418 1 93.69 350 ASN A N 1
ATOM 2632 C CA . ASN A 1 350 ? 5.109 6.914 -7.25 1 93.69 350 ASN A CA 1
ATOM 2633 C C . ASN A 1 350 ? 6.219 6.289 -8.094 1 93.69 350 ASN A C 1
ATOM 2635 O O . ASN A 1 350 ? 6.102 5.141 -8.523 1 93.69 350 ASN A O 1
ATOM 2639 N N . ASP A 1 351 ? 7.297 7.066 -8.32 1 92.5 351 ASP A N 1
ATOM 2640 C CA . ASP A 1 351 ? 8.367 6.562 -9.18 1 92.5 351 ASP A CA 1
ATOM 2641 C C . ASP A 1 351 ? 9.445 5.859 -8.352 1 92.5 351 ASP A C 1
ATOM 2643 O O . ASP A 1 351 ? 10.461 5.422 -8.898 1 92.5 351 ASP A O 1
ATOM 2647 N N . SER A 1 352 ? 9.242 5.762 -7.086 1 96.88 352 SER A N 1
ATOM 2648 C CA . SER A 1 352 ? 10.195 5.062 -6.238 1 96.88 352 SER A CA 1
ATOM 2649 C C . SER A 1 352 ? 10.062 3.551 -6.383 1 96.88 352 SER A C 1
ATOM 2651 O O . SER A 1 352 ? 8.953 3.027 -6.496 1 96.88 352 SER A O 1
ATOM 2653 N N . VAL A 1 353 ? 11.195 2.871 -6.305 1 98.25 353 VAL A N 1
ATOM 2654 C CA . VAL A 1 353 ? 11.211 1.414 -6.383 1 98.25 353 VAL A CA 1
ATOM 2655 C C . VAL A 1 353 ? 10.43 0.826 -5.215 1 98.25 353 VAL A C 1
ATOM 2657 O O . VAL A 1 353 ? 9.648 -0.115 -5.391 1 98.25 353 VAL A O 1
ATOM 2660 N N . VAL A 1 354 ? 10.547 1.406 -4.016 1 98.62 354 VAL A N 1
ATOM 2661 C CA . VAL A 1 354 ? 9.953 0.82 -2.816 1 98.62 354 VAL A CA 1
ATOM 2662 C C . VAL A 1 354 ? 8.438 1.018 -2.838 1 98.62 354 VAL A C 1
ATOM 2664 O O . VAL A 1 354 ? 7.691 0.186 -2.32 1 98.62 354 VAL A O 1
ATOM 2667 N N . SER A 1 355 ? 7.922 2.1 -3.469 1 98.44 355 SER A N 1
ATOM 2668 C CA . SER A 1 355 ? 6.477 2.258 -3.6 1 98.44 355 SER A CA 1
ATOM 2669 C C . SER A 1 355 ? 5.879 1.178 -4.496 1 98.44 355 SER A C 1
ATOM 2671 O O . SER A 1 355 ? 4.77 0.704 -4.25 1 98.44 355 SER A O 1
ATOM 2673 N N . ARG A 1 356 ? 6.605 0.791 -5.566 1 98.44 356 ARG A N 1
ATOM 2674 C CA . ARG A 1 356 ? 6.18 -0.312 -6.422 1 98.44 356 ARG A CA 1
ATOM 2675 C C . ARG A 1 356 ? 6.18 -1.631 -5.656 1 98.44 356 ARG A C 1
ATOM 2677 O O . ARG A 1 356 ? 5.215 -2.398 -5.734 1 98.44 356 ARG A O 1
ATOM 2684 N N . LEU A 1 357 ? 7.297 -1.881 -4.871 1 98.88 357 LEU A N 1
ATOM 2685 C CA . LEU A 1 357 ? 7.395 -3.102 -4.078 1 98.88 357 LEU A CA 1
ATOM 2686 C C . LEU A 1 357 ? 6.258 -3.188 -3.068 1 98.88 357 LEU A C 1
ATOM 2688 O O . LEU A 1 357 ? 5.707 -4.266 -2.838 1 98.88 357 LEU A O 1
ATOM 2692 N N . PHE A 1 358 ? 5.879 -2.049 -2.512 1 98.75 358 PHE A N 1
ATOM 2693 C CA . PHE A 1 358 ? 4.785 -1.938 -1.553 1 98.75 358 PHE A CA 1
ATOM 2694 C C . PHE A 1 358 ? 3.467 -2.365 -2.184 1 98.75 358 PHE A C 1
ATOM 2696 O O . PHE A 1 358 ? 2.73 -3.17 -1.609 1 98.75 358 PHE A O 1
ATOM 2703 N N . ARG A 1 359 ? 3.145 -1.935 -3.338 1 98.62 359 ARG A N 1
ATOM 2704 C CA . ARG A 1 359 ? 1.923 -2.279 -4.059 1 98.62 359 ARG A CA 1
ATOM 2705 C C . ARG A 1 359 ? 1.955 -3.73 -4.527 1 98.62 359 ARG A C 1
ATOM 2707 O O . ARG A 1 359 ? 0.96 -4.449 -4.406 1 98.62 359 ARG A O 1
ATOM 2714 N N . ASP A 1 360 ? 3.111 -4.215 -4.973 1 98.81 360 ASP A N 1
ATOM 2715 C CA . ASP A 1 360 ? 3.25 -5.57 -5.496 1 98.81 360 ASP A CA 1
ATOM 2716 C C . ASP A 1 360 ? 3.078 -6.605 -4.387 1 98.81 360 ASP A C 1
ATOM 2718 O O . ASP A 1 360 ? 2.439 -7.641 -4.59 1 98.81 360 ASP A O 1
ATOM 2722 N N . ALA A 1 361 ? 3.641 -6.324 -3.205 1 98.81 361 ALA A N 1
ATOM 2723 C CA . ALA A 1 361 ? 3.678 -7.281 -2.104 1 98.81 361 ALA A CA 1
ATOM 2724 C C . ALA A 1 361 ? 2.268 -7.656 -1.652 1 98.81 361 ALA A C 1
ATOM 2726 O O . ALA A 1 361 ? 2.035 -8.773 -1.18 1 98.81 361 ALA A O 1
ATOM 2727 N N . LYS A 1 362 ? 1.335 -6.742 -1.888 1 98.75 362 LYS A N 1
ATOM 2728 C CA . LYS A 1 362 ? -0.013 -6.961 -1.37 1 98.75 362 LYS A CA 1
ATOM 2729 C C . LYS A 1 362 ? -0.664 -8.172 -2.031 1 98.75 362 LYS A C 1
ATOM 2731 O O . LYS A 1 362 ? -1.411 -8.914 -1.388 1 98.75 362 LYS A O 1
ATOM 2736 N N . LEU A 1 363 ? -0.37 -8.422 -3.238 1 98.44 363 LEU A N 1
ATOM 2737 C CA . LEU A 1 363 ? -0.994 -9.539 -3.943 1 98.44 363 LEU A CA 1
ATOM 2738 C C . LEU A 1 363 ? -0.568 -10.867 -3.336 1 98.44 363 LEU A C 1
ATOM 2740 O O . LEU A 1 363 ? -1.316 -11.852 -3.393 1 98.44 363 LEU A O 1
ATOM 2744 N N . MET A 1 364 ? 0.618 -10.938 -2.752 1 98.25 364 MET A N 1
ATOM 2745 C CA . MET A 1 364 ? 1.152 -12.203 -2.262 1 98.25 364 MET A CA 1
ATOM 2746 C C . MET A 1 364 ? 0.284 -12.766 -1.139 1 98.25 364 MET A C 1
ATOM 2748 O O . MET A 1 364 ? 0.275 -13.977 -0.898 1 98.25 364 MET A O 1
ATOM 2752 N N . GLU A 1 365 ? -0.532 -11.945 -0.511 1 98.19 365 GLU A N 1
ATOM 2753 C CA . GLU A 1 365 ? -1.404 -12.375 0.579 1 98.19 365 GLU A CA 1
ATOM 2754 C C . GLU A 1 365 ? -2.787 -12.758 0.061 1 98.19 365 GLU A C 1
ATOM 2756 O O . GLU A 1 365 ? -3.645 -13.195 0.832 1 98.19 365 GLU A O 1
ATOM 2761 N N . ILE A 1 366 ? -2.986 -12.602 -1.254 1 97.06 366 ILE A N 1
ATOM 2762 C CA . ILE A 1 366 ? -4.309 -12.797 -1.837 1 97.06 366 ILE A CA 1
ATOM 2763 C C . ILE A 1 366 ? -4.273 -13.961 -2.822 1 97.06 366 ILE A C 1
ATOM 2765 O O . ILE A 1 366 ? -5.109 -14.867 -2.756 1 97.06 366 ILE A O 1
ATOM 2769 N N . GLY A 1 367 ? -3.215 -13.945 -3.666 1 92.56 367 GLY A N 1
ATOM 2770 C CA . GLY A 1 367 ? -3.117 -14.922 -4.742 1 92.56 367 GLY A CA 1
ATOM 2771 C C . GLY A 1 367 ? -2.826 -16.328 -4.246 1 92.56 367 GLY A C 1
ATOM 2772 O O . GLY A 1 367 ? -2.154 -16.5 -3.229 1 92.56 367 GLY A O 1
ATOM 2773 N N . ALA A 1 368 ? -3.297 -17.328 -5.02 1 86.25 368 ALA A N 1
ATOM 2774 C CA . ALA A 1 368 ? -3.088 -18.75 -4.742 1 86.25 368 ALA A CA 1
ATOM 2775 C C . ALA A 1 368 ? -3.648 -19.125 -3.371 1 86.25 368 ALA A C 1
ATOM 2777 O O . ALA A 1 368 ? -3.047 -19.922 -2.645 1 86.25 368 ALA A O 1
ATOM 2778 N N . GLY A 1 369 ? -4.773 -18.453 -2.994 1 91.06 369 GLY A N 1
ATOM 2779 C CA . GLY A 1 369 ? -5.379 -18.625 -1.684 1 91.06 369 GLY A CA 1
ATOM 2780 C C . GLY A 1 369 ? -4.977 -17.547 -0.692 1 91.06 369 GLY A C 1
ATOM 2781 O O . GLY A 1 369 ? -3.791 -17.391 -0.392 1 91.06 369 GLY A O 1
ATOM 2782 N N . THR A 1 370 ? -5.953 -16.875 -0.172 1 95.62 370 THR A N 1
ATOM 2783 C CA . THR A 1 370 ? -5.707 -15.773 0.748 1 95.62 370 THR A CA 1
ATOM 2784 C C . THR A 1 370 ? -5.02 -16.266 2.018 1 95.62 370 THR A C 1
ATOM 2786 O O . THR A 1 370 ? -5.012 -17.469 2.297 1 95.62 370 THR A O 1
ATOM 2789 N N . SER A 1 371 ? -4.422 -15.344 2.742 1 97.06 371 SER A N 1
ATOM 2790 C CA . SER A 1 371 ? -3.842 -15.664 4.043 1 97.06 371 SER A CA 1
ATOM 2791 C C . SER A 1 371 ? -4.848 -16.375 4.938 1 97.06 371 SER A C 1
ATOM 2793 O O . SER A 1 371 ? -4.488 -17.297 5.684 1 97.06 371 SER A O 1
ATOM 2795 N N . GLU A 1 372 ? -6.141 -16.047 4.898 1 95.94 372 GLU A N 1
ATOM 2796 C CA . GLU A 1 372 ? -7.203 -16.672 5.684 1 95.94 372 GLU A CA 1
ATOM 2797 C C . GLU A 1 372 ? -7.387 -18.141 5.297 1 95.94 372 GLU A C 1
ATOM 2799 O O . GLU A 1 372 ? -7.484 -19 6.168 1 95.94 372 GLU A O 1
ATOM 2804 N N . ILE A 1 373 ? -7.367 -18.391 3.973 1 95.5 373 ILE A N 1
ATOM 2805 C CA . ILE A 1 373 ? -7.539 -19.766 3.486 1 95.5 373 ILE A CA 1
ATOM 2806 C C . ILE A 1 373 ? -6.328 -20.609 3.873 1 95.5 373 ILE A C 1
ATOM 2808 O O . ILE A 1 373 ? -6.473 -21.75 4.289 1 95.5 373 ILE A O 1
ATOM 2812 N N . ARG A 1 374 ? -5.121 -20.047 3.703 1 96.56 374 ARG A N 1
ATOM 2813 C CA . ARG A 1 374 ? -3.904 -20.75 4.082 1 96.56 374 ARG A CA 1
ATOM 2814 C C . ARG A 1 374 ? -3.922 -21.125 5.562 1 96.56 374 ARG A C 1
ATOM 2816 O O . ARG A 1 374 ? -3.568 -22.234 5.938 1 96.56 374 ARG A O 1
ATOM 2823 N N . ARG A 1 375 ? -4.352 -20.172 6.438 1 96.12 375 ARG A N 1
ATOM 2824 C CA . ARG A 1 375 ? -4.457 -20.422 7.871 1 96.12 375 ARG A CA 1
ATOM 2825 C C . ARG A 1 375 ? -5.48 -21.531 8.156 1 96.12 375 ARG A C 1
ATOM 2827 O O . ARG A 1 375 ? -5.242 -22.406 8.984 1 96.12 375 ARG A O 1
ATOM 2834 N N . MET A 1 376 ? -6.633 -21.453 7.5 1 94.44 376 MET A N 1
ATOM 2835 C CA . MET A 1 376 ? -7.656 -22.469 7.656 1 94.44 376 MET A CA 1
ATOM 2836 C C . MET A 1 376 ? -7.102 -23.844 7.293 1 94.44 376 MET A C 1
ATOM 2838 O O . MET A 1 376 ? -7.309 -24.812 8.023 1 94.44 376 MET A O 1
ATOM 2842 N N . LEU A 1 377 ? -6.336 -23.922 6.172 1 93.62 377 LEU A N 1
ATOM 2843 C CA . LEU A 1 377 ? -5.77 -25.188 5.707 1 93.62 377 LEU A CA 1
ATOM 2844 C C . LEU A 1 377 ? -4.777 -25.75 6.719 1 93.62 377 LEU A C 1
ATOM 2846 O O . LEU A 1 377 ? -4.809 -26.938 7.031 1 93.62 377 LEU A O 1
ATOM 2850 N N . ILE A 1 378 ? -3.879 -24.938 7.234 1 95 378 ILE A N 1
ATOM 2851 C CA . ILE A 1 378 ? -2.885 -25.359 8.219 1 95 378 ILE A CA 1
ATOM 2852 C C . ILE A 1 378 ? -3.582 -25.875 9.469 1 95 378 ILE A C 1
ATOM 2854 O O . ILE A 1 378 ? -3.258 -26.953 9.961 1 95 378 ILE A O 1
ATOM 2858 N N . GLY A 1 379 ? -4.602 -25.094 9.961 1 93.94 379 GLY A N 1
ATOM 2859 C CA . GLY A 1 379 ? -5.344 -25.516 11.141 1 93.94 379 GLY A CA 1
ATOM 2860 C C . GLY A 1 379 ? -6.035 -26.844 10.961 1 93.94 379 GLY A C 1
ATOM 2861 O O . GLY A 1 379 ? -5.969 -27.703 11.844 1 93.94 379 GLY A O 1
ATOM 2862 N N . ARG A 1 380 ? -6.672 -27.031 9.828 1 92.75 380 ARG A N 1
ATOM 2863 C CA . ARG A 1 380 ? -7.371 -28.281 9.539 1 92.75 380 ARG A CA 1
ATOM 2864 C C . ARG A 1 380 ? -6.398 -29.453 9.492 1 92.75 380 ARG A C 1
ATOM 2866 O O . ARG A 1 380 ? -6.688 -30.531 10.016 1 92.75 380 ARG A O 1
ATOM 2873 N N . GLU A 1 381 ? -5.25 -29.281 8.797 1 91.5 381 GLU A N 1
ATOM 2874 C CA . GLU A 1 381 ? -4.25 -30.328 8.695 1 91.5 381 GLU A CA 1
ATOM 2875 C C . GLU A 1 381 ? -3.715 -30.719 10.07 1 91.5 381 GLU A C 1
ATOM 2877 O O . GLU A 1 381 ? -3.5 -31.906 10.344 1 91.5 381 GLU A O 1
ATOM 2882 N N . LEU A 1 382 ? -3.48 -29.781 10.961 1 92.62 382 LEU A N 1
ATOM 2883 C CA . LEU A 1 382 ? -2.932 -30.031 12.289 1 92.62 382 LEU A CA 1
ATOM 2884 C C . LEU A 1 382 ? -3.955 -30.734 13.172 1 92.62 382 LEU A C 1
ATOM 2886 O O . LEU A 1 382 ? -3.59 -31.531 14.039 1 92.62 382 LEU A O 1
ATOM 2890 N N . MET A 1 383 ? -5.219 -30.438 12.938 1 92.06 383 MET A N 1
ATOM 2891 C CA . MET A 1 383 ? -6.266 -31.047 13.75 1 92.06 383 MET A CA 1
ATOM 2892 C C . MET A 1 383 ? -6.602 -32.438 13.242 1 92.06 383 MET A C 1
ATOM 2894 O O . MET A 1 383 ? -7.148 -33.25 13.984 1 92.06 383 MET A O 1
ATOM 2898 N N . ALA A 1 384 ? -6.441 -32.75 11.977 1 89.94 384 ALA A N 1
ATOM 2899 C CA . ALA A 1 384 ? -6.695 -34.094 11.414 1 89.94 384 ALA A CA 1
ATOM 2900 C C . ALA A 1 384 ? -5.621 -35.062 11.844 1 89.94 384 ALA A C 1
ATOM 2902 O O . ALA A 1 384 ? -5.84 -36.281 11.797 1 89.94 384 ALA A O 1
ATOM 2903 N N . GLY A 1 385 ? -4.457 -34.688 12.234 1 72.12 385 GLY A N 1
ATOM 2904 C CA . GLY A 1 385 ? -3.408 -35.562 12.711 1 72.12 385 GLY A CA 1
ATOM 2905 C C . GLY A 1 385 ? -3.428 -35.75 14.219 1 72.12 385 GLY A C 1
ATOM 2906 O O . GLY A 1 385 ? -4.055 -34.969 14.938 1 72.12 385 GLY A O 1
ATOM 2907 N N . MET B 1 1 ? -22.875 1.789 4.633 1 76.94 1 MET B N 1
ATOM 2908 C CA . MET B 1 1 ? -21.953 2.451 5.539 1 76.94 1 MET B CA 1
ATOM 2909 C C . MET B 1 1 ? -22.078 1.894 6.953 1 76.94 1 MET B C 1
ATOM 2911 O O . MET B 1 1 ? -23.172 1.528 7.387 1 76.94 1 MET B O 1
ATOM 2915 N N . PHE B 1 2 ? -20.891 1.893 7.57 1 81.31 2 PHE B N 1
ATOM 2916 C CA . PHE B 1 2 ? -20.844 1.375 8.938 1 81.31 2 PHE B CA 1
ATOM 2917 C C . PHE B 1 2 ? -21.312 2.424 9.93 1 81.31 2 PHE B C 1
ATOM 2919 O O . PHE B 1 2 ? -20.766 3.521 10 1 81.31 2 PHE B O 1
ATOM 2926 N N . HIS B 1 3 ? -22.406 2.24 10.625 1 73 3 HIS B N 1
ATOM 2927 C CA . HIS B 1 3 ? -22.984 3.248 11.5 1 73 3 HIS B CA 1
ATOM 2928 C C . HIS B 1 3 ? -22.984 2.785 12.953 1 73 3 HIS B C 1
ATOM 2930 O O . HIS B 1 3 ? -23.609 3.416 13.812 1 73 3 HIS B O 1
ATOM 2936 N N . ALA B 1 4 ? -22.344 1.71 13.258 1 64.94 4 ALA B N 1
ATOM 2937 C CA . ALA B 1 4 ? -22.516 1.197 14.617 1 64.94 4 ALA B CA 1
ATOM 2938 C C . ALA B 1 4 ? -21.219 1.341 15.414 1 64.94 4 ALA B C 1
ATOM 2940 O O . ALA B 1 4 ? -20.828 0.424 16.141 1 64.94 4 ALA B O 1
ATOM 2941 N N . PRO B 1 5 ? -20.672 2.547 15.18 1 70 5 PRO B N 1
ATOM 2942 C CA . PRO B 1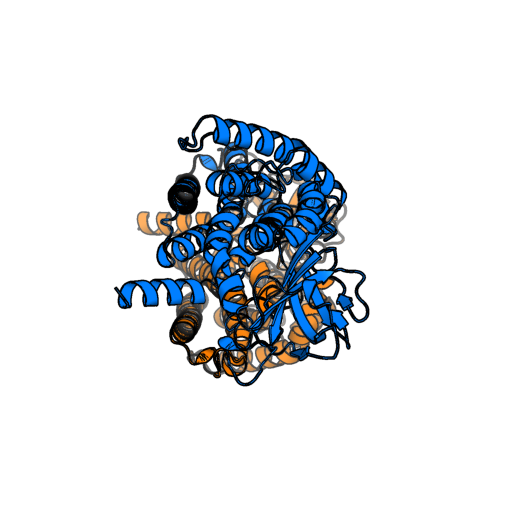 5 ? -19.5 2.686 16.062 1 70 5 PRO B CA 1
ATOM 2943 C C . PRO B 1 5 ? -19.875 3.094 17.484 1 70 5 PRO B C 1
ATOM 2945 O O . PRO B 1 5 ? -21.031 3.465 17.734 1 70 5 PRO B O 1
ATOM 2948 N N . MET B 1 6 ? -19.031 2.861 18.453 1 76.88 6 MET B N 1
ATOM 2949 C CA . MET B 1 6 ? -19.172 3.398 19.797 1 76.88 6 MET B CA 1
ATOM 2950 C C . MET B 1 6 ? -19.484 4.891 19.766 1 76.88 6 MET B C 1
ATOM 2952 O O . MET B 1 6 ? -18.906 5.633 18.969 1 76.88 6 MET B O 1
ATOM 2956 N N . THR B 1 7 ? -20.469 5.258 20.516 1 84.5 7 THR B N 1
ATOM 2957 C CA . THR B 1 7 ? -20.781 6.676 20.625 1 84.5 7 THR B CA 1
ATOM 2958 C C . THR B 1 7 ? -19.891 7.355 21.656 1 84.5 7 THR B C 1
ATOM 2960 O O . THR B 1 7 ? -19.844 6.934 22.812 1 84.5 7 THR B O 1
ATOM 2963 N N . PHE B 1 8 ? -19.156 8.344 21.172 1 88.19 8 PHE B N 1
ATOM 2964 C CA . PHE B 1 8 ? -18.359 9.172 22.078 1 88.19 8 PHE B CA 1
ATOM 2965 C C . PHE B 1 8 ? -19.109 10.438 22.453 1 88.19 8 PHE B C 1
ATOM 2967 O O . PHE B 1 8 ? -19.781 11.055 21.625 1 88.19 8 PHE B O 1
ATOM 2974 N N . ASP B 1 9 ? -19.109 10.812 23.719 1 90.44 9 ASP B N 1
ATOM 2975 C CA . ASP B 1 9 ? -19.766 12.039 24.172 1 90.44 9 ASP B CA 1
ATOM 2976 C C . ASP B 1 9 ? -18.938 13.273 23.828 1 90.44 9 ASP B C 1
ATOM 2978 O O . ASP B 1 9 ? -18.016 13.633 24.547 1 90.44 9 ASP B O 1
ATOM 2982 N N . LEU B 1 10 ? -19.328 13.984 22.797 1 94.81 10 LEU B N 1
ATOM 2983 C CA . LEU B 1 10 ? -18.609 15.141 22.297 1 94.81 10 LEU B CA 1
ATOM 2984 C C . LEU B 1 10 ? -19.266 16.438 22.75 1 94.81 10 LEU B C 1
ATOM 2986 O O . LEU B 1 10 ? -18.703 17.516 22.578 1 94.81 10 LEU B O 1
ATOM 2990 N N . GLY B 1 11 ? -20.453 16.297 23.438 1 94.38 11 GLY B N 1
ATOM 2991 C CA . GLY B 1 11 ? -21.297 17.469 23.703 1 94.38 11 GLY B CA 1
ATOM 2992 C C . GLY B 1 11 ? -22.203 17.812 22.531 1 94.38 11 GLY B C 1
ATOM 2993 O O . GLY B 1 11 ? -21.984 17.359 21.406 1 94.38 11 GLY B O 1
ATOM 2994 N N . GLU B 1 12 ? -23.188 18.609 22.734 1 95.25 12 GLU B N 1
ATOM 2995 C CA . GLU B 1 12 ? -24.234 18.875 21.75 1 95.25 12 GLU B CA 1
ATOM 2996 C C . GLU B 1 12 ? -23.688 19.656 20.547 1 95.25 12 GLU B C 1
ATOM 2998 O O . GLU B 1 12 ? -24.016 19.344 19.406 1 95.25 12 GLU B O 1
ATOM 3003 N N . GLU B 1 13 ? -22.859 20.594 20.812 1 96.62 13 GLU B N 1
ATOM 3004 C CA . GLU B 1 13 ? -22.375 21.484 19.75 1 96.62 13 GLU B CA 1
ATOM 3005 C C . GLU B 1 13 ? -21.469 20.734 18.781 1 96.62 13 GLU B C 1
ATOM 3007 O O . GLU B 1 13 ? -21.641 20.812 17.562 1 96.62 13 GLU B O 1
ATOM 3012 N N . ILE B 1 14 ? -20.516 19.984 19.312 1 97.62 14 ILE B N 1
ATOM 3013 C CA . ILE B 1 14 ? -19.562 19.266 18.469 1 97.62 14 ILE B CA 1
ATOM 3014 C C . ILE B 1 14 ? -20.281 18.094 17.781 1 97.62 14 ILE B C 1
ATOM 3016 O O . ILE B 1 14 ? -19.984 17.766 16.641 1 97.62 14 ILE B O 1
ATOM 3020 N N . ALA B 1 15 ? -21.281 17.516 18.453 1 96.62 15 ALA B N 1
ATOM 3021 C CA . ALA B 1 15 ? -22.078 16.469 17.828 1 96.62 15 ALA B CA 1
ATOM 3022 C C . ALA B 1 15 ? -22.844 17 16.625 1 96.62 15 ALA B C 1
ATOM 3024 O O . ALA B 1 15 ? -22.953 16.328 15.594 1 96.62 15 ALA B O 1
ATOM 3025 N N . ALA B 1 16 ? -23.391 18.188 16.797 1 97 16 ALA B N 1
ATOM 3026 C CA . ALA B 1 16 ? -24.109 18.812 15.695 1 97 16 ALA B CA 1
ATOM 3027 C C . ALA B 1 16 ? -23.156 19.141 14.547 1 97 16 ALA B C 1
ATOM 3029 O O . ALA B 1 16 ? -23.516 18.969 13.375 1 97 16 ALA B O 1
ATOM 3030 N N . LEU B 1 17 ? -22.016 19.609 14.859 1 97.62 17 LEU B N 1
ATOM 3031 C CA . LEU B 1 17 ? -21 19.844 13.844 1 97.62 17 LEU B CA 1
ATOM 3032 C C . LEU B 1 17 ? -20.656 18.562 13.086 1 97.62 17 LEU B C 1
ATOM 3034 O O . LEU B 1 17 ? -20.578 18.578 11.859 1 97.62 17 LEU B O 1
ATOM 3038 N N . ARG B 1 18 ? -20.438 17.484 13.789 1 97.56 18 ARG B N 1
ATOM 3039 C CA . ARG B 1 18 ? -20.109 16.203 13.164 1 97.56 18 ARG B CA 1
ATOM 3040 C C . ARG B 1 18 ? -21.188 15.797 12.156 1 97.56 18 ARG B C 1
ATOM 3042 O O . ARG B 1 18 ? -20.875 15.367 11.047 1 97.56 18 ARG B O 1
ATOM 3049 N N . GLU B 1 19 ? -22.422 15.93 12.523 1 96.75 19 GLU B N 1
ATOM 3050 C CA . GLU B 1 19 ? -23.531 15.562 11.648 1 96.75 19 GLU B CA 1
ATOM 3051 C C . GLU B 1 19 ? -23.516 16.391 10.367 1 96.75 19 GLU B C 1
ATOM 3053 O O . GLU B 1 19 ? -23.719 15.852 9.273 1 96.75 19 GLU B O 1
ATOM 3058 N N . THR B 1 20 ? -23.281 17.641 10.539 1 97.62 20 THR B N 1
ATOM 3059 C CA . THR B 1 20 ? -23.266 18.562 9.398 1 97.62 20 THR B CA 1
ATOM 3060 C C . THR B 1 20 ? -22.109 18.219 8.453 1 97.62 20 THR B C 1
ATOM 3062 O O . THR B 1 20 ? -22.297 18.109 7.242 1 97.62 20 THR B O 1
ATOM 3065 N N . VAL B 1 21 ? -20.938 18.078 9.008 1 98.5 21 VAL B N 1
ATOM 3066 C CA . VAL B 1 21 ? -19.75 17.797 8.203 1 98.5 21 VAL B CA 1
ATOM 3067 C C . VAL B 1 21 ? -19.891 16.422 7.551 1 98.5 21 VAL B C 1
ATOM 3069 O O . VAL B 1 21 ? -19.516 16.25 6.387 1 98.5 21 VAL B O 1
ATOM 3072 N N . HIS B 1 22 ? -20.359 15.43 8.297 1 97.75 22 HIS B N 1
ATOM 3073 C CA . HIS B 1 22 ? -20.578 14.094 7.766 1 97.75 22 HIS B CA 1
ATOM 3074 C C . HIS B 1 22 ? -21.5 14.133 6.543 1 97.75 22 HIS B C 1
ATOM 3076 O O . HIS B 1 22 ? -21.172 13.547 5.504 1 97.75 22 HIS B O 1
ATOM 3082 N N . ALA B 1 23 ? -22.609 14.805 6.664 1 98.06 23 ALA B N 1
ATOM 3083 C CA . ALA B 1 23 ? -23.578 14.875 5.574 1 98.06 23 ALA B CA 1
ATOM 3084 C C . ALA B 1 23 ? -22.953 15.508 4.332 1 98.06 23 ALA B C 1
ATOM 3086 O O . ALA B 1 23 ? -23.078 14.977 3.227 1 98.06 23 ALA B O 1
ATOM 3087 N N . TRP B 1 24 ? -22.281 16.594 4.484 1 98.56 24 TRP B N 1
ATOM 3088 C CA . TRP B 1 24 ? -21.641 17.297 3.367 1 98.56 24 TRP B CA 1
ATOM 3089 C C . TRP B 1 24 ? -20.562 16.422 2.734 1 98.56 24 TRP B C 1
ATOM 3091 O O . TRP B 1 24 ? -20.5 16.297 1.51 1 98.56 24 TRP B O 1
ATOM 3101 N N . ALA B 1 25 ? -19.703 15.812 3.568 1 98.69 25 ALA B N 1
ATOM 3102 C CA . ALA B 1 25 ? -18.594 15.016 3.064 1 98.69 25 ALA B CA 1
ATOM 3103 C C . ALA B 1 25 ? -19.094 13.797 2.291 1 98.69 25 ALA B C 1
ATOM 3105 O O . ALA B 1 25 ? -18.562 13.461 1.232 1 98.69 25 ALA B O 1
ATOM 3106 N N . GLN B 1 26 ? -20.141 13.172 2.797 1 98.06 26 GLN B N 1
ATOM 3107 C CA . GLN B 1 26 ? -20.672 11.977 2.162 1 98.06 26 GLN B CA 1
ATOM 3108 C C . GLN B 1 26 ? -21.406 12.312 0.87 1 98.06 26 GLN B C 1
ATOM 3110 O O . GLN B 1 26 ? -21.359 11.555 -0.1 1 98.06 26 GLN B O 1
ATOM 3115 N N . GLU B 1 27 ? -22.047 13.438 0.791 1 98.19 27 GLU B N 1
ATOM 3116 C CA . GLU B 1 27 ? -22.891 13.797 -0.351 1 98.19 27 GLU B CA 1
ATOM 3117 C C . GLU B 1 27 ? -22.094 14.531 -1.418 1 98.19 27 GLU B C 1
ATOM 3119 O O . GLU B 1 27 ? -22.359 14.398 -2.613 1 98.19 27 GLU B O 1
ATOM 3124 N N . ARG B 1 28 ? -21.125 15.273 -0.944 1 98.44 28 ARG B N 1
ATOM 3125 C CA . ARG B 1 28 ? -20.422 16.172 -1.854 1 98.44 28 ARG B CA 1
ATOM 3126 C C . ARG B 1 28 ? -19.031 15.648 -2.172 1 98.44 28 ARG B C 1
ATOM 3128 O O . ARG B 1 28 ? -18.641 15.578 -3.34 1 98.44 28 ARG B O 1
ATOM 3135 N N . VAL B 1 29 ? -18.281 15.211 -1.242 1 98.75 29 VAL B N 1
ATOM 3136 C CA . VAL B 1 29 ? -16.859 14.891 -1.397 1 98.75 29 VAL B CA 1
ATOM 3137 C C . VAL B 1 29 ? -16.703 13.438 -1.843 1 98.75 29 VAL B C 1
ATOM 3139 O O . VAL B 1 29 ? -15.969 13.141 -2.787 1 98.75 29 VAL B O 1
ATOM 3142 N N . LYS B 1 30 ? -17.406 12.484 -1.233 1 98.5 30 LYS B N 1
ATOM 3143 C CA . LYS B 1 30 ? -17.219 11.055 -1.458 1 98.5 30 LYS B CA 1
ATOM 3144 C C . LYS B 1 30 ? -17.438 10.703 -2.926 1 98.5 30 LYS B C 1
ATOM 3146 O O . LYS B 1 30 ? -16.641 9.969 -3.514 1 98.5 30 LYS B O 1
ATOM 3151 N N . PRO B 1 31 ? -18.453 11.242 -3.596 1 98.19 31 PRO B N 1
ATOM 3152 C CA . PRO B 1 31 ? -18.656 10.891 -5 1 98.19 31 PRO B CA 1
ATOM 3153 C C . PRO B 1 31 ? -17.516 11.359 -5.906 1 98.19 31 PRO B C 1
ATOM 3155 O O . PRO B 1 31 ? -17.359 10.836 -7.012 1 98.19 31 PRO B O 1
ATOM 3158 N N . MET B 1 32 ? -16.719 12.336 -5.406 1 98.31 32 MET B N 1
ATOM 3159 C CA . MET B 1 32 ? -15.625 12.883 -6.207 1 98.31 32 MET B CA 1
ATOM 3160 C C . MET B 1 32 ? -14.32 12.156 -5.926 1 98.31 32 MET B C 1
ATOM 3162 O O . MET B 1 32 ? -13.352 12.297 -6.672 1 98.31 32 MET B O 1
ATOM 3166 N N . ALA B 1 33 ? -14.273 11.359 -4.898 1 98.31 33 ALA B N 1
ATOM 3167 C CA . ALA B 1 33 ? -13.023 10.859 -4.344 1 98.31 33 ALA B CA 1
ATOM 3168 C C . ALA B 1 33 ? -12.25 10.047 -5.379 1 98.31 33 ALA B C 1
ATOM 3170 O O . ALA B 1 33 ? -11.031 10.203 -5.52 1 98.31 33 ALA B O 1
ATOM 3171 N N . ALA B 1 34 ? -12.922 9.172 -6.129 1 97.69 34 ALA B N 1
ATOM 3172 C CA . ALA B 1 34 ? -12.266 8.344 -7.137 1 97.69 34 ALA B CA 1
ATOM 3173 C C . ALA B 1 34 ? -11.641 9.203 -8.234 1 97.69 34 ALA B C 1
ATOM 3175 O O . ALA B 1 34 ? -10.508 8.953 -8.648 1 97.69 34 ALA B O 1
ATOM 3176 N N . ARG B 1 35 ? -12.352 10.148 -8.719 1 97.88 35 ARG B N 1
ATOM 3177 C CA . ARG B 1 35 ? -11.867 11.039 -9.766 1 97.88 35 ARG B CA 1
ATOM 3178 C C . ARG B 1 35 ? -10.688 11.875 -9.273 1 97.88 35 ARG B C 1
ATOM 3180 O O . ARG B 1 35 ? -9.719 12.086 -10 1 97.88 35 ARG B O 1
ATOM 3187 N N . ILE B 1 36 ? -10.797 12.398 -8.016 1 98.38 36 ILE B N 1
ATOM 3188 C CA . ILE B 1 36 ? -9.727 13.18 -7.406 1 98.38 36 ILE B CA 1
ATOM 3189 C C . ILE B 1 36 ? -8.438 12.359 -7.379 1 98.38 36 ILE B C 1
ATOM 3191 O O . ILE B 1 36 ? -7.371 12.859 -7.742 1 98.38 36 ILE B O 1
ATOM 3195 N N . ASP B 1 37 ? -8.539 11.109 -7.031 1 97.88 37 ASP B N 1
ATOM 3196 C CA . ASP B 1 37 ? -7.395 10.211 -6.98 1 97.88 37 ASP B CA 1
ATOM 3197 C C . ASP B 1 37 ? -6.816 9.977 -8.375 1 97.88 37 ASP B C 1
ATOM 3199 O O . ASP B 1 37 ? -5.605 10.07 -8.57 1 97.88 37 ASP B O 1
ATOM 3203 N N . ARG B 1 38 ? -7.617 9.68 -9.328 1 96.62 38 ARG B N 1
ATOM 3204 C CA . ARG B 1 38 ? -7.195 9.352 -10.688 1 96.62 38 ARG B CA 1
ATOM 3205 C C . ARG B 1 38 ? -6.527 10.547 -11.352 1 96.62 38 ARG B C 1
ATOM 3207 O O . ARG B 1 38 ? -5.477 10.406 -11.984 1 96.62 38 ARG B O 1
ATOM 3214 N N . GLU B 1 39 ? -7.129 11.789 -11.172 1 97.12 39 GLU B N 1
ATOM 3215 C CA . GLU B 1 39 ? -6.664 12.984 -11.875 1 97.12 39 GLU B CA 1
ATOM 3216 C C . GLU B 1 39 ? -5.535 13.664 -11.109 1 97.12 39 GLU B C 1
ATOM 3218 O O . GLU B 1 39 ? -4.809 14.492 -11.672 1 97.12 39 GLU B O 1
ATOM 3223 N N . ASN B 1 40 ? -5.43 13.391 -9.828 1 97.56 40 ASN B N 1
ATOM 3224 C CA . ASN B 1 40 ? -4.402 13.945 -8.953 1 97.56 40 ASN B CA 1
ATOM 3225 C C . ASN B 1 40 ? -4.461 15.477 -8.922 1 97.56 40 ASN B C 1
ATOM 3227 O O . ASN B 1 40 ? -3.443 16.141 -9.117 1 97.56 40 ASN B O 1
ATOM 3231 N N . VAL B 1 41 ? -5.656 16.031 -8.703 1 96.5 41 VAL B N 1
ATOM 3232 C CA . VAL B 1 41 ? -5.852 17.469 -8.594 1 96.5 41 VAL B CA 1
ATOM 3233 C C . VAL B 1 41 ? -6.895 17.781 -7.523 1 96.5 41 VAL B C 1
ATOM 3235 O O . VAL B 1 41 ? -7.965 17.156 -7.496 1 96.5 41 VAL B O 1
ATOM 3238 N N . PHE B 1 42 ? -6.609 18.656 -6.629 1 98.06 42 PHE B N 1
ATOM 3239 C CA . PHE B 1 42 ? -7.574 19.094 -5.625 1 98.06 42 PHE B CA 1
ATOM 3240 C C . PHE B 1 42 ? -8.695 19.906 -6.27 1 98.06 42 PHE B C 1
ATOM 3242 O O . PHE B 1 42 ? -8.43 20.844 -7.027 1 98.06 42 PHE B O 1
ATOM 3249 N N . PRO B 1 43 ? -9.906 19.625 -6.012 1 98 43 PRO B N 1
ATOM 3250 C CA . PRO B 1 43 ? -11.008 20.453 -6.516 1 98 43 PRO B CA 1
ATOM 3251 C C . PRO B 1 43 ? -11.109 21.797 -5.812 1 98 43 PRO B C 1
ATOM 3253 O O . PRO B 1 43 ? -11.672 21.891 -4.715 1 98 43 PRO B O 1
ATOM 3256 N N . ALA B 1 44 ? -10.75 22.812 -6.445 1 97.62 44 ALA B N 1
ATOM 3257 C CA . ALA B 1 44 ? -10.594 24.141 -5.836 1 97.62 44 ALA B CA 1
ATOM 3258 C C . ALA B 1 44 ? -11.93 24.672 -5.336 1 97.62 44 ALA B C 1
ATOM 3260 O O . ALA B 1 44 ? -11.969 25.469 -4.395 1 97.62 44 ALA B O 1
ATOM 3261 N N . GLU B 1 45 ? -13 24.219 -5.934 1 97.69 45 GLU B N 1
ATOM 3262 C CA . GLU B 1 45 ? -14.328 24.703 -5.547 1 97.69 45 GLU B CA 1
ATOM 3263 C C . GLU B 1 45 ? -14.656 24.297 -4.109 1 97.69 45 GLU B C 1
ATOM 3265 O O . GLU B 1 45 ? -15.484 24.938 -3.457 1 97.69 45 GLU B O 1
ATOM 3270 N N . LEU B 1 46 ? -14 23.312 -3.596 1 98.62 46 LEU B N 1
ATOM 3271 C CA . LEU B 1 46 ? -14.289 22.828 -2.25 1 98.62 46 LEU B CA 1
ATOM 3272 C C . LEU B 1 46 ? -13.836 23.844 -1.202 1 98.62 46 LEU B C 1
ATOM 3274 O O . LEU B 1 46 ? -14.367 23.875 -0.091 1 98.62 46 LEU B O 1
ATOM 3278 N N . TRP B 1 47 ? -12.844 24.703 -1.491 1 98.69 47 TRP B N 1
ATOM 3279 C CA . TRP B 1 47 ? -12.383 25.703 -0.523 1 98.69 47 TRP B CA 1
ATOM 3280 C C . TRP B 1 47 ? -13.508 26.656 -0.138 1 98.69 47 TRP B C 1
ATOM 3282 O O . TRP B 1 47 ? -13.766 26.875 1.048 1 98.69 47 TRP B O 1
ATOM 3292 N N . ARG B 1 48 ? -14.203 27.156 -1.152 1 98.25 48 ARG B N 1
ATOM 3293 C CA . ARG B 1 48 ? -15.297 28.078 -0.876 1 98.25 48 ARG B CA 1
ATOM 3294 C C . ARG B 1 48 ? -16.438 27.375 -0.153 1 98.25 48 ARG B C 1
ATOM 3296 O O . ARG B 1 48 ? -17.078 27.953 0.719 1 98.25 48 ARG B O 1
ATOM 3303 N N . GLU B 1 49 ? -16.672 26.141 -0.544 1 98.5 49 GLU B N 1
ATOM 3304 C CA . GLU B 1 49 ? -17.734 25.359 0.102 1 98.5 49 GLU B CA 1
ATOM 3305 C C . GLU B 1 49 ? -17.406 25.125 1.575 1 98.5 49 GLU B C 1
ATOM 3307 O O . GLU B 1 49 ? -18.281 25.281 2.436 1 98.5 49 GLU B O 1
ATOM 3312 N N . MET B 1 50 ? -16.203 24.734 1.877 1 98.81 50 MET B N 1
ATOM 3313 C CA . MET B 1 50 ? -15.789 24.531 3.262 1 98.81 50 MET B CA 1
ATOM 3314 C C . MET B 1 50 ? -15.836 25.844 4.043 1 98.81 50 MET B C 1
ATOM 3316 O O . MET B 1 50 ? -16.188 25.859 5.227 1 98.81 50 MET B O 1
ATOM 3320 N N . GLY B 1 51 ? -15.445 26.969 3.365 1 98.75 51 GLY B N 1
ATOM 3321 C CA . GLY B 1 51 ? -15.562 28.266 3.994 1 98.75 51 GLY B CA 1
ATOM 3322 C C . GLY B 1 51 ? -16.984 28.625 4.379 1 98.75 51 GLY B C 1
ATOM 3323 O O . GLY B 1 51 ? -17.234 29.094 5.492 1 98.75 51 GLY B O 1
ATOM 3324 N N . GLU B 1 52 ? -17.922 28.344 3.484 1 98.06 52 GLU B N 1
ATOM 3325 C CA . GLU B 1 52 ? -19.328 28.641 3.721 1 98.06 52 GLU B CA 1
ATOM 3326 C C . GLU B 1 52 ? -19.891 27.781 4.863 1 98.06 52 GLU B C 1
ATOM 3328 O O . GLU B 1 52 ? -20.75 28.25 5.625 1 98.06 52 GLU B O 1
ATOM 3333 N N . LEU B 1 53 ? -19.312 26.609 4.992 1 98.06 53 LEU B N 1
ATOM 3334 C CA . LEU B 1 53 ? -19.766 25.688 6.035 1 98.06 53 LEU B CA 1
ATOM 3335 C C . LEU B 1 53 ? -19.109 26.031 7.371 1 98.06 53 LEU B C 1
ATOM 3337 O O . LEU B 1 53 ? -19.469 25.453 8.406 1 98.06 53 LEU B O 1
ATOM 3341 N N . GLY B 1 54 ? -18.094 26.969 7.344 1 98.19 54 GLY B N 1
ATOM 3342 C CA . GLY B 1 54 ? -17.406 27.375 8.555 1 98.19 54 GLY B CA 1
ATOM 3343 C C . GLY B 1 54 ? -16.281 26.422 8.945 1 98.19 54 GLY B C 1
ATOM 3344 O O . GLY B 1 54 ? -15.742 26.516 10.047 1 98.19 54 GLY B O 1
ATOM 3345 N N . LEU B 1 55 ? -15.859 25.547 8.07 1 98.75 55 LEU B N 1
ATOM 3346 C CA . LEU B 1 55 ? -14.906 24.484 8.398 1 98.75 55 LEU B CA 1
ATOM 3347 C C . LEU B 1 55 ? -13.484 25.031 8.445 1 98.75 55 LEU B C 1
ATOM 3349 O O . LEU B 1 55 ? -12.609 24.453 9.094 1 98.75 55 LEU B O 1
ATOM 3353 N N . LEU B 1 56 ? -13.203 26.141 7.773 1 98.88 56 LEU B N 1
ATOM 3354 C CA . LEU B 1 56 ? -11.828 26.594 7.59 1 98.88 56 LEU B CA 1
ATOM 3355 C C . LEU B 1 56 ? -11.375 27.438 8.773 1 98.88 56 LEU B C 1
ATOM 3357 O O . LEU B 1 56 ? -10.18 27.734 8.914 1 98.88 56 LEU B O 1
ATOM 3361 N N . GLY B 1 57 ? -12.32 27.859 9.703 1 98.69 57 GLY B N 1
ATOM 3362 C CA . GLY B 1 57 ? -12 28.703 10.836 1 98.69 57 GLY B CA 1
ATOM 3363 C C . GLY B 1 57 ? -12.539 28.172 12.148 1 98.69 57 GLY B C 1
ATOM 3364 O O . GLY B 1 57 ? -12.992 28.938 13 1 98.69 57 GLY B O 1
ATOM 3365 N N . ILE B 1 58 ? -12.516 26.859 12.352 1 98.62 58 ILE B N 1
ATOM 3366 C CA . ILE B 1 58 ? -13.117 26.234 13.523 1 98.62 58 ILE B CA 1
ATOM 3367 C C . ILE B 1 58 ? -12.43 26.734 14.789 1 98.62 58 ILE B C 1
ATOM 3369 O O . ILE B 1 58 ? -13.078 26.953 15.82 1 98.62 58 ILE B O 1
ATOM 3373 N N . THR B 1 59 ? -11.125 26.969 14.766 1 98.25 59 THR B N 1
ATOM 3374 C CA . THR B 1 59 ? -10.375 27.359 15.945 1 98.25 59 THR B CA 1
ATOM 3375 C C . THR B 1 59 ? -10.164 28.875 15.977 1 98.25 59 THR B C 1
ATOM 3377 O O . THR B 1 59 ? -9.484 29.391 16.859 1 98.25 59 THR B O 1
ATOM 3380 N N . VAL B 1 60 ? -10.711 29.609 15.023 1 98.62 60 VAL B N 1
ATOM 3381 C CA . VAL B 1 60 ? -10.492 31.047 14.867 1 98.62 60 VAL B CA 1
ATOM 3382 C C . VAL B 1 60 ? -11.602 31.812 15.586 1 98.62 60 VAL B C 1
ATOM 3384 O O . VAL B 1 60 ? -12.773 31.438 15.523 1 98.62 60 VAL B O 1
ATOM 3387 N N . PRO B 1 61 ? -11.273 32.938 16.266 1 97.88 61 PRO B N 1
ATOM 3388 C CA . PRO B 1 61 ? -12.289 33.75 16.922 1 97.88 61 PRO B CA 1
ATOM 3389 C C . PRO B 1 61 ? -13.336 34.281 15.945 1 97.88 61 PRO B C 1
ATOM 3391 O O . PRO B 1 61 ? -13.039 34.531 14.773 1 97.88 61 PRO B O 1
ATOM 3394 N N . GLU B 1 62 ? -14.469 34.594 16.453 1 97.75 62 GLU B N 1
ATOM 3395 C CA . GLU B 1 62 ? -15.602 35.062 15.656 1 97.75 62 GLU B CA 1
ATOM 3396 C C . GLU B 1 62 ? -15.312 36.406 14.984 1 97.75 62 GLU B C 1
ATOM 3398 O O . GLU B 1 62 ? -15.805 36.656 13.891 1 97.75 62 GLU B O 1
ATOM 3403 N N . GLU B 1 63 ? -14.516 37.188 15.641 1 97.69 63 GLU B N 1
ATOM 3404 C CA . GLU B 1 63 ? -14.195 38.5 15.117 1 97.69 63 GLU B CA 1
ATOM 3405 C C . GLU B 1 63 ? -13.492 38.406 13.766 1 97.69 63 GLU B C 1
ATOM 3407 O O . GLU B 1 63 ? -13.508 39.375 12.984 1 97.69 63 GLU B O 1
ATOM 3412 N N . PHE B 1 64 ? -12.945 37.25 13.492 1 98 64 PHE B N 1
ATOM 3413 C CA . PHE B 1 64 ? -12.266 37.062 12.219 1 98 64 PHE B CA 1
ATOM 3414 C C . PHE B 1 64 ? -13.039 36.094 11.328 1 98 64 PHE B C 1
ATOM 3416 O O . PHE B 1 64 ? -12.508 35.562 10.344 1 98 64 PHE B O 1
ATOM 3423 N N . GLY B 1 65 ? -14.281 35.75 11.742 1 97.44 65 GLY B N 1
ATOM 3424 C CA . GLY B 1 65 ? -15.148 34.906 10.93 1 97.44 65 GLY B CA 1
ATOM 3425 C C . GLY B 1 65 ? -15.133 33.438 11.336 1 97.44 65 GLY B C 1
ATOM 3426 O O . GLY B 1 65 ? -15.766 32.594 10.695 1 97.44 65 GLY B O 1
ATOM 3427 N N . GLY B 1 66 ? -14.406 33.094 12.406 1 98.12 66 GLY B N 1
ATOM 3428 C CA . GLY B 1 66 ? -14.344 31.719 12.852 1 98.12 66 GLY B CA 1
ATOM 3429 C C . GLY B 1 66 ? -15.453 31.344 13.82 1 98.12 66 GLY B C 1
ATOM 3430 O O . GLY B 1 66 ? -16.453 32.062 13.922 1 98.12 66 GLY B O 1
ATOM 3431 N N . SER B 1 67 ? -15.344 30.125 14.367 1 97.5 67 SER B N 1
ATOM 3432 C CA . SER B 1 67 ? -16.391 29.672 15.273 1 97.5 67 SER B CA 1
ATOM 3433 C C . SER B 1 67 ? -15.844 29.391 16.672 1 97.5 67 SER B C 1
ATOM 3435 O O . SER B 1 67 ? -16.609 29.188 17.609 1 97.5 67 SER B O 1
ATOM 3437 N N . ASP B 1 68 ? -14.594 29.422 16.797 1 97.38 68 ASP B N 1
ATOM 3438 C CA . ASP B 1 68 ? -13.906 29.266 18.078 1 97.38 68 ASP B CA 1
ATOM 3439 C C . ASP B 1 68 ? -14.43 28.031 18.828 1 97.38 68 ASP B C 1
ATOM 3441 O O . ASP B 1 68 ? -14.781 28.125 20 1 97.38 68 ASP B O 1
ATOM 3445 N N . MET B 1 69 ? -14.492 26.906 18.141 1 97.88 69 MET B N 1
ATOM 3446 C CA . MET B 1 69 ? -15.117 25.719 18.703 1 97.88 69 MET B CA 1
ATOM 3447 C C . MET B 1 69 ? -14.07 24.812 19.344 1 97.88 69 MET B C 1
ATOM 3449 O O . MET B 1 69 ? -14.414 23.844 20.031 1 97.88 69 MET B O 1
ATOM 3453 N N . GLY B 1 70 ? -12.727 25.094 19.031 1 98.06 70 GLY B N 1
ATOM 3454 C CA . GLY B 1 70 ? -11.672 24.328 19.688 1 98.06 70 GLY B CA 1
ATOM 3455 C C . GLY B 1 70 ? -11.117 23.219 18.828 1 98.06 70 GLY B C 1
ATOM 3456 O O . GLY B 1 70 ? -11.539 23.047 17.672 1 98.06 70 GLY B O 1
ATOM 3457 N N . TYR B 1 71 ? -10.188 22.453 19.375 1 98.69 71 TYR B N 1
ATOM 3458 C CA . TYR B 1 71 ? -9.406 21.469 18.625 1 98.69 71 TYR B CA 1
ATOM 3459 C C . TYR B 1 71 ? -10.148 20.141 18.531 1 98.69 71 TYR B C 1
ATOM 3461 O O . TYR B 1 71 ? -10.023 19.422 17.531 1 98.69 71 TYR B O 1
ATOM 3469 N N . LEU B 1 72 ? -10.898 19.75 19.531 1 98.62 72 LEU B N 1
ATOM 3470 C CA . LEU B 1 72 ? -11.703 18.531 19.422 1 98.62 72 LEU B CA 1
ATOM 3471 C C . LEU B 1 72 ? -12.672 18.641 18.234 1 98.62 72 LEU B C 1
ATOM 3473 O O . LEU B 1 72 ? -12.781 17.719 17.438 1 98.62 72 LEU B O 1
ATOM 3477 N N . ALA B 1 73 ? -13.328 19.812 18.125 1 98.81 73 ALA B N 1
ATOM 3478 C CA . ALA B 1 73 ? -14.234 20.047 17 1 98.81 73 ALA B CA 1
ATOM 3479 C C . ALA B 1 73 ? -13.492 19.953 15.664 1 98.81 73 ALA B C 1
ATOM 3481 O O . ALA B 1 73 ? -13.984 19.328 14.711 1 98.81 73 ALA B O 1
ATOM 3482 N N . HIS B 1 74 ? -12.359 20.609 15.602 1 98.88 74 HIS B N 1
ATOM 3483 C CA . HIS B 1 74 ? -11.547 20.578 14.391 1 98.88 74 HIS B CA 1
ATOM 3484 C C . HIS B 1 74 ? -11.141 19.156 14.031 1 98.88 74 HIS B C 1
ATOM 3486 O O . HIS B 1 74 ? -11.195 18.766 12.859 1 98.88 74 HIS B O 1
ATOM 3492 N N . THR B 1 75 ? -10.727 18.328 15.016 1 98.88 75 THR B N 1
ATOM 3493 C CA . THR B 1 75 ? -10.312 16.953 14.805 1 98.88 75 THR B CA 1
ATOM 3494 C C . THR B 1 75 ? -11.469 16.109 14.258 1 98.88 75 THR B C 1
ATOM 3496 O O . THR B 1 75 ? -11.289 15.32 13.336 1 98.88 75 THR B O 1
ATOM 3499 N N . VAL B 1 76 ? -12.633 16.312 14.812 1 98.69 76 VAL B N 1
ATOM 3500 C CA . VAL B 1 76 ? -13.828 15.602 14.383 1 98.69 76 VAL B CA 1
ATOM 3501 C C . VAL B 1 76 ? -14.164 15.961 12.938 1 98.69 76 VAL B C 1
ATOM 3503 O O . VAL B 1 76 ? -14.516 15.094 12.141 1 98.69 76 VAL B O 1
ATOM 3506 N N . ALA B 1 77 ? -14.039 17.219 12.586 1 98.88 77 ALA B N 1
ATOM 3507 C CA . ALA B 1 77 ? -14.297 17.656 11.219 1 98.88 77 ALA B CA 1
ATOM 3508 C C . ALA B 1 77 ? -13.312 17.016 10.242 1 98.88 77 ALA B C 1
ATOM 3510 O O . ALA B 1 77 ? -13.703 16.531 9.188 1 98.88 77 ALA B O 1
ATOM 3511 N N . VAL B 1 78 ? -12.07 16.984 10.609 1 98.88 78 VAL B N 1
ATOM 3512 C CA . VAL B 1 78 ? -11.023 16.359 9.797 1 98.88 78 VAL B CA 1
ATOM 3513 C C . VAL B 1 78 ? -11.328 14.883 9.594 1 98.88 78 VAL B C 1
ATOM 3515 O O . VAL B 1 78 ? -11.188 14.359 8.484 1 98.88 78 VAL B O 1
ATOM 3518 N N . GLU B 1 79 ? -11.742 14.203 10.641 1 98.69 79 GLU B N 1
ATOM 3519 C CA . GLU B 1 79 ? -12.094 12.781 10.586 1 98.69 79 GLU B CA 1
ATOM 3520 C C . GLU B 1 79 ? -13.211 12.531 9.578 1 98.69 79 GLU B C 1
ATOM 3522 O O . GLU B 1 79 ? -13.109 11.633 8.742 1 98.69 79 GLU B O 1
ATOM 3527 N N . GLU B 1 80 ? -14.242 13.336 9.648 1 98.62 80 GLU B N 1
ATOM 3528 C CA . GLU B 1 80 ? -15.406 13.117 8.789 1 98.62 80 GLU B CA 1
ATOM 3529 C C . GLU B 1 80 ? -15.07 13.375 7.324 1 98.62 80 GLU B C 1
ATOM 3531 O O . GLU B 1 80 ? -15.562 12.672 6.441 1 98.62 80 GLU B O 1
ATOM 3536 N N . VAL B 1 81 ? -14.25 14.414 7.055 1 98.88 81 VAL B N 1
ATOM 3537 C CA . VAL B 1 81 ? -13.844 14.672 5.676 1 98.88 81 VAL B CA 1
ATOM 3538 C C . VAL B 1 81 ? -12.953 13.531 5.18 1 98.88 81 VAL B C 1
ATOM 3540 O O . VAL B 1 81 ? -13.094 13.078 4.039 1 98.88 81 VAL B O 1
ATOM 3543 N N . ALA B 1 82 ? -12.094 13.016 6.066 1 98.88 82 ALA B N 1
ATOM 3544 C CA . ALA B 1 82 ? -11.18 11.938 5.703 1 98.88 82 ALA B CA 1
ATOM 3545 C C . ALA B 1 82 ? -11.938 10.656 5.395 1 98.88 82 ALA B C 1
ATOM 3547 O O . ALA B 1 82 ? -11.523 9.867 4.535 1 98.88 82 ALA B O 1
ATOM 3548 N N . ARG B 1 83 ? -13.031 10.453 6.129 1 98.5 83 ARG B N 1
ATOM 3549 C CA . ARG B 1 83 ? -13.844 9.266 5.895 1 98.5 83 ARG B CA 1
ATOM 3550 C C . ARG B 1 83 ? -14.375 9.242 4.465 1 98.5 83 ARG B C 1
ATOM 3552 O O . ARG B 1 83 ? -14.562 8.172 3.885 1 98.5 83 ARG B O 1
ATOM 3559 N N . ALA B 1 84 ? -14.5 10.445 3.85 1 98.69 84 ALA B N 1
ATOM 3560 C CA . ALA B 1 84 ? -14.945 10.555 2.461 1 98.69 84 ALA B CA 1
ATOM 3561 C C . ALA B 1 84 ? -13.758 10.539 1.504 1 98.69 84 ALA B C 1
ATOM 3563 O O . ALA B 1 84 ? -13.789 9.844 0.481 1 98.69 84 ALA B O 1
ATOM 3564 N N . SER B 1 85 ? -12.734 11.289 1.825 1 98.81 85 SER B N 1
ATOM 3565 C CA . SER B 1 85 ? -11.5 11.383 1.05 1 98.81 85 SER B CA 1
ATOM 3566 C C . SER B 1 85 ? -10.336 11.836 1.921 1 98.81 85 SER B C 1
ATOM 3568 O O . SER B 1 85 ? -10.305 12.977 2.385 1 98.81 85 SER B O 1
ATOM 3570 N N . ALA B 1 86 ? -9.367 10.969 2.072 1 98.81 86 ALA B N 1
ATOM 3571 C CA . ALA B 1 86 ? -8.203 11.273 2.9 1 98.81 86 ALA B CA 1
ATOM 3572 C C . ALA B 1 86 ? -7.375 12.406 2.291 1 98.81 86 ALA B C 1
ATOM 3574 O O . ALA B 1 86 ? -6.848 13.25 3.012 1 98.81 86 ALA B O 1
ATOM 3575 N N . SER B 1 87 ? -7.305 12.469 0.953 1 98.81 87 SER B N 1
ATOM 3576 C CA . SER B 1 87 ? -6.504 13.492 0.288 1 98.81 87 SER B CA 1
ATOM 3577 C C . SER B 1 87 ? -7.121 14.875 0.468 1 98.81 87 SER B C 1
ATOM 3579 O O . SER B 1 87 ? -6.406 15.844 0.732 1 98.81 87 SER B O 1
ATOM 3581 N N . VAL B 1 88 ? -8.43 14.984 0.379 1 98.88 88 VAL B N 1
ATOM 3582 C CA . VAL B 1 88 ? -9.109 16.25 0.603 1 98.88 88 VAL B CA 1
ATOM 3583 C C . VAL B 1 88 ? -8.93 16.688 2.055 1 98.88 88 VAL B C 1
ATOM 3585 O O . VAL B 1 88 ? -8.672 17.859 2.328 1 98.88 88 VAL B O 1
ATOM 3588 N N . SER B 1 89 ? -9.016 15.758 2.936 1 98.88 89 SER B N 1
ATOM 3589 C CA . SER B 1 89 ? -8.867 16.047 4.355 1 98.88 89 SER B CA 1
ATOM 3590 C C . SER B 1 89 ? -7.457 16.547 4.668 1 98.88 89 SER B C 1
ATOM 3592 O O . SER B 1 89 ? -7.277 17.438 5.512 1 98.88 89 SER B O 1
ATOM 3594 N N . LEU B 1 90 ? -6.441 15.969 4.008 1 98.81 90 LEU B N 1
ATOM 3595 C CA . LEU B 1 90 ? -5.062 16.406 4.199 1 98.81 90 LEU B CA 1
ATOM 3596 C C . LEU B 1 90 ? -4.898 17.875 3.805 1 98.81 90 LEU B C 1
ATOM 3598 O O . LEU B 1 90 ? -4.309 18.656 4.551 1 98.81 90 LEU B O 1
ATOM 3602 N N . SER B 1 91 ? -5.434 18.25 2.672 1 98.81 91 SER B N 1
ATOM 3603 C CA . SER B 1 91 ? -5.375 19.641 2.219 1 98.81 91 SER B CA 1
ATOM 3604 C C . SER B 1 91 ? -6.152 20.562 3.152 1 98.81 91 SER B C 1
ATOM 3606 O O . SER B 1 91 ? -5.699 21.656 3.461 1 98.81 91 SER B O 1
ATOM 3608 N N . TYR B 1 92 ? -7.297 20.094 3.6 1 98.88 92 TYR B N 1
ATOM 3609 C CA . TYR B 1 92 ? -8.117 20.828 4.559 1 98.88 92 TYR B CA 1
ATOM 3610 C C . TYR B 1 92 ? -7.34 21.094 5.844 1 98.88 92 TYR B C 1
ATOM 3612 O O . TYR B 1 92 ? -7.273 22.234 6.309 1 98.88 92 TYR B O 1
ATOM 3620 N N . GLY B 1 93 ? -6.703 20.031 6.359 1 98.56 93 GLY B N 1
ATOM 3621 C CA . GLY B 1 93 ? -5.93 20.188 7.582 1 98.56 93 GLY B CA 1
ATOM 3622 C C . GLY B 1 93 ? -4.727 21.094 7.426 1 98.56 93 GLY B C 1
ATOM 3623 O O . GLY B 1 93 ? -4.422 21.891 8.312 1 98.56 93 GLY B O 1
ATOM 3624 N N . ALA B 1 94 ? -4.055 20.969 6.289 1 98.44 94 ALA B N 1
ATOM 3625 C CA . ALA B 1 94 ? -2.895 21.812 6.023 1 98.44 94 ALA B CA 1
ATOM 3626 C C . ALA B 1 94 ? -3.291 23.297 5.984 1 98.44 94 ALA B C 1
ATOM 3628 O O . ALA B 1 94 ? -2.568 24.156 6.496 1 98.44 94 ALA B O 1
ATOM 3629 N N . HIS B 1 95 ? -4.434 23.562 5.445 1 98.81 95 HIS B N 1
ATOM 3630 C CA . HIS B 1 95 ? -4.949 24.922 5.375 1 98.81 95 HIS B CA 1
ATOM 3631 C C . HIS B 1 95 ? -5.398 25.422 6.746 1 98.81 95 HIS B C 1
ATOM 3633 O O . HIS B 1 95 ? -4.906 26.438 7.238 1 98.81 95 HIS B O 1
ATOM 3639 N N . SER B 1 96 ? -6.227 24.688 7.367 1 98.75 96 SER B N 1
ATOM 3640 C CA . SER B 1 96 ? -6.988 25.172 8.516 1 98.75 96 SER B CA 1
ATOM 3641 C C . SER B 1 96 ? -6.164 25.094 9.797 1 98.75 96 SER B C 1
ATOM 3643 O O . SER B 1 96 ? -6.355 25.891 10.711 1 98.75 96 SER B O 1
ATOM 3645 N N . ASN B 1 97 ? -5.285 24.094 9.836 1 98.44 97 ASN B N 1
ATOM 3646 C CA . ASN B 1 97 ? -4.496 23.953 11.055 1 98.44 97 ASN B CA 1
ATOM 3647 C C . ASN B 1 97 ? -3.072 24.469 10.867 1 98.44 97 ASN B C 1
ATOM 3649 O O . ASN B 1 97 ? -2.607 25.312 11.625 1 98.44 97 ASN B O 1
ATOM 3653 N N . LEU B 1 98 ? -2.395 24.031 9.883 1 97.75 98 LEU B N 1
ATOM 3654 C CA . LEU B 1 98 ? -0.987 24.375 9.727 1 97.75 98 LEU B CA 1
ATOM 3655 C C . LEU B 1 98 ? -0.823 25.859 9.43 1 97.75 98 LEU B C 1
ATOM 3657 O O . LEU B 1 98 ? 0.088 26.516 9.953 1 97.75 98 LEU B O 1
ATOM 3661 N N . CYS B 1 99 ? -1.746 26.422 8.633 1 98.69 99 CYS B N 1
ATOM 3662 C CA . CYS B 1 99 ? -1.611 27.828 8.258 1 98.69 99 CYS B CA 1
ATOM 3663 C C . CYS B 1 99 ? -2.52 28.719 9.102 1 98.69 99 CYS B C 1
ATOM 3665 O O . CYS B 1 99 ? -2.039 29.516 9.914 1 98.69 99 CYS B O 1
ATOM 3667 N N . VAL B 1 100 ? -3.801 28.5 9.047 1 98.81 100 VAL B N 1
ATOM 3668 C CA . VAL B 1 100 ? -4.789 29.375 9.68 1 98.81 100 VAL B CA 1
ATOM 3669 C C . VAL B 1 100 ? -4.566 29.391 11.188 1 98.81 100 VAL B C 1
ATOM 3671 O O . VAL B 1 100 ? -4.5 30.469 11.797 1 98.81 100 VAL B O 1
ATOM 3674 N N . ASN B 1 101 ? -4.414 28.266 11.789 1 98.38 101 ASN B N 1
ATOM 3675 C CA . ASN B 1 101 ? -4.238 28.203 13.234 1 98.38 101 ASN B CA 1
ATOM 3676 C C . ASN B 1 101 ? -2.918 28.828 13.664 1 98.38 101 ASN B C 1
ATOM 3678 O O . ASN B 1 101 ? -2.83 29.422 14.742 1 98.38 101 ASN B O 1
ATOM 3682 N N . GLN B 1 102 ? -1.898 28.719 12.891 1 98 102 GLN B N 1
ATOM 3683 C CA . GLN B 1 102 ? -0.605 29.312 13.203 1 98 102 GLN B CA 1
ATOM 3684 C C . GLN B 1 102 ? -0.682 30.844 13.18 1 98 102 GLN B C 1
ATOM 3686 O O . GLN B 1 102 ? -0.067 31.516 14.008 1 98 102 GLN B O 1
ATOM 3691 N N . ILE B 1 103 ? -1.407 31.375 12.211 1 98.75 103 ILE B N 1
ATOM 3692 C CA . ILE B 1 103 ? -1.598 32.812 12.133 1 98.75 103 ILE B CA 1
ATOM 3693 C C . ILE B 1 103 ? -2.465 33.281 13.297 1 98.75 103 ILE B C 1
ATOM 3695 O O . ILE B 1 103 ? -2.191 34.312 13.906 1 98.75 103 ILE B O 1
ATOM 3699 N N . ARG B 1 104 ? -3.457 32.5 13.609 1 98.62 104 ARG B N 1
ATOM 3700 C CA . ARG B 1 104 ? -4.309 32.844 14.75 1 98.62 104 ARG B CA 1
ATOM 3701 C C . ARG B 1 104 ? -3.494 32.938 16.031 1 98.62 104 ARG B C 1
ATOM 3703 O O . ARG B 1 104 ? -3.695 33.844 16.844 1 98.62 104 ARG B O 1
ATOM 3710 N N . LEU B 1 105 ? -2.521 32.031 16.25 1 98.06 105 LEU B N 1
ATOM 3711 C CA . LEU B 1 105 ? -1.742 31.906 17.484 1 98.06 105 LEU B CA 1
ATOM 3712 C C . LEU B 1 105 ? -0.689 33 17.562 1 98.06 105 LEU B C 1
ATOM 3714 O O . LEU B 1 105 ? -0.406 33.531 18.641 1 98.06 105 LEU B O 1
ATOM 3718 N N . ASN B 1 106 ? -0.144 33.438 16.438 1 98.56 106 ASN B N 1
ATOM 3719 C CA . ASN B 1 106 ? 1.116 34.156 16.516 1 98.56 106 ASN B CA 1
ATOM 3720 C C . ASN B 1 106 ? 1.03 35.5 15.789 1 98.56 106 ASN B C 1
ATOM 3722 O O . ASN B 1 106 ? 1.913 36.344 15.93 1 98.56 106 ASN B O 1
ATOM 3726 N N . GLY B 1 107 ? -0.032 35.719 15 1 98.69 107 GLY B N 1
ATOM 3727 C CA . GLY B 1 107 ? -0.132 36.938 14.211 1 98.69 107 GLY B CA 1
ATOM 3728 C C . GLY B 1 107 ? -0.376 38.188 15.055 1 98.69 107 GLY B C 1
ATOM 3729 O O . GLY B 1 107 ? -1.043 38.125 16.094 1 98.69 107 GLY B O 1
ATOM 3730 N N . SER B 1 108 ? 0.156 39.344 14.617 1 98.25 108 SER B N 1
ATOM 3731 C CA . SER B 1 108 ? -0.245 40.625 15.188 1 98.25 108 SER B CA 1
ATOM 3732 C C . SER B 1 108 ? -1.702 40.938 14.867 1 98.25 108 SER B C 1
ATOM 3734 O O . SER B 1 108 ? -2.311 40.281 14.016 1 98.25 108 SER B O 1
ATOM 3736 N N . PRO B 1 109 ? -2.264 41.938 15.57 1 97.94 109 PRO B N 1
ATOM 3737 C CA . PRO B 1 109 ? -3.635 42.312 15.234 1 97.94 109 PRO B CA 1
ATOM 3738 C C . PRO B 1 109 ? -3.799 42.719 13.766 1 97.94 109 PRO B C 1
ATOM 3740 O O . PRO B 1 109 ? -4.793 42.344 13.133 1 97.94 109 PRO B O 1
ATOM 3743 N N . GLU B 1 110 ? -2.822 43.375 13.227 1 98.25 110 GLU B N 1
ATOM 3744 C CA . GLU B 1 110 ? -2.871 43.781 11.828 1 98.25 110 GLU B CA 1
ATOM 3745 C C . GLU B 1 110 ? -2.791 42.594 10.891 1 98.25 110 GLU B C 1
ATOM 3747 O O . GLU B 1 110 ? -3.516 42.5 9.898 1 98.25 110 GLU B O 1
ATOM 3752 N N . GLN B 1 111 ? -1.913 41.656 11.148 1 98.69 111 GLN B N 1
ATOM 3753 C CA . GLN B 1 111 ? -1.762 40.469 10.336 1 98.69 111 GLN B CA 1
ATOM 3754 C C . GLN B 1 111 ? -3.031 39.625 10.359 1 98.69 111 GLN B C 1
ATOM 3756 O O . GLN B 1 111 ? -3.5 39.156 9.32 1 98.69 111 GLN B O 1
ATOM 3761 N N . LYS B 1 112 ? -3.602 39.406 11.555 1 98.69 112 LYS B N 1
ATOM 3762 C CA . LYS B 1 112 ? -4.828 38.625 11.695 1 98.69 112 LYS B CA 1
ATOM 3763 C C . LYS B 1 112 ? -5.973 39.25 10.914 1 98.69 112 LYS B C 1
ATOM 3765 O O . LYS B 1 112 ? -6.711 38.562 10.203 1 98.69 112 LYS B O 1
ATOM 3770 N N . ALA B 1 113 ? -6.082 40.531 11.047 1 98.44 113 ALA B N 1
ATOM 3771 C CA . ALA B 1 113 ? -7.141 41.25 10.336 1 98.44 113 ALA B CA 1
ATOM 3772 C C . ALA B 1 113 ? -6.957 41.156 8.828 1 98.44 113 ALA B C 1
ATOM 3774 O O . ALA B 1 113 ? -7.934 41.094 8.078 1 98.44 113 ALA B O 1
ATOM 3775 N N . ARG B 1 114 ? -5.766 41.094 8.398 1 98.19 114 ARG B N 1
ATOM 3776 C CA . ARG B 1 114 ? -5.449 41.094 6.977 1 98.19 114 ARG B CA 1
ATOM 3777 C C . ARG B 1 114 ? -5.656 39.719 6.375 1 98.19 114 ARG B C 1
ATOM 3779 O O . ARG B 1 114 ? -6.145 39.594 5.25 1 98.19 114 ARG B O 1
ATOM 3786 N N . TYR B 1 115 ? -5.293 38.656 7.051 1 98.75 115 TYR B N 1
ATOM 3787 C CA . TYR B 1 115 ? -5.156 37.344 6.406 1 98.75 115 TYR B CA 1
ATOM 3788 C C . TYR B 1 115 ? -6.297 36.406 6.809 1 98.75 115 TYR B C 1
ATOM 3790 O O . TYR B 1 115 ? -6.816 35.656 5.977 1 98.75 115 TYR B O 1
ATOM 3798 N N . LEU B 1 116 ? -6.766 36.406 8.016 1 98.88 116 LEU B N 1
ATOM 3799 C CA . LEU B 1 116 ? -7.625 35.375 8.547 1 98.88 116 LEU B CA 1
ATOM 3800 C C . LEU B 1 116 ? -8.984 35.375 7.859 1 98.88 116 LEU B C 1
ATOM 3802 O O . LEU B 1 116 ? -9.5 34.312 7.469 1 98.88 116 LEU B O 1
ATOM 3806 N N . PRO B 1 117 ? -9.625 36.562 7.676 1 98.75 117 PRO B N 1
ATOM 3807 C CA . PRO B 1 117 ? -10.953 36.531 7.062 1 98.75 117 PRO B CA 1
ATOM 3808 C C . PRO B 1 117 ? -10.953 35.875 5.688 1 98.75 117 PRO B C 1
ATOM 3810 O O . PRO B 1 117 ? -11.836 35.062 5.387 1 98.75 117 PRO B O 1
ATOM 3813 N N . LYS B 1 118 ? -9.961 36.094 4.848 1 98.81 118 LYS B N 1
ATOM 3814 C CA . LYS B 1 118 ? -9.891 35.531 3.508 1 98.81 118 LYS B CA 1
ATOM 3815 C C . LYS B 1 118 ? -9.555 34.031 3.566 1 98.81 118 LYS B C 1
ATOM 3817 O O . LYS B 1 118 ? -10.016 33.25 2.736 1 98.81 118 LYS B O 1
ATOM 3822 N N . LEU B 1 119 ? -8.758 33.656 4.504 1 98.88 119 LEU B N 1
ATOM 3823 C CA . LEU B 1 119 ? -8.414 32.25 4.688 1 98.88 119 LEU B CA 1
ATOM 3824 C C . LEU B 1 119 ? -9.602 31.484 5.238 1 98.88 119 LEU B C 1
ATOM 3826 O O . LEU B 1 119 ? -9.867 30.359 4.809 1 98.88 119 LEU B O 1
ATOM 3830 N N . VAL B 1 120 ? -10.383 32.094 6.129 1 98.81 120 VAL B N 1
ATOM 3831 C CA . VAL B 1 120 ? -11.508 31.453 6.793 1 98.81 120 VAL B CA 1
ATOM 3832 C C . VAL B 1 120 ? -12.656 31.281 5.805 1 98.81 120 VAL B C 1
ATOM 3834 O O . VAL B 1 120 ? -13.383 30.281 5.852 1 98.81 120 VAL B O 1
ATOM 3837 N N . SER B 1 121 ? -12.789 32.188 4.871 1 98.44 121 SER B N 1
ATOM 3838 C CA . SER B 1 121 ? -13.875 32.125 3.902 1 98.44 121 SER B CA 1
ATOM 3839 C C . SER B 1 121 ? -13.547 31.172 2.758 1 98.44 121 SER B C 1
ATOM 3841 O O . SER B 1 121 ? -14.438 30.75 2.012 1 98.44 121 SER B O 1
ATOM 3843 N N . GLY B 1 122 ? -12.289 30.891 2.611 1 98.62 122 GLY B N 1
ATOM 3844 C CA . GLY B 1 122 ? -11.859 30.047 1.511 1 98.62 122 GLY B CA 1
ATOM 3845 C C . GLY B 1 122 ? -11.516 30.828 0.256 1 98.62 122 GLY B C 1
ATOM 3846 O O . GLY B 1 122 ? -11.227 30.234 -0.787 1 98.62 122 GLY B O 1
ATOM 3847 N N . GLU B 1 123 ? -11.531 32.156 0.367 1 98.44 123 GLU B N 1
ATOM 3848 C CA . GLU B 1 123 ? -11.07 33 -0.73 1 98.44 123 GLU B CA 1
ATOM 3849 C C . GLU B 1 123 ? -9.578 32.781 -0.987 1 98.44 123 GLU B C 1
ATOM 3851 O O . GLU B 1 123 ? -9.133 32.812 -2.137 1 98.44 123 GLU B O 1
ATOM 3856 N N . HIS B 1 124 ? -8.812 32.625 0.028 1 98.75 124 HIS B N 1
ATOM 3857 C CA . HIS B 1 124 ? -7.395 32.312 -0.053 1 98.75 124 HIS B CA 1
ATOM 3858 C C . HIS B 1 124 ? -7.109 30.922 0.488 1 98.75 124 HIS B C 1
ATOM 3860 O O . HIS B 1 124 ? -7.812 30.438 1.378 1 98.75 124 HIS B O 1
ATOM 3866 N N . VAL B 1 125 ? -6.156 30.312 -0.102 1 98.75 125 VAL B N 1
ATOM 3867 C CA . VAL B 1 125 ? -5.648 29.016 0.342 1 98.75 125 VAL B CA 1
ATOM 3868 C C . VAL B 1 125 ? -4.332 29.203 1.091 1 98.75 125 VAL B C 1
ATOM 3870 O O . VAL B 1 125 ? -3.488 30.016 0.684 1 98.75 125 VAL B O 1
ATOM 3873 N N . GLY B 1 126 ? -4.199 28.469 2.186 1 98.81 126 GLY B N 1
ATOM 3874 C CA . GLY B 1 126 ? -3.008 28.578 3.012 1 98.81 126 GLY B CA 1
ATOM 3875 C C . GLY B 1 126 ? -2.156 27.328 3 1 98.81 126 GLY B C 1
ATOM 3876 O O . GLY B 1 126 ? -2.65 26.234 2.699 1 98.81 126 GLY B O 1
ATOM 3877 N N . ALA B 1 127 ? -0.896 27.453 3.309 1 98.75 127 ALA B N 1
ATOM 3878 C CA . ALA B 1 127 ? 0.071 26.375 3.469 1 98.75 127 ALA B CA 1
ATOM 3879 C C . ALA B 1 127 ? 1.127 26.719 4.512 1 98.75 127 ALA B C 1
ATOM 3881 O O . ALA B 1 127 ? 1.243 27.891 4.914 1 98.75 127 ALA B O 1
ATOM 3882 N N . LEU B 1 128 ? 1.78 25.75 4.984 1 98.31 128 LEU B N 1
ATOM 3883 C CA . LEU B 1 128 ? 2.936 25.906 5.859 1 98.31 128 LEU B CA 1
ATOM 3884 C C . LEU B 1 128 ? 4.148 25.172 5.301 1 98.31 128 LEU B C 1
ATOM 3886 O O . LEU B 1 128 ? 4.023 24.047 4.809 1 98.31 128 LEU B O 1
ATOM 3890 N N . ALA B 1 129 ? 5.309 25.828 5.367 1 97.94 129 ALA B N 1
ATOM 3891 C CA . ALA B 1 129 ? 6.508 25.266 4.758 1 97.94 129 ALA B CA 1
ATOM 3892 C C . ALA B 1 129 ? 7.672 25.25 5.746 1 97.94 129 ALA B C 1
ATOM 3894 O O . ALA B 1 129 ? 8.195 26.312 6.102 1 97.94 129 ALA B O 1
ATOM 3895 N N . MET B 1 130 ? 8.094 24.047 6.082 1 94.12 130 MET B N 1
ATOM 3896 C CA . MET B 1 130 ? 9.25 23.875 6.961 1 94.12 130 MET B CA 1
ATOM 3897 C C . MET B 1 130 ? 10.32 23.031 6.281 1 94.12 130 MET B C 1
ATOM 3899 O O . MET B 1 130 ? 11.484 23.438 6.227 1 94.12 130 MET B O 1
ATOM 3903 N N . SER B 1 131 ? 9.906 21.984 5.676 1 94.44 131 SER B N 1
ATOM 3904 C CA . SER B 1 131 ? 10.82 20.953 5.199 1 94.44 131 SER B CA 1
ATOM 3905 C C . SER B 1 131 ? 11.562 21.406 3.941 1 94.44 131 SER B C 1
ATOM 3907 O O . SER B 1 131 ? 11.047 22.219 3.172 1 94.44 131 SER B O 1
ATOM 3909 N N . GLU B 1 132 ? 12.75 20.969 3.85 1 96.44 132 GLU B N 1
ATOM 3910 C CA . GLU B 1 132 ? 13.617 21.109 2.68 1 96.44 132 GLU B CA 1
ATOM 3911 C C . GLU B 1 132 ? 14.164 19.75 2.248 1 96.44 132 GLU B C 1
ATOM 3913 O O . GLU B 1 132 ? 13.984 18.75 2.945 1 96.44 132 GLU B O 1
ATOM 3918 N N . ALA B 1 133 ? 14.805 19.734 1.111 1 91.44 133 ALA B N 1
ATOM 3919 C CA . ALA B 1 133 ? 15.328 18.484 0.595 1 91.44 133 ALA B CA 1
ATOM 3920 C C . ALA B 1 133 ? 16.281 17.828 1.592 1 91.44 133 ALA B C 1
ATOM 3922 O O . ALA B 1 133 ? 16.281 16.609 1.771 1 91.44 133 ALA B O 1
ATOM 3923 N N . GLY B 1 134 ? 17.031 18.547 2.17 1 90.56 134 GLY B N 1
ATOM 3924 C CA . GLY B 1 134 ? 18.031 18.031 3.09 1 90.56 134 GLY B CA 1
ATOM 3925 C C . GLY B 1 134 ? 17.594 18.078 4.539 1 90.56 134 GLY B C 1
ATOM 3926 O O . GLY B 1 134 ? 18.281 17.578 5.426 1 90.56 134 GLY B O 1
ATOM 3927 N N . ALA B 1 135 ? 16.406 18.672 4.809 1 90.94 135 ALA B N 1
ATOM 3928 C CA . ALA B 1 135 ? 15.922 18.859 6.172 1 90.94 135 ALA B CA 1
ATOM 3929 C C . ALA B 1 135 ? 14.453 18.469 6.281 1 90.94 135 ALA B C 1
ATOM 3931 O O . ALA B 1 135 ? 13.562 19.281 6.027 1 90.94 135 ALA B O 1
ATOM 3932 N N . GLY B 1 136 ? 14.219 17.266 6.73 1 91.38 136 GLY B N 1
ATOM 3933 C CA . GLY B 1 136 ? 12.875 16.781 6.996 1 91.38 136 GLY B CA 1
ATOM 3934 C C . GLY B 1 136 ? 12.594 16.594 8.477 1 91.38 136 GLY B C 1
ATOM 3935 O O . GLY B 1 136 ? 12.023 17.469 9.117 1 91.38 136 GLY B O 1
ATOM 3936 N N . SER B 1 137 ? 13.141 15.555 9.055 1 88.75 137 SER B N 1
ATOM 3937 C CA . SER B 1 137 ? 13.039 15.305 10.492 1 88.75 137 SER B CA 1
ATOM 3938 C C . SER B 1 137 ? 13.836 16.328 11.289 1 88.75 137 SER B C 1
ATOM 3940 O O . SER B 1 137 ? 13.43 16.734 12.375 1 88.75 137 SER B O 1
ATOM 3942 N N . ASP B 1 138 ? 14.914 16.75 10.719 1 91.38 138 ASP B N 1
ATOM 3943 C CA . ASP B 1 138 ? 15.781 17.766 11.312 1 91.38 138 ASP B CA 1
ATOM 3944 C C . ASP B 1 138 ? 15.484 19.141 10.734 1 91.38 138 ASP B C 1
ATOM 3946 O O . ASP B 1 138 ? 16.344 19.766 10.117 1 91.38 138 ASP B O 1
ATOM 3950 N N . VAL B 1 139 ? 14.359 19.688 11.07 1 90.38 139 VAL B N 1
ATOM 3951 C CA . VAL B 1 139 ? 13.852 20.906 10.461 1 90.38 139 VAL B CA 1
ATOM 3952 C C . VAL B 1 139 ? 14.758 22.078 10.828 1 90.38 139 VAL B C 1
ATOM 3954 O O . VAL B 1 139 ? 14.922 23.016 10.047 1 90.38 139 VAL B O 1
ATOM 3957 N N . VAL B 1 140 ? 15.398 22.016 11.938 1 90.38 140 VAL B N 1
ATOM 3958 C CA . VAL B 1 140 ? 16.188 23.141 12.422 1 90.38 140 VAL B CA 1
ATOM 3959 C C . VAL B 1 140 ? 17.453 23.281 11.586 1 90.38 140 VAL B C 1
ATOM 3961 O O . VAL B 1 140 ? 18.125 24.328 11.633 1 90.38 140 VAL B O 1
ATOM 3964 N N . SER B 1 141 ? 17.781 22.25 10.773 1 92 141 SER B N 1
ATOM 3965 C CA . SER B 1 141 ? 18.953 22.312 9.898 1 92 141 SER B CA 1
ATOM 3966 C C . SER B 1 141 ? 18.594 22.906 8.539 1 92 141 SER B C 1
ATOM 3968 O O . SER B 1 141 ? 19.359 22.766 7.582 1 92 141 SER B O 1
ATOM 3970 N N . MET B 1 142 ? 17.484 23.547 8.453 1 95.81 142 MET B N 1
ATOM 3971 C CA . MET B 1 142 ? 17.047 24.188 7.223 1 95.81 142 MET B CA 1
ATOM 3972 C C . MET B 1 142 ? 18.094 25.172 6.723 1 95.81 142 MET B C 1
ATOM 3974 O O . MET B 1 142 ? 18.922 25.656 7.496 1 95.81 142 MET B O 1
ATOM 3978 N N . LYS B 1 143 ? 18 25.5 5.352 1 95.75 143 LYS B N 1
ATOM 3979 C CA . LYS B 1 143 ? 19.047 26.312 4.73 1 95.75 143 LYS B CA 1
ATOM 3980 C C . LYS B 1 143 ? 18.453 27.547 4.066 1 95.75 143 LYS B C 1
ATOM 3982 O O . LYS B 1 143 ? 19.188 28.5 3.748 1 95.75 143 LYS B O 1
ATOM 3987 N N . LEU B 1 144 ? 17.125 27.562 3.838 1 98.12 144 LEU B N 1
ATOM 3988 C CA . LEU B 1 144 ? 16.547 28.781 3.277 1 98.12 144 LEU B CA 1
ATOM 3989 C C . LEU B 1 144 ? 17 30.016 4.055 1 98.12 144 LEU B C 1
ATOM 3991 O O . LEU B 1 144 ? 16.844 30.078 5.273 1 98.12 144 LEU B O 1
ATOM 3995 N N . LYS B 1 145 ? 17.5 31 3.295 1 98 145 LYS B N 1
ATOM 3996 C CA . LYS B 1 145 ? 18.109 32.156 3.926 1 98 145 LYS B CA 1
ATOM 3997 C C . LYS B 1 145 ? 17.25 33.406 3.729 1 98 145 LYS B C 1
ATOM 3999 O O . LYS B 1 145 ? 16.703 33.625 2.646 1 98 145 LYS B O 1
ATOM 4004 N N . ALA B 1 146 ? 17.141 34.188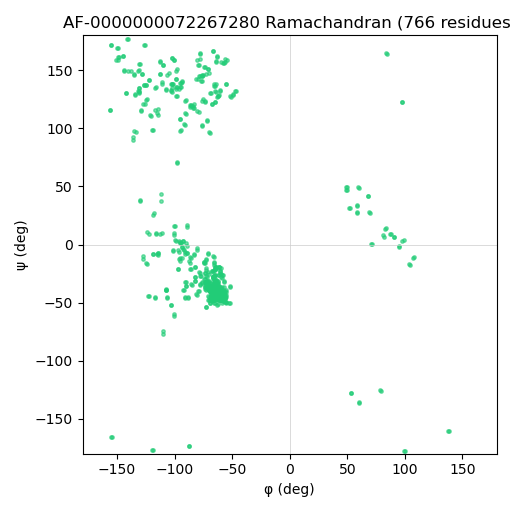 4.797 1 98.44 146 ALA B N 1
ATOM 4005 C CA . ALA B 1 146 ? 16.531 35.5 4.758 1 98.44 146 ALA B CA 1
ATOM 4006 C C . ALA B 1 146 ? 17.516 36.594 5.191 1 98.44 146 ALA B C 1
ATOM 4008 O O . ALA B 1 146 ? 17.906 36.656 6.359 1 98.44 146 ALA B O 1
ATOM 4009 N N . GLU B 1 147 ? 17.906 37.406 4.25 1 97.94 147 GLU B N 1
ATOM 4010 C CA . GLU B 1 147 ? 18.859 38.469 4.535 1 97.94 147 GLU B CA 1
ATOM 4011 C C . GLU B 1 147 ? 18.125 39.812 4.738 1 97.94 147 GLU B C 1
ATOM 4013 O O . GLU B 1 147 ? 17.328 40.219 3.891 1 97.94 147 GLU B O 1
ATOM 4018 N N . LYS B 1 148 ? 18.484 40.406 5.891 1 96 148 LYS B N 1
ATOM 4019 C CA . LYS B 1 148 ? 17.875 41.719 6.176 1 96 148 LYS B CA 1
ATOM 4020 C C . LYS B 1 148 ? 18.516 42.812 5.336 1 96 148 LYS B C 1
ATOM 4022 O O . LYS B 1 148 ? 19.75 42.938 5.312 1 96 148 LYS B O 1
ATOM 4027 N N . ARG B 1 149 ? 17.719 43.438 4.66 1 94.44 149 ARG B N 1
ATOM 4028 C CA . ARG B 1 149 ? 18.125 44.625 3.896 1 94.44 149 ARG B CA 1
ATOM 4029 C C . ARG B 1 149 ? 17.359 45.875 4.367 1 94.44 149 ARG B C 1
ATOM 4031 O O . ARG B 1 149 ? 16.672 45.812 5.391 1 94.44 149 ARG B O 1
ATOM 4038 N N . ASN B 1 150 ? 17.641 47.031 3.627 1 90.25 150 ASN B N 1
ATOM 4039 C CA . ASN B 1 150 ? 16.969 48.25 4.012 1 90.25 150 ASN B CA 1
ATOM 4040 C C . ASN B 1 150 ? 15.477 48.219 3.684 1 90.25 150 ASN B C 1
ATOM 4042 O O . ASN B 1 150 ? 15.078 48.438 2.537 1 90.25 150 ASN B O 1
ATOM 4046 N N . GLY B 1 151 ? 14.664 47.875 4.676 1 90.12 151 GLY B N 1
ATOM 4047 C CA . GLY B 1 151 ? 13.219 47.969 4.555 1 90.12 151 GLY B CA 1
ATOM 4048 C C . GLY B 1 151 ? 12.547 46.625 4.344 1 90.12 151 GLY B C 1
ATOM 4049 O O . GLY B 1 151 ? 11.328 46.5 4.449 1 90.12 151 GLY B O 1
ATOM 4050 N N . TYR B 1 152 ? 13.297 45.594 3.955 1 96.31 152 TYR B N 1
ATOM 4051 C CA . TYR B 1 152 ? 12.695 44.281 3.707 1 96.31 152 TYR B CA 1
ATOM 4052 C C . TYR B 1 152 ? 13.711 43.188 3.881 1 96.31 152 TYR B C 1
ATOM 4054 O O . TYR B 1 152 ? 14.883 43.438 4.164 1 96.31 152 TYR B O 1
ATOM 4062 N N . TYR B 1 153 ? 13.273 41.906 3.857 1 98.12 153 TYR B N 1
ATOM 4063 C CA . TYR B 1 153 ? 14.117 40.719 3.777 1 98.12 153 TYR B CA 1
ATOM 4064 C C . TYR B 1 153 ? 14.188 40.188 2.35 1 98.12 153 TYR B C 1
ATOM 4066 O O . TYR B 1 153 ? 13.258 40.406 1.563 1 98.12 153 TYR B O 1
ATOM 4074 N N . VAL B 1 154 ? 15.312 39.594 2.029 1 98.62 154 VAL B N 1
ATOM 4075 C CA . VAL B 1 154 ? 15.469 38.875 0.769 1 98.62 154 VAL B CA 1
ATOM 4076 C C . VAL B 1 154 ? 15.672 37.375 1.044 1 98.62 154 VAL B C 1
ATOM 4078 O O . VAL B 1 154 ? 16.641 37 1.693 1 98.62 154 VAL B O 1
ATOM 4081 N N . LEU B 1 155 ? 14.711 36.594 0.565 1 98.69 155 LEU B N 1
ATOM 4082 C CA . LEU B 1 155 ? 14.797 35.156 0.793 1 98.69 155 LEU B CA 1
ATOM 4083 C C . LEU B 1 155 ? 15.359 34.438 -0.43 1 98.69 155 LEU B C 1
ATOM 4085 O O . LEU B 1 155 ? 15 34.781 -1.564 1 98.69 155 LEU B O 1
ATOM 4089 N N . ASN B 1 156 ? 16.297 33.5 -0.244 1 98.75 156 ASN B N 1
ATOM 4090 C CA . ASN B 1 156 ? 16.891 32.625 -1.266 1 98.75 156 ASN B CA 1
ATOM 4091 C C . ASN B 1 156 ? 16.969 31.188 -0.801 1 98.75 156 ASN B C 1
ATOM 4093 O O . ASN B 1 156 ? 17.469 30.906 0.291 1 98.75 156 ASN B O 1
ATOM 4097 N N . GLY B 1 157 ? 16.469 30.312 -1.636 1 98.38 157 GLY B N 1
ATOM 4098 C CA . GLY B 1 157 ? 16.469 28.891 -1.332 1 98.38 157 GLY B CA 1
ATOM 4099 C C . GLY B 1 157 ? 15.172 28.203 -1.705 1 98.38 157 GLY B C 1
ATOM 4100 O O . GLY B 1 157 ? 14.453 28.672 -2.596 1 98.38 157 GLY B O 1
ATOM 4101 N N . THR B 1 158 ? 14.938 27 -1.096 1 98.31 158 THR B N 1
ATOM 4102 C CA . THR B 1 158 ? 13.766 26.219 -1.475 1 98.31 158 THR B CA 1
ATOM 4103 C C . THR B 1 158 ? 13.172 25.5 -0.26 1 98.31 158 THR B C 1
ATOM 4105 O O . THR B 1 158 ? 13.844 25.344 0.76 1 98.31 158 THR B O 1
ATOM 4108 N N . LYS B 1 159 ? 11.961 25.312 -0.284 1 98.31 159 LYS B N 1
ATOM 4109 C CA . LYS B 1 159 ? 11.25 24.359 0.563 1 98.31 159 LYS B CA 1
ATOM 4110 C C . LYS B 1 159 ? 10.719 23.188 -0.255 1 98.31 159 LYS B C 1
ATOM 4112 O O . LYS B 1 159 ? 10.5 23.312 -1.461 1 98.31 159 LYS B O 1
ATOM 4117 N N . TYR B 1 160 ? 10.555 22.047 0.449 1 96.31 160 TYR B N 1
ATOM 4118 C CA . TYR B 1 160 ? 10.195 20.812 -0.241 1 96.31 160 TYR B CA 1
ATOM 4119 C C . TYR B 1 160 ? 9.094 20.062 0.503 1 96.31 160 TYR B C 1
ATOM 4121 O O . TYR B 1 160 ? 9.008 20.141 1.731 1 96.31 160 TYR B O 1
ATOM 4129 N N . TRP B 1 161 ? 8.18 19.344 -0.271 1 96.56 161 TRP B N 1
ATOM 4130 C CA . TRP B 1 161 ? 7.07 18.562 0.26 1 96.56 161 TRP B CA 1
ATOM 4131 C C . TRP B 1 161 ? 6.02 19.453 0.897 1 96.56 161 TRP B C 1
ATOM 4133 O O . TRP B 1 161 ? 5.531 19.172 1.993 1 96.56 161 TRP B O 1
ATOM 4143 N N . ILE B 1 162 ? 5.715 20.531 0.296 1 98.06 162 ILE B N 1
ATOM 4144 C CA . ILE B 1 162 ? 4.797 21.469 0.923 1 98.06 162 ILE B CA 1
ATOM 4145 C C . ILE B 1 162 ? 3.377 21.234 0.422 1 98.06 162 ILE B C 1
ATOM 4147 O O . ILE B 1 162 ? 3.057 21.531 -0.728 1 98.06 162 ILE B O 1
ATOM 4151 N N . THR B 1 163 ? 2.541 20.672 1.312 1 98.25 163 THR B N 1
ATOM 4152 C CA . THR B 1 163 ? 1.128 20.469 1.017 1 98.25 163 THR B CA 1
ATOM 4153 C C . THR B 1 163 ? 0.435 21.797 0.746 1 98.25 163 THR B C 1
ATOM 4155 O O . THR B 1 163 ? 0.634 22.766 1.481 1 98.25 163 THR B O 1
ATOM 4158 N N . ASN B 1 164 ? -0.341 21.938 -0.289 1 98.56 164 ASN B N 1
ATOM 4159 C CA . ASN B 1 164 ? -1.061 23.109 -0.783 1 98.56 164 ASN B CA 1
ATOM 4160 C C . ASN B 1 164 ? -0.109 24.141 -1.377 1 98.56 164 ASN B C 1
ATOM 4162 O O . ASN B 1 164 ? -0.546 25.188 -1.87 1 98.56 164 ASN B O 1
ATOM 4166 N N . GLY B 1 165 ? 1.204 23.891 -1.391 1 97.5 165 GLY B N 1
ATOM 4167 C CA . GLY B 1 165 ? 2.213 24.828 -1.842 1 97.5 165 GLY B CA 1
ATOM 4168 C C . GLY B 1 165 ? 1.931 25.391 -3.225 1 97.5 165 GLY B C 1
ATOM 4169 O O . GLY B 1 165 ? 1.854 26.609 -3.404 1 97.5 165 GLY B O 1
ATOM 4170 N N . PRO B 1 166 ? 1.669 24.578 -4.156 1 94.75 166 PRO B N 1
ATOM 4171 C CA . PRO B 1 166 ? 1.447 25.016 -5.535 1 94.75 166 PRO B CA 1
ATOM 4172 C C . PRO B 1 166 ? 0.193 25.875 -5.688 1 94.75 166 PRO B C 1
ATOM 4174 O O . PRO B 1 166 ? 0.056 26.609 -6.668 1 94.75 166 PRO B O 1
ATOM 4177 N N . ASP B 1 167 ? -0.705 25.844 -4.664 1 95.38 167 ASP B N 1
ATOM 4178 C CA . ASP B 1 167 ? -2.008 26.5 -4.773 1 95.38 167 ASP B CA 1
ATOM 4179 C C . ASP B 1 167 ? -2.137 27.656 -3.787 1 95.38 167 ASP B C 1
ATOM 4181 O O . ASP B 1 167 ? -3.068 28.453 -3.877 1 95.38 167 ASP B O 1
ATOM 4185 N N . ALA B 1 168 ? -1.221 27.797 -2.906 1 98.38 168 ALA B N 1
ATOM 4186 C CA . ALA B 1 168 ? -1.424 28.641 -1.731 1 98.38 168 ALA B CA 1
ATOM 4187 C C . ALA B 1 168 ? -1.311 30.125 -2.09 1 98.38 168 ALA B C 1
ATOM 4189 O O . ALA B 1 168 ? -0.468 30.516 -2.904 1 98.38 168 ALA B O 1
ATOM 4190 N N . ASP B 1 169 ? -2.148 30.906 -1.511 1 98.69 169 ASP B N 1
ATOM 4191 C CA . ASP B 1 169 ? -2.094 32.375 -1.599 1 98.69 169 ASP B CA 1
ATOM 4192 C C . ASP B 1 169 ? -1.241 32.938 -0.476 1 98.69 169 ASP B C 1
ATOM 4194 O O . ASP B 1 169 ? -0.617 34 -0.646 1 98.69 169 ASP B O 1
ATOM 4198 N N . VAL B 1 170 ? -1.312 32.312 0.655 1 98.75 170 VAL B N 1
ATOM 4199 C CA . VAL B 1 170 ? -0.59 32.75 1.853 1 98.75 170 VAL B CA 1
ATOM 4200 C C . VAL B 1 170 ? 0.129 31.547 2.469 1 98.75 170 VAL B C 1
ATOM 4202 O O . VAL B 1 170 ? -0.468 30.469 2.654 1 98.75 170 VAL B O 1
ATOM 4205 N N . LEU B 1 171 ? 1.398 31.719 2.795 1 98.88 171 LEU B N 1
ATOM 4206 C CA . LEU B 1 171 ? 2.184 30.625 3.352 1 98.88 171 LEU B CA 1
ATOM 4207 C C . LEU B 1 171 ? 2.932 31.062 4.605 1 98.88 171 LEU B C 1
ATOM 4209 O O . LEU B 1 171 ? 3.479 32.156 4.645 1 98.88 171 LEU B O 1
ATOM 4213 N N . VAL B 1 172 ? 2.879 30.25 5.613 1 98.81 172 VAL B N 1
ATOM 4214 C CA . VAL B 1 172 ? 3.812 30.391 6.727 1 98.81 172 VAL B CA 1
ATOM 4215 C C . VAL B 1 172 ? 5.129 29.688 6.387 1 98.81 172 VAL B C 1
ATOM 4217 O O . VAL B 1 172 ? 5.164 28.469 6.188 1 98.81 172 VAL B O 1
ATOM 4220 N N . VAL B 1 173 ? 6.215 30.469 6.332 1 98.81 173 VAL B N 1
ATOM 4221 C CA . VAL B 1 173 ? 7.5 29.938 5.895 1 98.81 173 VAL B CA 1
ATOM 4222 C C . VAL B 1 173 ? 8.57 30.234 6.945 1 98.81 173 VAL B C 1
ATOM 4224 O O . VAL B 1 173 ? 8.609 31.344 7.504 1 98.81 173 VAL B O 1
ATOM 4227 N N . TYR B 1 174 ? 9.398 29.281 7.211 1 98.38 174 TYR B N 1
ATOM 4228 C CA . TYR B 1 174 ? 10.5 29.453 8.156 1 98.38 174 TYR B CA 1
ATOM 4229 C C . TYR B 1 174 ? 11.836 29.531 7.43 1 98.38 174 TYR B C 1
ATOM 4231 O O . TYR B 1 174 ? 12.125 28.719 6.543 1 98.38 174 TYR B O 1
ATOM 4239 N N . ALA B 1 175 ? 12.625 30.484 7.812 1 98.38 175 ALA B N 1
ATOM 4240 C CA . ALA B 1 175 ? 13.922 30.703 7.176 1 98.38 175 ALA B CA 1
ATOM 4241 C C . ALA B 1 175 ? 14.961 31.172 8.188 1 98.38 175 ALA B C 1
ATOM 4243 O O . ALA B 1 175 ? 14.617 31.641 9.273 1 98.38 175 ALA B O 1
ATOM 4244 N N . LYS B 1 176 ? 16.203 31.031 7.793 1 97.94 176 LYS B N 1
ATOM 4245 C CA . LYS B 1 176 ? 17.312 31.469 8.633 1 97.94 176 LYS B CA 1
ATOM 4246 C C . LYS B 1 176 ? 17.609 32.938 8.414 1 97.94 176 LYS B C 1
ATOM 4248 O O . LYS B 1 176 ? 18.031 33.344 7.328 1 97.94 176 LYS B O 1
ATOM 4253 N N . THR B 1 177 ? 17.5 33.719 9.477 1 97.88 177 THR B N 1
ATOM 4254 C CA . THR B 1 177 ? 17.938 35.094 9.453 1 97.88 177 THR B CA 1
ATOM 4255 C C . THR B 1 177 ? 19.344 35.25 10.039 1 97.88 177 THR B C 1
ATOM 4257 O O . THR B 1 177 ? 20.031 36.219 9.789 1 97.88 177 THR B O 1
ATOM 4260 N N . ASP B 1 178 ? 19.703 34.219 10.859 1 96.62 178 ASP B N 1
ATOM 4261 C CA . ASP B 1 178 ? 21.062 34.062 11.359 1 96.62 178 ASP B CA 1
ATOM 4262 C C . ASP B 1 178 ? 21.531 32.625 11.266 1 96.62 178 ASP B C 1
ATOM 4264 O O . ASP B 1 178 ? 21.422 31.859 12.227 1 96.62 178 ASP B O 1
ATOM 4268 N N . PRO B 1 179 ? 22.156 32.312 10.188 1 92.81 179 PRO B N 1
ATOM 4269 C CA . PRO B 1 179 ? 22.531 30.906 9.938 1 92.81 179 PRO B CA 1
ATOM 4270 C C . PRO B 1 179 ? 23.484 30.359 11 1 92.81 179 PRO B C 1
ATOM 4272 O O . PRO B 1 179 ? 23.547 29.141 11.195 1 92.81 179 PRO B O 1
ATOM 4275 N N . GLU B 1 180 ? 24.125 31.188 11.711 1 93.06 180 GLU B N 1
ATOM 4276 C CA . GLU B 1 180 ? 25.141 30.75 12.664 1 93.06 180 GLU B CA 1
ATOM 4277 C C . GLU B 1 180 ? 24.531 30.516 14.047 1 93.06 180 GLU B C 1
ATOM 4279 O O . GLU B 1 180 ? 25.172 29.969 14.938 1 93.06 180 GLU B O 1
ATOM 4284 N N . ALA B 1 181 ? 23.312 30.875 14.242 1 94.25 181 ALA B N 1
ATOM 4285 C CA . ALA B 1 181 ? 22.703 30.828 15.57 1 94.25 181 ALA B CA 1
ATOM 4286 C C . ALA B 1 181 ? 21.844 29.578 15.734 1 94.25 181 ALA B C 1
ATOM 4288 O O . ALA B 1 181 ? 21.016 29.5 16.656 1 94.25 181 ALA B O 1
ATOM 4289 N N . GLY B 1 182 ? 22.016 28.578 14.836 1 91.56 182 GLY B N 1
ATOM 4290 C CA . GLY B 1 182 ? 21.25 27.344 14.945 1 91.56 182 GLY B CA 1
ATOM 4291 C C . GLY B 1 182 ? 19.75 27.594 15.016 1 91.56 182 GLY B C 1
ATOM 4292 O O . GLY B 1 182 ? 19.188 28.312 14.188 1 91.56 182 GLY B O 1
ATOM 4293 N N . ALA B 1 183 ? 19.109 27.031 16 1 91 183 ALA B N 1
ATOM 4294 C CA . ALA B 1 183 ? 17.656 27.156 16.172 1 91 183 ALA B CA 1
ATOM 4295 C C . ALA B 1 183 ? 17.266 28.594 16.484 1 91 183 ALA B C 1
ATOM 4297 O O . ALA B 1 183 ? 16.188 29.047 16.078 1 91 183 ALA B O 1
ATOM 4298 N N . LYS B 1 184 ? 18.094 29.406 17.078 1 94.19 184 LYS B N 1
ATOM 4299 C CA . LYS B 1 184 ? 17.812 30.766 17.5 1 94.19 184 LYS B CA 1
ATOM 4300 C C . LYS B 1 184 ? 17.922 31.734 16.312 1 94.19 184 LYS B C 1
ATOM 4302 O O . LYS B 1 184 ? 17.547 32.906 16.422 1 94.19 184 LYS B O 1
ATOM 4307 N N . GLY B 1 185 ? 18.328 31.188 15.203 1 96.31 185 GLY B N 1
ATOM 4308 C CA . GLY B 1 185 ? 18.469 32 14.008 1 96.31 185 GLY B CA 1
ATOM 4309 C C . GLY B 1 185 ? 17.312 31.875 13.039 1 96.31 185 GLY B C 1
ATOM 4310 O O . GLY B 1 185 ? 17.359 32.375 11.922 1 96.31 185 GLY B O 1
ATOM 4311 N N . ILE B 1 186 ? 16.25 31.203 13.43 1 97.88 186 ILE B N 1
ATOM 4312 C CA . ILE B 1 186 ? 15.125 30.953 12.539 1 97.88 186 ILE B CA 1
ATOM 4313 C C . ILE B 1 186 ? 14.031 32 12.766 1 97.88 186 ILE B C 1
ATOM 4315 O O . ILE B 1 186 ? 13.734 32.344 13.906 1 97.88 186 ILE B O 1
ATOM 4319 N N . THR B 1 187 ? 13.492 32.562 11.703 1 98.5 187 THR B N 1
ATOM 4320 C CA . THR B 1 187 ? 12.383 33.531 11.719 1 98.5 187 THR B CA 1
ATOM 4321 C C . THR B 1 187 ? 11.219 33 10.875 1 98.5 187 THR B C 1
ATOM 4323 O O . THR B 1 187 ? 11.43 32.344 9.844 1 98.5 187 THR B O 1
ATOM 4326 N N . ALA B 1 188 ? 10.016 33.219 11.328 1 98.69 188 ALA B N 1
ATOM 4327 C CA . ALA B 1 188 ? 8.812 32.844 10.586 1 98.69 188 ALA B CA 1
ATOM 4328 C C . ALA B 1 188 ? 8.297 34.031 9.773 1 98.69 188 ALA B C 1
ATOM 4330 O O . ALA B 1 188 ? 8.297 35.188 10.25 1 98.69 188 ALA B O 1
ATOM 4331 N N . PHE B 1 189 ? 7.863 33.75 8.523 1 98.81 189 PHE B N 1
ATOM 4332 C CA . PHE B 1 189 ? 7.379 34.781 7.609 1 98.81 189 PHE B CA 1
ATOM 4333 C C . PHE B 1 189 ? 6.016 34.406 7.043 1 98.81 189 PHE B C 1
ATOM 4335 O O . PHE B 1 189 ? 5.727 33.219 6.844 1 98.81 189 PHE B O 1
ATOM 4342 N N . LEU B 1 190 ? 5.199 35.406 6.797 1 98.88 190 LEU B N 1
ATOM 4343 C CA . LEU B 1 190 ? 4.043 35.25 5.922 1 98.88 190 LEU B CA 1
ATOM 4344 C C . LEU B 1 190 ? 4.406 35.594 4.48 1 98.88 190 LEU B C 1
ATOM 4346 O O . LEU B 1 190 ? 4.727 36.75 4.172 1 98.88 190 LEU B O 1
ATOM 4350 N N . ILE B 1 191 ? 4.391 34.594 3.621 1 98.81 191 ILE B N 1
ATOM 4351 C CA . ILE B 1 191 ? 4.711 34.781 2.209 1 98.81 191 ILE B CA 1
ATOM 4352 C C . ILE B 1 191 ? 3.426 34.812 1.385 1 98.81 191 ILE B C 1
ATOM 4354 O O . ILE B 1 191 ? 2.535 33.969 1.588 1 98.81 191 ILE B O 1
ATOM 4358 N N . GLU B 1 192 ? 3.328 35.719 0.501 1 98.62 192 GLU B N 1
ATOM 4359 C CA . GLU B 1 192 ? 2.189 35.812 -0.408 1 98.62 192 GLU B CA 1
ATOM 4360 C C . GLU B 1 192 ? 2.568 35.375 -1.814 1 98.62 192 GLU B C 1
ATOM 4362 O O . GLU B 1 192 ? 3.682 35.625 -2.277 1 98.62 192 GLU B O 1
ATOM 4367 N N . LYS B 1 193 ? 1.632 34.781 -2.48 1 97.44 193 LYS B N 1
ATOM 4368 C CA . LYS B 1 193 ? 1.837 34.188 -3.797 1 97.44 193 LYS B CA 1
ATOM 4369 C C . LYS B 1 193 ? 2.344 35.219 -4.797 1 97.44 193 LYS B C 1
ATOM 4371 O O . LYS B 1 193 ? 3.107 34.875 -5.707 1 97.44 193 LYS B O 1
ATOM 4376 N N . SER B 1 194 ? 2.061 36.469 -4.621 1 96.31 194 SER B N 1
ATOM 4377 C CA . SER B 1 194 ? 2.344 37.531 -5.598 1 96.31 194 SER B CA 1
ATOM 4378 C C . SER B 1 194 ? 3.701 38.156 -5.336 1 96.31 194 SER B C 1
ATOM 4380 O O . SER B 1 194 ? 4.141 39.031 -6.098 1 96.31 194 SER B O 1
ATOM 4382 N N . MET B 1 195 ? 4.332 37.781 -4.328 1 97.56 195 MET B N 1
ATOM 4383 C CA . MET B 1 195 ? 5.59 38.406 -3.98 1 97.56 195 MET B CA 1
ATOM 4384 C C . MET B 1 195 ? 6.648 38.156 -5.047 1 97.56 195 MET B C 1
ATOM 4386 O O . MET B 1 195 ? 6.77 37.031 -5.551 1 97.56 195 MET B O 1
ATOM 4390 N N . THR B 1 196 ? 7.402 39.156 -5.371 1 97.38 196 THR B N 1
ATOM 4391 C CA . THR B 1 196 ? 8.461 39.094 -6.367 1 97.38 196 THR B CA 1
ATOM 4392 C C . THR B 1 196 ? 9.531 38.094 -5.93 1 97.38 196 THR B C 1
ATOM 4394 O O . THR B 1 196 ? 10.023 38.156 -4.801 1 97.38 196 THR B O 1
ATOM 4397 N N . GLY B 1 197 ? 9.836 37.188 -6.84 1 98.31 197 GLY B N 1
ATOM 4398 C CA . GLY B 1 197 ? 10.898 36.219 -6.562 1 98.31 197 GLY B CA 1
ATOM 4399 C C . GLY B 1 197 ? 10.391 34.906 -6 1 98.31 197 GLY B C 1
ATOM 4400 O O . GLY B 1 197 ? 11.172 33.969 -5.766 1 98.31 197 GLY B O 1
ATOM 4401 N N . PHE B 1 198 ? 9.094 34.812 -5.809 1 98.44 198 PHE B N 1
ATOM 4402 C CA . PHE B 1 198 ? 8.484 33.594 -5.281 1 98.44 198 PHE B CA 1
ATOM 4403 C C . PHE B 1 198 ? 7.812 32.812 -6.395 1 98.44 198 PHE B C 1
ATOM 4405 O O . PHE B 1 198 ? 7.102 33.375 -7.227 1 98.44 198 PHE B O 1
ATOM 4412 N N . SER B 1 199 ? 8.102 31.484 -6.426 1 98.19 199 SER B N 1
ATOM 4413 C CA . SER B 1 199 ? 7.441 30.578 -7.363 1 98.19 199 SER B CA 1
ATOM 4414 C C . SER B 1 199 ? 7.324 29.172 -6.789 1 98.19 199 SER B C 1
ATOM 4416 O O . SER B 1 199 ? 7.801 28.906 -5.684 1 98.19 199 SER B O 1
ATOM 4418 N N . THR B 1 200 ? 6.562 28.328 -7.445 1 97.94 200 THR B N 1
ATOM 4419 C CA . THR B 1 200 ? 6.363 26.953 -6.992 1 97.94 200 THR B CA 1
ATOM 4420 C C . THR B 1 200 ? 6.582 25.969 -8.141 1 97.94 200 THR B C 1
ATOM 4422 O O . THR B 1 200 ? 6.508 26.344 -9.312 1 97.94 200 THR B O 1
ATOM 4425 N N . SER B 1 201 ? 6.918 24.75 -7.855 1 96.12 201 SER B N 1
ATOM 4426 C CA . SER B 1 201 ? 6.969 23.672 -8.836 1 96.12 201 SER B CA 1
ATOM 4427 C C . SER B 1 201 ? 5.574 23.141 -9.148 1 96.12 201 SER B C 1
ATOM 4429 O O . SER B 1 201 ? 4.613 23.453 -8.438 1 96.12 201 SER B O 1
ATOM 4431 N N . PRO B 1 202 ? 5.477 22.375 -10.305 1 93.38 202 PRO B N 1
ATOM 4432 C CA . PRO B 1 202 ? 4.297 21.516 -10.367 1 93.38 202 PRO B CA 1
ATOM 4433 C C . PRO B 1 202 ? 4.199 20.562 -9.172 1 93.38 202 PRO B C 1
ATOM 4435 O O . PRO B 1 202 ? 5.203 20.297 -8.5 1 93.38 202 PRO B O 1
ATOM 4438 N N . HIS B 1 203 ? 2.979 20.094 -8.867 1 93.31 203 HIS B N 1
ATOM 4439 C CA . HIS B 1 203 ? 2.887 19.203 -7.711 1 93.31 203 HIS B CA 1
ATOM 4440 C C . HIS B 1 203 ? 3.332 17.797 -8.07 1 93.31 203 HIS B C 1
ATOM 4442 O O . HIS B 1 203 ? 3.277 17.391 -9.234 1 93.31 203 HIS B O 1
ATOM 4448 N N . PHE B 1 204 ? 3.785 17.078 -7.082 1 95.12 204 PHE B N 1
ATOM 4449 C CA . PHE B 1 204 ? 4.426 15.766 -7.207 1 95.12 204 PHE B CA 1
ATOM 4450 C C . PHE B 1 204 ? 3.395 14.688 -7.516 1 95.12 204 PHE B C 1
ATOM 4452 O O . PHE B 1 204 ? 2.215 14.836 -7.191 1 95.12 204 PHE B O 1
ATOM 4459 N N . ASP B 1 205 ? 3.852 13.641 -8.188 1 96.5 205 ASP B N 1
ATOM 4460 C CA . ASP B 1 205 ? 3.084 12.406 -8.336 1 96.5 205 ASP B CA 1
ATOM 4461 C C . ASP B 1 205 ? 3.408 11.422 -7.215 1 96.5 205 ASP B C 1
ATOM 4463 O O . ASP B 1 205 ? 4.418 10.719 -7.273 1 96.5 205 ASP B O 1
ATOM 4467 N N . LYS B 1 206 ? 2.525 11.305 -6.234 1 97.38 206 LYS B N 1
ATOM 4468 C CA . LYS B 1 206 ? 2.707 10.484 -5.043 1 97.38 206 LYS B CA 1
ATOM 4469 C C . LYS B 1 206 ? 1.925 9.18 -5.152 1 97.38 206 LYS B C 1
ATOM 4471 O O . LYS B 1 206 ? 0.981 9.078 -5.938 1 97.38 206 LYS B O 1
ATOM 4476 N N . VAL B 1 207 ? 2.279 8.195 -4.367 1 96.19 207 VAL B N 1
ATOM 4477 C CA . VAL B 1 207 ? 1.621 6.898 -4.402 1 96.19 207 VAL B CA 1
ATOM 4478 C C . VAL B 1 207 ? 0.214 7.016 -3.822 1 96.19 207 VAL B C 1
ATOM 4480 O O . VAL B 1 207 ? -0.705 6.316 -4.258 1 96.19 207 VAL B O 1
ATOM 4483 N N . GLY B 1 208 ? 0.003 7.832 -2.871 1 97.81 208 GLY B N 1
ATOM 4484 C CA . GLY B 1 208 ? -1.261 8.094 -2.199 1 97.81 208 GLY B CA 1
ATOM 4485 C C . GLY B 1 208 ? -1.475 9.562 -1.884 1 97.81 208 GLY B C 1
ATOM 4486 O O . GLY B 1 208 ? -0.638 10.406 -2.217 1 97.81 208 GLY B O 1
ATOM 4487 N N . MET B 1 209 ? -2.672 9.836 -1.316 1 98.62 209 MET B N 1
ATOM 4488 C CA . MET B 1 209 ? -3.076 11.211 -1.053 1 98.62 209 MET B CA 1
ATOM 4489 C C . MET B 1 209 ? -3.086 12.031 -2.338 1 98.62 209 MET B C 1
ATOM 4491 O O . MET B 1 209 ? -2.723 13.211 -2.332 1 98.62 209 MET B O 1
ATOM 4495 N N . ARG B 1 210 ? -3.322 11.297 -3.463 1 97.94 210 ARG B N 1
ATOM 4496 C CA . ARG B 1 210 ? -3.443 11.977 -4.75 1 97.94 210 ARG B CA 1
ATOM 4497 C C . ARG B 1 210 ? -4.641 12.922 -4.758 1 97.94 210 ARG B C 1
ATOM 4499 O O . ARG B 1 210 ? -5.742 12.539 -4.355 1 97.94 210 ARG B O 1
ATOM 4506 N N . GLY B 1 211 ? -4.48 14.141 -5.082 1 97.38 211 GLY B N 1
ATOM 4507 C CA . GLY B 1 211 ? -5.48 15.188 -4.961 1 97.38 211 GLY B CA 1
ATOM 4508 C C . GLY B 1 211 ? -5.188 16.172 -3.842 1 97.38 211 GLY B C 1
ATOM 4509 O O . GLY B 1 211 ? -5.902 17.156 -3.672 1 97.38 211 GLY B O 1
ATOM 4510 N N . SER B 1 212 ? -4.246 15.883 -2.998 1 98.25 212 SER B N 1
ATOM 4511 C CA . SER B 1 212 ? -3.611 16.859 -2.125 1 98.25 212 SER B CA 1
ATOM 4512 C C . SER B 1 212 ? -2.324 17.391 -2.742 1 98.25 212 SER B C 1
ATOM 4514 O O . SER B 1 212 ? -1.258 16.797 -2.59 1 98.25 212 SER B O 1
ATOM 4516 N N . ASN B 1 213 ? -2.43 18.516 -3.344 1 97.62 213 ASN B N 1
ATOM 4517 C CA . ASN B 1 213 ? -1.31 19.062 -4.105 1 97.62 213 ASN B CA 1
ATOM 4518 C C . ASN B 1 213 ? -0.123 19.391 -3.203 1 97.62 213 ASN B C 1
ATOM 4520 O O . ASN B 1 213 ? -0.278 20.078 -2.191 1 97.62 213 ASN B O 1
ATOM 4524 N N . THR B 1 214 ? 1.029 18.812 -3.465 1 97.75 214 THR B N 1
ATOM 4525 C CA . THR B 1 214 ? 2.271 18.969 -2.717 1 97.75 214 THR B CA 1
ATOM 4526 C C . THR B 1 214 ? 3.434 19.281 -3.654 1 97.75 214 THR B C 1
ATOM 4528 O O . THR B 1 214 ? 3.572 18.656 -4.707 1 97.75 214 THR B O 1
ATOM 4531 N N . GLY B 1 215 ? 4.207 20.328 -3.334 1 97.44 215 GLY B N 1
ATOM 4532 C CA . GLY B 1 215 ? 5.289 20.656 -4.246 1 97.44 215 GLY B CA 1
ATOM 4533 C C . GLY B 1 215 ? 6.441 21.375 -3.568 1 97.44 215 GLY B C 1
ATOM 4534 O O . GLY B 1 215 ? 6.605 21.281 -2.35 1 97.44 215 GLY B O 1
ATOM 4535 N N . GLU B 1 216 ? 7.27 21.938 -4.398 1 97.75 216 GLU B N 1
ATOM 4536 C CA . GLU B 1 216 ? 8.43 22.719 -3.967 1 97.75 216 GLU B CA 1
ATOM 4537 C C . GLU B 1 216 ? 8.141 24.219 -4.016 1 97.75 216 GLU B C 1
ATOM 4539 O O . GLU B 1 216 ? 7.414 24.688 -4.898 1 97.75 216 GLU B O 1
ATOM 4544 N N . LEU B 1 217 ? 8.648 24.922 -3.068 1 98.56 217 LEU B N 1
ATOM 4545 C CA . LEU B 1 217 ? 8.672 26.375 -3.105 1 98.56 217 LEU B CA 1
ATOM 4546 C C . LEU B 1 217 ? 10.055 26.891 -3.49 1 98.56 217 LEU B C 1
ATOM 4548 O O . LEU B 1 217 ? 11.07 26.344 -3.049 1 98.56 217 LEU B O 1
ATOM 4552 N N . ILE B 1 218 ? 10.039 27.859 -4.305 1 98.69 218 ILE B N 1
ATOM 4553 C CA . ILE B 1 218 ? 11.297 28.406 -4.805 1 98.69 218 ILE B CA 1
ATOM 4554 C C . ILE B 1 218 ? 11.359 29.906 -4.516 1 98.69 218 ILE B C 1
ATOM 4556 O O . ILE B 1 218 ? 10.453 30.656 -4.875 1 98.69 218 ILE B O 1
ATOM 4560 N N . PHE B 1 219 ? 12.422 30.328 -3.84 1 98.75 219 PHE B N 1
ATOM 4561 C CA . PHE B 1 219 ? 12.688 31.719 -3.52 1 98.75 219 PHE B CA 1
ATOM 4562 C C . PHE B 1 219 ? 13.953 32.188 -4.219 1 98.75 219 PHE B C 1
ATOM 4564 O O . PHE B 1 219 ? 15.055 31.734 -3.922 1 98.75 219 PHE B O 1
ATOM 4571 N N . GLU B 1 220 ? 13.781 33.062 -5.121 1 98.69 220 GLU B N 1
ATOM 4572 C CA . GLU B 1 220 ? 14.883 33.719 -5.828 1 98.69 220 GLU B CA 1
ATOM 4573 C C . GLU B 1 220 ? 14.859 35.219 -5.613 1 98.69 220 GLU B C 1
ATOM 4575 O O . GLU B 1 220 ? 14.211 35.969 -6.363 1 98.69 220 GLU B O 1
ATOM 4580 N N . ASN B 1 221 ? 15.648 35.656 -4.715 1 98.38 221 ASN B N 1
ATOM 4581 C CA . ASN B 1 221 ? 15.633 37.062 -4.285 1 98.38 221 ASN B CA 1
ATOM 4582 C C . ASN B 1 221 ? 14.219 37.531 -3.969 1 98.38 221 ASN B C 1
ATOM 4584 O O . ASN B 1 221 ? 13.789 38.562 -4.469 1 98.38 221 ASN B O 1
ATOM 4588 N N . CYS B 1 222 ? 13.523 36.75 -3.234 1 98.56 222 CYS B N 1
ATOM 4589 C CA . CYS B 1 222 ? 12.148 37.062 -2.885 1 98.56 222 CYS B CA 1
ATOM 4590 C C . CYS B 1 222 ? 12.102 38.188 -1.845 1 98.56 222 CYS B C 1
ATOM 4592 O O . CYS B 1 222 ? 12.656 38.062 -0.752 1 98.56 222 CYS B O 1
ATOM 4594 N N . GLU B 1 223 ? 11.445 39.25 -2.125 1 98.25 223 GLU B N 1
ATOM 4595 C CA . GLU B 1 223 ? 11.359 40.406 -1.242 1 98.25 223 GLU B CA 1
ATOM 4596 C C . GLU B 1 223 ? 10.172 40.281 -0.294 1 98.25 223 GLU B C 1
ATOM 4598 O O . GLU B 1 223 ? 9.031 40.156 -0.738 1 98.25 223 GLU B O 1
ATOM 4603 N N . VAL B 1 224 ? 10.477 40.375 1 1 98.38 224 VAL B N 1
ATOM 4604 C CA . VAL B 1 224 ? 9.453 40.219 2.031 1 98.38 224 VAL B CA 1
ATOM 4605 C C . VAL B 1 224 ? 9.484 41.406 2.971 1 98.38 224 VAL B C 1
ATOM 4607 O O . VAL B 1 224 ? 10.477 41.625 3.672 1 98.38 224 VAL B O 1
ATOM 4610 N N . PRO B 1 225 ? 8.43 42.125 3.09 1 97.69 225 PRO B N 1
ATOM 4611 C CA . PRO B 1 225 ? 8.398 43.281 3.99 1 97.69 225 PRO B CA 1
ATOM 4612 C C . PRO B 1 225 ? 8.562 42.906 5.457 1 97.69 225 PRO B C 1
ATOM 4614 O O . PRO B 1 225 ? 8.164 41.812 5.855 1 97.69 225 PRO B O 1
ATOM 4617 N N . PHE B 1 226 ? 9.008 43.875 6.297 1 97.31 226 PHE B N 1
ATOM 4618 C CA . PHE B 1 226 ? 9.234 43.625 7.719 1 97.31 226 PHE B CA 1
ATOM 4619 C C . PHE B 1 226 ? 7.922 43.281 8.414 1 97.31 226 PHE B C 1
ATOM 4621 O O . PHE B 1 226 ? 7.91 42.469 9.359 1 97.31 226 PHE B O 1
ATOM 4628 N N . GLU B 1 227 ? 6.828 43.812 7.945 1 97.25 227 GLU B N 1
ATOM 4629 C CA . GLU B 1 227 ? 5.527 43.594 8.57 1 97.25 227 GLU B CA 1
ATOM 4630 C C . GLU B 1 227 ? 5.031 42.156 8.344 1 97.25 227 GLU B C 1
ATOM 4632 O O . GLU B 1 227 ? 4.074 41.719 8.992 1 97.25 227 GLU B O 1
ATOM 4637 N N . ASN B 1 228 ? 5.773 41.375 7.484 1 98.44 228 ASN B N 1
ATOM 4638 C CA . ASN B 1 228 ? 5.379 40 7.199 1 98.44 228 ASN B CA 1
ATOM 4639 C C . ASN B 1 228 ? 6.129 39.031 8.078 1 98.44 228 ASN B C 1
ATOM 4641 O O . ASN B 1 228 ? 5.953 37.812 7.941 1 98.44 228 ASN B O 1
ATOM 4645 N N . VAL B 1 229 ? 6.934 39.531 8.961 1 98.56 229 VAL B N 1
ATOM 4646 C CA . VAL B 1 229 ? 7.488 38.656 10 1 98.56 229 VAL B CA 1
ATOM 4647 C C . VAL B 1 229 ? 6.379 38.188 10.945 1 98.56 229 VAL B C 1
ATOM 4649 O O . VAL B 1 229 ? 5.645 39.031 11.492 1 98.56 229 VAL B O 1
ATOM 4652 N N . LEU B 1 230 ? 6.184 36.969 11.047 1 98.69 230 LEU B N 1
ATOM 4653 C CA . LEU B 1 230 ? 5.227 36.375 11.992 1 98.69 230 LEU B CA 1
ATOM 4654 C C . LEU B 1 230 ? 5.875 36.156 13.352 1 98.69 230 LEU B C 1
ATOM 4656 O O . LEU B 1 230 ? 6.809 35.375 13.477 1 98.69 230 LEU B O 1
ATOM 4660 N N . GLY B 1 231 ? 5.383 36.781 14.375 1 97.5 231 GLY B N 1
ATOM 4661 C CA . GLY B 1 231 ? 6.098 36.812 15.641 1 97.5 231 GLY B CA 1
ATOM 4662 C C . GLY B 1 231 ? 7.227 37.844 15.656 1 97.5 231 GLY B C 1
ATOM 4663 O O . GLY B 1 231 ? 7.012 39.031 15.367 1 97.5 231 GLY B O 1
ATOM 4664 N N . GLN B 1 232 ? 8.461 37.312 16.016 1 97 232 GLN B N 1
ATOM 4665 C CA . GLN B 1 232 ? 9.625 38.188 16.078 1 97 232 GLN B CA 1
ATOM 4666 C C . GLN B 1 232 ? 10.812 37.594 15.328 1 97 232 GLN B C 1
ATOM 4668 O O . GLN B 1 232 ? 10.898 36.375 15.18 1 97 232 GLN B O 1
ATOM 4673 N N . ASP B 1 233 ? 11.625 38.5 14.82 1 96.56 233 ASP B N 1
ATOM 4674 C CA . ASP B 1 233 ? 12.875 38.094 14.203 1 96.56 233 ASP B CA 1
ATOM 4675 C C . ASP B 1 233 ? 13.68 37.188 15.156 1 96.56 233 ASP B C 1
ATOM 4677 O O . ASP B 1 233 ? 13.852 37.531 16.328 1 96.56 233 ASP B O 1
ATOM 4681 N N . GLY B 1 234 ? 14.055 36.094 14.68 1 96.44 234 GLY B N 1
ATOM 4682 C CA . GLY B 1 234 ? 14.875 35.188 15.453 1 96.44 234 GLY B CA 1
ATOM 4683 C C . GLY B 1 234 ? 14.062 34.344 16.422 1 96.44 234 GLY B C 1
ATOM 4684 O O . GLY B 1 234 ? 14.625 33.531 17.188 1 96.44 234 GLY B O 1
ATOM 4685 N N . LYS B 1 235 ? 12.742 34.438 16.359 1 97.25 235 LYS B N 1
ATOM 4686 C CA . LYS B 1 235 ? 11.898 33.656 17.281 1 97.25 235 LYS B CA 1
ATOM 4687 C C . LYS B 1 235 ? 11.023 32.688 16.531 1 97.25 235 LYS B C 1
ATOM 4689 O O . LYS B 1 235 ? 9.945 32.312 17 1 97.25 235 LYS B O 1
ATOM 4694 N N . GLY B 1 236 ? 11.477 32.281 15.398 1 97.31 236 GLY B N 1
ATOM 4695 C CA . GLY B 1 236 ? 10.711 31.391 14.547 1 97.31 236 GLY B CA 1
ATOM 4696 C C . GLY B 1 236 ? 10.477 30.031 15.164 1 97.31 236 GLY B C 1
ATOM 4697 O O . GLY B 1 236 ? 9.438 29.406 14.93 1 97.31 236 GLY B O 1
ATOM 4698 N N . VAL B 1 237 ? 11.406 29.531 15.93 1 96.12 237 VAL B N 1
ATOM 4699 C CA . VAL B 1 237 ? 11.273 28.219 16.547 1 96.12 237 VAL B CA 1
ATOM 4700 C C . VAL B 1 237 ? 10.117 28.234 17.547 1 96.12 237 VAL B C 1
ATOM 4702 O O . VAL B 1 237 ? 9.391 27.25 17.688 1 96.12 237 VAL B O 1
ATOM 4705 N N . ARG B 1 238 ? 9.977 29.344 18.219 1 95.94 238 ARG B N 1
ATOM 4706 C CA . ARG B 1 238 ? 8.852 29.469 19.141 1 95.94 238 ARG B CA 1
ATOM 4707 C C . ARG B 1 238 ? 7.523 29.391 18.375 1 95.94 238 ARG B C 1
ATOM 4709 O O . ARG B 1 238 ? 6.582 28.75 18.828 1 95.94 238 ARG B O 1
ATOM 4716 N N . VAL B 1 239 ? 7.469 30.078 17.281 1 97 239 VAL B N 1
ATOM 4717 C CA . VAL B 1 239 ? 6.281 30.031 16.422 1 97 239 VAL B CA 1
ATOM 4718 C C . VAL B 1 239 ? 6.016 28.594 15.984 1 97 239 VAL B C 1
ATOM 4720 O O . VAL B 1 239 ? 4.895 28.109 16.094 1 97 239 VAL B O 1
ATOM 4723 N N . LEU B 1 240 ? 7.062 27.953 15.547 1 95 240 LEU B N 1
ATOM 4724 C CA . LEU B 1 240 ? 6.98 26.578 15.062 1 95 240 LEU B CA 1
ATOM 4725 C C . LEU B 1 240 ? 6.453 25.656 16.156 1 95 240 LEU B C 1
ATOM 4727 O O . LEU B 1 240 ? 5.5 24.906 15.922 1 95 240 LEU B O 1
ATOM 4731 N N . MET B 1 241 ? 6.945 25.734 17.328 1 92.44 241 MET B N 1
ATOM 4732 C CA . MET B 1 241 ? 6.629 24.828 18.422 1 92.44 241 MET B CA 1
ATOM 4733 C C . MET B 1 241 ? 5.234 25.109 18.969 1 92.44 241 MET B C 1
ATOM 4735 O O . MET B 1 241 ? 4.582 24.203 19.516 1 92.44 241 MET B O 1
ATOM 4739 N N . SER B 1 242 ? 4.762 26.312 18.781 1 94.88 242 SER B N 1
ATOM 4740 C CA . SER B 1 242 ? 3.479 26.719 19.344 1 94.88 242 SER B CA 1
ATOM 4741 C C . SER B 1 242 ? 2.326 25.953 18.688 1 94.88 242 SER B C 1
ATOM 4743 O O . SER B 1 242 ? 1.259 25.797 19.297 1 94.88 242 SER B O 1
ATOM 4745 N N . GLY B 1 243 ? 2.533 25.438 17.484 1 94.88 243 GLY B N 1
ATOM 4746 C CA . GLY B 1 243 ? 1.45 24.781 16.766 1 94.88 243 GLY B CA 1
ATOM 4747 C C . GLY B 1 243 ? 1.674 23.297 16.562 1 94.88 243 GLY B C 1
ATOM 4748 O O . GLY B 1 243 ? 0.758 22.578 16.172 1 94.88 243 GLY B O 1
ATOM 4749 N N . LEU B 1 244 ? 2.828 22.781 16.891 1 93.31 244 LEU B N 1
ATOM 4750 C CA . LEU B 1 244 ? 3.252 21.438 16.484 1 93.31 244 LEU B CA 1
ATOM 4751 C C . LEU B 1 244 ? 2.389 20.375 17.141 1 93.31 244 LEU B C 1
ATOM 4753 O O . LEU B 1 244 ? 1.98 19.406 16.5 1 93.31 244 LEU B O 1
ATOM 4757 N N . ASP B 1 245 ? 2.07 20.5 18.406 1 95.44 245 ASP B N 1
ATOM 4758 C CA . ASP B 1 245 ? 1.238 19.516 19.094 1 95.44 245 ASP B CA 1
ATOM 4759 C C . ASP B 1 245 ? -0.187 19.516 18.547 1 95.44 245 ASP B C 1
ATOM 4761 O O . ASP B 1 245 ? -0.793 18.453 18.375 1 95.44 245 ASP B O 1
ATOM 4765 N N . TYR B 1 246 ? -0.708 20.688 18.281 1 97.69 246 TYR B N 1
ATOM 4766 C CA . TYR B 1 246 ? -2.061 20.797 17.734 1 97.69 246 TYR B CA 1
ATOM 4767 C C . TYR B 1 246 ? -2.141 20.188 16.344 1 97.69 246 TYR B C 1
ATOM 4769 O O . TYR B 1 246 ? -3.135 19.531 16 1 97.69 246 TYR B O 1
ATOM 4777 N N . GLU B 1 247 ? -1.114 20.406 15.562 1 97.12 247 GLU B N 1
ATOM 4778 C CA . GLU B 1 247 ? -1.041 19.812 14.234 1 97.12 247 GLU B CA 1
ATOM 4779 C C . GLU B 1 247 ? -1.113 18.297 14.305 1 97.12 247 GLU B C 1
ATOM 4781 O O . GLU B 1 247 ? -1.914 17.672 13.602 1 97.12 247 GLU B O 1
ATOM 4786 N N . ARG B 1 248 ? -0.281 17.703 15.172 1 97.62 248 ARG B N 1
ATOM 4787 C CA . ARG B 1 248 ? -0.256 16.25 15.32 1 97.62 248 ARG B CA 1
ATOM 4788 C C . ARG B 1 248 ? -1.63 15.719 15.711 1 97.62 248 ARG B C 1
ATOM 4790 O O . ARG B 1 248 ? -2.109 14.742 15.133 1 97.62 248 ARG B O 1
ATOM 4797 N N . VAL B 1 249 ? -2.283 16.375 16.672 1 98.31 249 VAL B N 1
ATOM 4798 C CA . VAL B 1 249 ? -3.547 15.898 17.219 1 98.31 249 VAL B CA 1
ATOM 4799 C C . VAL B 1 249 ? -4.652 16.047 16.172 1 98.31 249 VAL B C 1
ATOM 4801 O O . VAL B 1 249 ? -5.395 15.102 15.906 1 98.31 249 VAL B O 1
ATOM 4804 N N . VAL B 1 250 ? -4.762 17.172 15.547 1 98.62 250 VAL B N 1
ATOM 4805 C CA . VAL B 1 250 ? -5.832 17.453 14.602 1 98.62 250 VAL B CA 1
ATOM 4806 C C . VAL B 1 250 ? -5.691 16.547 13.383 1 98.62 250 VAL B C 1
ATOM 4808 O O . VAL B 1 250 ? -6.672 15.969 12.906 1 98.62 250 VAL B O 1
ATOM 4811 N N . LEU B 1 251 ? -4.477 16.344 12.883 1 98.06 251 LEU B N 1
ATOM 4812 C CA . LEU B 1 251 ? -4.266 15.531 11.688 1 98.06 251 LEU B CA 1
ATOM 4813 C C . LEU B 1 251 ? -4.453 14.047 11.984 1 98.06 251 LEU B C 1
ATOM 4815 O O . LEU B 1 251 ? -4.633 13.25 11.062 1 98.06 251 LEU B O 1
ATOM 4819 N N . SER B 1 252 ? -4.449 13.664 13.289 1 98.62 252 SER B N 1
ATOM 4820 C CA . SER B 1 252 ? -4.781 12.289 13.664 1 98.62 252 SER B CA 1
ATOM 4821 C C . SER B 1 252 ? -6.199 11.93 13.234 1 98.62 252 SER B C 1
ATOM 4823 O O . SER B 1 252 ? -6.512 10.758 13.039 1 98.62 252 SER B O 1
ATOM 4825 N N . GLY B 1 253 ? -7.027 12.953 13.047 1 98.81 253 GLY B N 1
ATOM 4826 C CA . GLY B 1 253 ? -8.375 12.742 12.547 1 98.81 253 GLY B CA 1
ATOM 4827 C C . GLY B 1 253 ? -8.406 12.07 11.188 1 98.81 253 GLY B C 1
ATOM 4828 O O . GLY B 1 253 ? -9.367 11.367 10.859 1 98.81 253 GLY B O 1
ATOM 4829 N N . ILE B 1 254 ? -7.375 12.273 10.383 1 98.88 254 ILE B N 1
ATOM 4830 C CA . ILE B 1 254 ? -7.316 11.617 9.078 1 98.88 254 ILE B CA 1
ATOM 4831 C C . ILE B 1 254 ? -7.215 10.102 9.266 1 98.88 254 ILE B C 1
ATOM 4833 O O . ILE B 1 254 ? -7.883 9.344 8.562 1 98.88 254 ILE B O 1
ATOM 4837 N N . GLY B 1 255 ? -6.359 9.664 10.266 1 98.75 255 GLY B N 1
ATOM 4838 C CA . GLY B 1 255 ? -6.23 8.242 10.547 1 98.75 255 GLY B CA 1
ATOM 4839 C C . GLY B 1 255 ? -7.539 7.598 10.969 1 98.75 255 GLY B C 1
ATOM 4840 O O . GLY B 1 255 ? -7.918 6.547 10.438 1 98.75 255 GLY B O 1
ATOM 4841 N N . THR B 1 256 ? -8.266 8.227 11.906 1 98.44 256 THR B N 1
ATOM 4842 C CA . THR B 1 256 ? -9.539 7.676 12.359 1 98.44 256 THR B CA 1
ATOM 4843 C C . THR B 1 256 ? -10.562 7.691 11.234 1 98.44 256 THR B C 1
ATOM 4845 O O . THR B 1 256 ? -11.383 6.777 11.117 1 98.44 256 THR B O 1
ATOM 4848 N N . GLY B 1 257 ? -10.539 8.703 10.352 1 98.75 257 GLY B N 1
ATOM 4849 C CA . GLY B 1 257 ? -11.406 8.734 9.188 1 98.75 257 GLY B CA 1
ATOM 4850 C C . GLY B 1 257 ? -11.156 7.598 8.219 1 98.75 257 GLY B C 1
ATOM 4851 O O . GLY B 1 257 ? -12.102 6.992 7.703 1 98.75 257 GLY B O 1
ATOM 4852 N N . ILE B 1 258 ? -9.883 7.316 7.984 1 98.88 258 ILE B N 1
ATOM 4853 C CA . ILE B 1 258 ? -9.516 6.215 7.105 1 98.88 258 ILE B CA 1
ATOM 4854 C C . ILE B 1 258 ? -10.031 4.898 7.684 1 98.88 258 ILE B C 1
ATOM 4856 O O . ILE B 1 258 ? -10.602 4.078 6.965 1 98.88 258 ILE B O 1
ATOM 4860 N N . MET B 1 259 ? -9.836 4.703 9.039 1 98.62 259 MET B N 1
ATOM 4861 C CA . MET B 1 259 ? -10.305 3.473 9.672 1 98.62 259 MET B CA 1
ATOM 4862 C C . MET B 1 259 ? -11.82 3.34 9.555 1 98.62 259 MET B C 1
ATOM 4864 O O . MET B 1 259 ? -12.328 2.25 9.289 1 98.62 259 MET B O 1
ATOM 4868 N N . ALA B 1 260 ? -12.5 4.422 9.711 1 98.12 260 ALA B N 1
ATOM 4869 C CA . ALA B 1 260 ? -13.953 4.41 9.555 1 98.12 260 ALA B CA 1
ATOM 4870 C C . ALA B 1 260 ? -14.352 4.043 8.133 1 98.12 260 ALA B C 1
ATOM 4872 O O . ALA B 1 260 ? -15.273 3.252 7.918 1 98.12 260 ALA B O 1
ATOM 4873 N N . ALA B 1 261 ? -13.695 4.621 7.152 1 98.62 261 ALA B N 1
ATOM 4874 C CA . ALA B 1 261 ? -13.961 4.332 5.746 1 98.62 261 ALA B CA 1
ATOM 4875 C C . ALA B 1 261 ? -13.734 2.857 5.434 1 98.62 261 ALA B C 1
ATOM 4877 O O . ALA B 1 261 ? -14.445 2.266 4.621 1 98.62 261 ALA B O 1
ATOM 4878 N N . CYS B 1 262 ? -12.68 2.264 6.031 1 98.69 262 CYS B N 1
ATOM 4879 C CA . CYS B 1 262 ? -12.422 0.84 5.844 1 98.69 262 CYS B CA 1
ATOM 4880 C C . CYS B 1 262 ? -13.625 0.006 6.25 1 98.69 262 CYS B C 1
ATOM 4882 O O . CYS B 1 262 ? -14.047 -0.892 5.516 1 98.69 262 CYS B O 1
ATOM 4884 N N . LEU B 1 263 ? -14.18 0.326 7.395 1 97.94 263 LEU B N 1
ATOM 4885 C CA . LEU B 1 263 ? -15.344 -0.412 7.883 1 97.94 263 LEU B CA 1
ATOM 4886 C C . LEU B 1 263 ? -16.547 -0.188 6.977 1 97.94 263 LEU B C 1
ATOM 4888 O O . LEU B 1 263 ? -17.344 -1.106 6.75 1 97.94 263 LEU B O 1
ATOM 4892 N N . ASP B 1 264 ? -16.672 1.025 6.422 1 97.69 264 ASP B N 1
ATOM 4893 C CA . ASP B 1 264 ? -17.75 1.335 5.492 1 97.69 264 ASP B CA 1
ATOM 4894 C C . ASP B 1 264 ? -17.734 0.392 4.293 1 97.69 264 ASP B C 1
ATOM 4896 O O . ASP B 1 264 ? -18.781 0.079 3.725 1 97.69 264 ASP B O 1
ATOM 4900 N N . GLU B 1 265 ? -16.547 -0.05 3.893 1 98.19 265 GLU B N 1
ATOM 4901 C CA . GLU B 1 265 ? -16.391 -0.89 2.709 1 98.19 265 GLU B CA 1
ATOM 4902 C C . GLU B 1 265 ? -16.438 -2.371 3.074 1 98.19 265 GLU B C 1
ATOM 4904 O O . GLU B 1 265 ? -17.094 -3.166 2.389 1 98.19 265 GLU B O 1
ATOM 4909 N N . VAL B 1 266 ? -15.852 -2.791 4.172 1 98.38 266 VAL B N 1
ATOM 4910 C CA . VAL B 1 266 ? -15.578 -4.191 4.48 1 98.38 266 VAL B CA 1
ATOM 4911 C C . VAL B 1 266 ? -16.828 -4.855 5.031 1 98.38 266 VAL B C 1
ATOM 4913 O O . VAL B 1 266 ? -17.156 -5.992 4.668 1 98.38 266 VAL B O 1
ATOM 4916 N N . VAL B 1 267 ? -17.547 -4.176 5.898 1 96.94 267 VAL B N 1
ATOM 4917 C CA . VAL B 1 267 ? -18.672 -4.793 6.59 1 96.94 267 VAL B CA 1
ATOM 4918 C C . VAL B 1 267 ? -19.734 -5.199 5.578 1 96.94 267 VAL B C 1
ATOM 4920 O O . VAL B 1 267 ? -20.125 -6.363 5.512 1 96.94 267 VAL B O 1
ATOM 4923 N N . PRO B 1 268 ? -20.203 -4.238 4.66 1 96.69 268 PRO B N 1
ATOM 4924 C CA . PRO B 1 268 ? -21.188 -4.664 3.672 1 96.69 268 PRO B CA 1
ATOM 4925 C C . PRO B 1 268 ? -20.672 -5.75 2.736 1 96.69 268 PRO B C 1
ATOM 4927 O O . PRO B 1 268 ? -21.422 -6.645 2.338 1 96.69 268 PRO B O 1
ATOM 4930 N N . TYR B 1 269 ? -19.438 -5.711 2.354 1 97.25 269 TYR B N 1
ATOM 4931 C CA . TYR B 1 269 ? -18.859 -6.73 1.484 1 97.25 269 TYR B CA 1
ATOM 4932 C C . TYR B 1 269 ? -18.922 -8.102 2.137 1 97.25 269 TYR B C 1
ATOM 4934 O O . TYR B 1 269 ? -19.297 -9.086 1.491 1 97.25 269 TYR B O 1
ATOM 4942 N N . CYS B 1 270 ? -18.562 -8.203 3.41 1 96.31 270 CYS B N 1
ATOM 4943 C CA . CYS B 1 270 ? -18.547 -9.461 4.148 1 96.31 270 CYS B CA 1
ATOM 4944 C C . CYS B 1 270 ? -19.953 -10.008 4.324 1 96.31 270 CYS B C 1
ATOM 4946 O O . CYS B 1 270 ? -20.141 -11.227 4.434 1 96.31 270 CYS B O 1
ATOM 4948 N N . GLN B 1 271 ? -20.906 -9.078 4.332 1 95.31 271 GLN B N 1
ATOM 4949 C CA . GLN B 1 271 ? -22.312 -9.477 4.484 1 95.31 271 GLN B CA 1
ATOM 4950 C C . GLN B 1 271 ? -22.859 -10.031 3.176 1 95.31 271 GLN B C 1
ATOM 4952 O O . GLN B 1 271 ? -23.766 -10.875 3.186 1 95.31 271 GLN B O 1
ATOM 4957 N N . SER B 1 272 ? -22.312 -9.609 2.012 1 95.62 272 SER B N 1
ATOM 4958 C CA . SER B 1 272 ? -22.922 -9.93 0.728 1 95.62 272 SER B CA 1
ATOM 4959 C C . SER B 1 272 ? -22.109 -10.969 -0.038 1 95.62 272 SER B C 1
ATOM 4961 O O . SER B 1 272 ? -22.688 -11.852 -0.683 1 95.62 272 SER B O 1
ATOM 4963 N N . ARG B 1 273 ? -20.812 -10.914 -0.019 1 95.5 273 ARG B N 1
ATOM 4964 C CA . ARG B 1 273 ? -19.969 -11.859 -0.743 1 95.5 273 ARG B CA 1
ATOM 4965 C C . ARG B 1 273 ? -20.141 -13.273 -0.195 1 95.5 273 ARG B C 1
ATOM 4967 O O . ARG B 1 273 ? -20.078 -13.484 1.018 1 95.5 273 ARG B O 1
ATOM 4974 N N . GLN B 1 274 ? -20.344 -14.219 -1.134 1 95.12 274 GLN B N 1
ATOM 4975 C CA . GLN B 1 274 ? -20.562 -15.594 -0.705 1 95.12 274 GLN B CA 1
ATOM 4976 C C . GLN B 1 274 ? -19.438 -16.516 -1.196 1 95.12 274 GLN B C 1
ATOM 4978 O O . GLN B 1 274 ? -18.969 -16.375 -2.326 1 95.12 274 GLN B O 1
ATOM 4983 N N . GLN B 1 275 ? -18.969 -17.344 -0.381 1 92.38 275 GLN B N 1
ATOM 4984 C CA . GLN B 1 275 ? -18.109 -18.5 -0.643 1 92.38 275 GLN B CA 1
ATOM 4985 C C . GLN B 1 275 ? -18.516 -19.688 0.22 1 92.38 275 GLN B C 1
ATOM 4987 O O . GLN B 1 275 ? -19.016 -19.516 1.333 1 92.38 275 GLN B O 1
ATOM 4992 N N . PHE B 1 276 ? -18.281 -20.906 -0.354 1 94.06 276 PHE B N 1
ATOM 4993 C CA . PHE B 1 27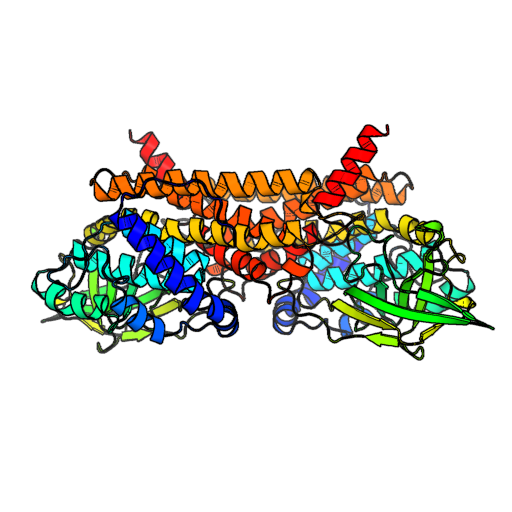6 ? -18.625 -22.156 0.332 1 94.06 276 PHE B CA 1
ATOM 4994 C C . PHE B 1 276 ? -20.078 -22.125 0.799 1 94.06 276 PHE B C 1
ATOM 4996 O O . PHE B 1 276 ? -20.391 -22.547 1.915 1 94.06 276 PHE B O 1
ATOM 5003 N N . GLY B 1 277 ? -20.953 -21.438 0.079 1 92.88 277 GLY B N 1
ATOM 5004 C CA . GLY B 1 277 ? -22.391 -21.516 0.248 1 92.88 277 GLY B CA 1
ATOM 5005 C C . GLY B 1 277 ? -22.922 -20.547 1.289 1 92.88 277 GLY B C 1
ATOM 5006 O O . GLY B 1 277 ? -24.078 -20.625 1.682 1 92.88 277 GLY B O 1
ATOM 5007 N N . GLN B 1 278 ? -22.031 -19.594 1.788 1 95.31 278 GLN B N 1
ATOM 5008 C CA . GLN B 1 278 ? -22.484 -18.656 2.811 1 95.31 278 GLN B CA 1
ATOM 5009 C C . GLN B 1 278 ? -21.719 -17.328 2.705 1 95.31 278 GLN B C 1
ATOM 5011 O O . GLN B 1 278 ? -20.656 -17.266 2.084 1 95.31 278 GLN B O 1
ATOM 5016 N N . PRO B 1 279 ? -22.375 -16.234 3.311 1 96 279 PRO B N 1
ATOM 5017 C CA . PRO B 1 279 ? -21.625 -14.984 3.361 1 96 279 PRO B CA 1
ATOM 5018 C C . PRO B 1 279 ? -20.25 -15.141 4.039 1 96 279 PRO B C 1
ATOM 5020 O O . PRO B 1 279 ? -20.141 -15.844 5.043 1 96 279 PRO B O 1
ATOM 5023 N N . ILE B 1 280 ? -19.25 -14.539 3.506 1 96.25 280 ILE B N 1
ATOM 5024 C CA . ILE B 1 280 ? -17.906 -14.758 4.027 1 96.25 280 ILE B CA 1
ATOM 5025 C C . ILE B 1 280 ? -17.812 -14.219 5.453 1 96.25 280 ILE B C 1
ATOM 5027 O O . ILE B 1 280 ? -16.953 -14.648 6.227 1 96.25 280 ILE B O 1
ATOM 5031 N N . GLY B 1 281 ? -18.75 -13.258 5.883 1 95.81 281 GLY B N 1
ATOM 5032 C CA . GLY B 1 281 ? -18.766 -12.727 7.238 1 95.81 281 GLY B CA 1
ATOM 5033 C C . GLY B 1 281 ? -19.125 -13.766 8.281 1 95.81 281 GLY B C 1
ATOM 5034 O O . GLY B 1 281 ? -18.938 -13.539 9.477 1 95.81 281 GLY B O 1
ATOM 5035 N N . ASN B 1 282 ? -19.562 -14.898 7.887 1 95.94 282 ASN B N 1
ATOM 5036 C CA . ASN B 1 282 ? -19.969 -15.945 8.812 1 95.94 282 ASN B CA 1
ATOM 5037 C C . ASN B 1 282 ? -18.781 -16.812 9.227 1 95.94 282 ASN B C 1
ATOM 5039 O O . ASN B 1 282 ? -18.875 -17.594 10.18 1 95.94 282 ASN B O 1
ATOM 5043 N N . PHE B 1 283 ? -17.672 -16.766 8.531 1 95.62 283 PHE B N 1
ATOM 5044 C CA . PHE B 1 283 ? -16.5 -17.547 8.891 1 95.62 283 PHE B CA 1
ATOM 5045 C C . PHE B 1 283 ? -15.727 -16.891 10.031 1 95.62 283 PHE B C 1
ATOM 5047 O O . PHE B 1 283 ? -15.539 -15.672 10.039 1 95.62 283 PHE B O 1
ATOM 5054 N N . GLN B 1 284 ? -15.156 -17.656 10.977 1 94.31 284 GLN B N 1
ATOM 5055 C CA . GLN B 1 284 ? -14.531 -17.156 12.195 1 94.31 284 GLN B CA 1
ATOM 5056 C C . GLN B 1 284 ? -13.297 -16.328 11.875 1 94.31 284 GLN B C 1
ATOM 5058 O O . GLN B 1 284 ? -13.008 -15.336 12.57 1 94.31 284 GLN B O 1
ATOM 5063 N N . LEU B 1 285 ? -12.562 -16.656 10.891 1 95 285 LEU B N 1
ATOM 5064 C CA . LEU B 1 285 ? -11.375 -15.891 10.539 1 95 285 LEU B CA 1
ATOM 5065 C C . LEU B 1 285 ? -11.742 -14.484 10.086 1 95 285 LEU B C 1
ATOM 5067 O O . LEU B 1 285 ? -11.039 -13.523 10.398 1 95 285 LEU B O 1
ATOM 5071 N N . MET B 1 286 ? -12.914 -14.367 9.383 1 96.56 286 MET B N 1
ATOM 5072 C CA . MET B 1 286 ? -13.367 -13.055 8.945 1 96.56 286 MET B CA 1
ATOM 5073 C C . MET B 1 286 ? -14 -12.289 10.102 1 96.56 286 MET B C 1
ATOM 5075 O O . MET B 1 286 ? -13.852 -11.07 10.203 1 96.56 286 MET B O 1
ATOM 5079 N N . GLN B 1 287 ? -14.672 -13 11.008 1 94.88 287 GLN B N 1
ATOM 5080 C CA . GLN B 1 287 ? -15.234 -12.367 12.195 1 94.88 287 GLN B CA 1
ATOM 5081 C C . GLN B 1 287 ? -14.133 -11.789 13.086 1 94.88 287 GLN B C 1
ATOM 5083 O O . GLN B 1 287 ? -14.281 -10.703 13.641 1 94.88 287 GLN B O 1
ATOM 5088 N N . GLY B 1 288 ? -13.039 -12.57 13.234 1 96.25 288 GLY B N 1
ATOM 5089 C CA . GLY B 1 288 ? -11.898 -12.047 13.969 1 96.25 288 GLY B CA 1
ATOM 5090 C C . GLY B 1 288 ? -11.344 -10.773 13.359 1 96.25 288 GLY B C 1
ATOM 5091 O O . GLY B 1 288 ? -11.031 -9.82 14.086 1 96.25 288 GLY B O 1
ATOM 5092 N N . LYS B 1 289 ? -11.219 -10.734 12.062 1 97.25 289 LYS B N 1
ATOM 5093 C CA . LYS B 1 289 ? -10.734 -9.555 11.352 1 97.25 289 LYS B CA 1
ATOM 5094 C C . LYS B 1 289 ? -11.648 -8.359 11.586 1 97.25 289 LYS B C 1
ATOM 5096 O O . LYS B 1 289 ? -11.18 -7.242 11.82 1 97.25 289 LYS B O 1
ATOM 5101 N N . LEU B 1 290 ? -12.992 -8.523 11.508 1 96.12 290 LEU B N 1
ATOM 5102 C CA . LEU B 1 290 ? -13.969 -7.465 11.734 1 96.12 290 LEU B CA 1
ATOM 5103 C C . LEU B 1 290 ? -13.867 -6.926 13.156 1 96.12 290 LEU B C 1
ATOM 5105 O O . LEU B 1 290 ? -13.938 -5.715 13.375 1 96.12 290 LEU B O 1
ATOM 5109 N N . ALA B 1 291 ? -13.672 -7.801 14.125 1 95.06 291 ALA B N 1
ATOM 5110 C CA . ALA B 1 291 ? -13.531 -7.395 15.516 1 95.06 291 ALA B CA 1
ATOM 5111 C C . ALA B 1 291 ? -12.297 -6.52 15.711 1 95.06 291 ALA B C 1
ATOM 5113 O O . ALA B 1 291 ? -12.352 -5.496 16.406 1 95.06 291 ALA B O 1
ATOM 5114 N N . ASP B 1 292 ? -11.203 -6.906 15.055 1 96.44 292 ASP B N 1
ATOM 5115 C CA . ASP B 1 292 ? -9.961 -6.148 15.164 1 96.44 292 ASP B CA 1
ATOM 5116 C C . ASP B 1 292 ? -10.117 -4.754 14.555 1 96.44 292 ASP B C 1
ATOM 5118 O O . ASP B 1 292 ? -9.641 -3.77 15.125 1 96.44 292 ASP B O 1
ATOM 5122 N N . MET B 1 293 ? -10.789 -4.656 13.43 1 97.5 293 MET B N 1
ATOM 5123 C CA . MET B 1 293 ? -11.008 -3.373 12.766 1 97.5 293 MET B CA 1
ATOM 5124 C C . MET B 1 293 ? -11.875 -2.457 13.625 1 97.5 293 MET B C 1
ATOM 5126 O O . MET B 1 293 ? -11.57 -1.273 13.781 1 97.5 293 MET B O 1
ATOM 5130 N N . TYR B 1 294 ? -12.883 -3 14.219 1 95.38 294 TYR B N 1
ATOM 5131 C CA . TYR B 1 294 ? -13.812 -2.258 15.062 1 95.38 294 TYR B CA 1
ATOM 5132 C C . TYR B 1 294 ? -13.102 -1.717 16.297 1 95.38 294 TYR B C 1
ATOM 5134 O O . TYR B 1 294 ? -13.227 -0.533 16.625 1 95.38 294 TYR B O 1
ATOM 5142 N N . VAL B 1 295 ? -12.328 -2.555 16.953 1 95.19 295 VAL B N 1
ATOM 5143 C CA . VAL B 1 295 ? -11.656 -2.176 18.203 1 95.19 295 VAL B CA 1
ATOM 5144 C C . VAL B 1 295 ? -10.555 -1.163 17.891 1 95.19 295 VAL B C 1
ATOM 5146 O O . VAL B 1 295 ? -10.328 -0.232 18.672 1 95.19 295 VAL B O 1
ATOM 5149 N N . ALA B 1 296 ? -9.883 -1.309 16.734 1 97.44 296 ALA B N 1
ATOM 5150 C CA . ALA B 1 296 ? -8.836 -0.372 16.328 1 97.44 296 ALA B CA 1
ATOM 5151 C C . ALA B 1 296 ? -9.398 1.036 16.156 1 97.44 296 ALA B C 1
ATOM 5153 O O . ALA B 1 296 ? -8.797 2.012 16.609 1 97.44 296 ALA B O 1
ATOM 5154 N N . LEU B 1 297 ? -10.586 1.192 15.508 1 97.31 297 LEU B N 1
ATOM 5155 C CA . LEU B 1 297 ? -11.203 2.502 15.32 1 97.31 297 LEU B CA 1
ATOM 5156 C C . LEU B 1 297 ? -11.57 3.121 16.672 1 97.31 297 LEU B C 1
ATOM 5158 O O . LEU B 1 297 ? -11.258 4.285 16.922 1 97.31 297 LEU B O 1
ATOM 5162 N N . ASN B 1 298 ? -12.148 2.32 17.562 1 95.06 298 ASN B N 1
ATOM 5163 C CA . ASN B 1 298 ? -12.625 2.842 18.844 1 95.06 298 ASN B CA 1
ATOM 5164 C C . ASN B 1 298 ? -11.469 3.238 19.75 1 95.06 298 ASN B C 1
ATOM 5166 O O . ASN B 1 298 ? -11.531 4.266 20.438 1 95.06 298 ASN B O 1
ATOM 5170 N N . THR B 1 299 ? -10.406 2.479 19.766 1 95.88 299 THR B N 1
ATOM 5171 C CA . THR B 1 299 ? -9.266 2.793 20.609 1 95.88 299 THR B CA 1
ATOM 5172 C C . THR B 1 299 ? -8.516 4.016 20.078 1 95.88 299 THR B C 1
ATOM 5174 O O . THR B 1 299 ? -8.07 4.855 20.859 1 95.88 299 THR B O 1
ATOM 5177 N N . ALA B 1 300 ? -8.445 4.129 18.75 1 98.06 300 ALA B N 1
ATOM 5178 C CA . ALA B 1 300 ? -7.816 5.305 18.156 1 98.06 300 ALA B CA 1
ATOM 5179 C C . ALA B 1 300 ? -8.625 6.566 18.469 1 98.06 300 ALA B C 1
ATOM 5181 O O . ALA B 1 300 ? -8.062 7.578 18.891 1 98.06 300 ALA B O 1
ATOM 5182 N N . ARG B 1 301 ? -9.953 6.512 18.312 1 97.25 301 ARG B N 1
ATOM 5183 C CA . ARG B 1 301 ? -10.82 7.645 18.609 1 97.25 301 ARG B CA 1
ATOM 5184 C C . ARG B 1 301 ? -10.711 8.047 20.078 1 97.25 301 ARG B C 1
ATOM 5186 O O . ARG B 1 301 ? -10.609 9.234 20.391 1 97.25 301 ARG B O 1
ATOM 5193 N N . ALA B 1 302 ? -10.758 7.07 20.922 1 96.06 302 ALA B N 1
ATOM 5194 C CA . ALA B 1 302 ? -10.703 7.352 22.344 1 96.06 302 ALA B CA 1
ATOM 5195 C C . ALA B 1 302 ? -9.438 8.133 22.703 1 96.06 302 ALA B C 1
ATOM 5197 O O . ALA B 1 302 ? -9.5 9.133 23.422 1 96.06 302 ALA B O 1
ATOM 5198 N N . TYR B 1 303 ? -8.305 7.707 22.172 1 97.88 303 TYR B N 1
ATOM 5199 C CA . TYR B 1 303 ? -7.027 8.352 22.484 1 97.88 303 TYR B CA 1
ATOM 5200 C C . TYR B 1 303 ? -6.945 9.727 21.828 1 97.88 303 TYR B C 1
ATOM 5202 O O . TYR B 1 303 ? -6.578 10.703 22.484 1 97.88 303 TYR B O 1
ATOM 5210 N N . VAL B 1 304 ? -7.352 9.82 20.562 1 98.5 304 VAL B N 1
ATOM 5211 C CA . VAL B 1 304 ? -7.242 11.062 19.781 1 98.5 304 VAL B CA 1
ATOM 5212 C C . VAL B 1 304 ? -8.188 12.109 20.359 1 98.5 304 VAL B C 1
ATOM 5214 O O . VAL B 1 304 ? -7.793 13.258 20.578 1 98.5 304 VAL B O 1
ATOM 5217 N N . TYR B 1 305 ? -9.445 11.742 20.688 1 98.19 305 TYR B N 1
ATOM 5218 C CA . TYR B 1 305 ? -10.422 12.695 21.203 1 98.19 305 TYR B CA 1
ATOM 5219 C C . TYR B 1 305 ? -10.023 13.188 22.578 1 98.19 305 TYR B C 1
ATOM 5221 O O . TYR B 1 305 ? -10.188 14.367 22.906 1 98.19 305 TYR B O 1
ATOM 5229 N N . GLU B 1 306 ? -9.5 12.289 23.375 1 97.12 306 GLU B N 1
ATOM 5230 C CA . GLU B 1 306 ? -9.078 12.719 24.703 1 97.12 306 GLU B CA 1
ATOM 5231 C C . GLU B 1 306 ? -7.891 13.672 24.609 1 97.12 306 GLU B C 1
ATOM 5233 O O . GLU B 1 306 ? -7.816 14.641 25.375 1 97.12 306 GLU B O 1
ATOM 5238 N N . THR B 1 307 ? -6.965 13.414 23.719 1 98.5 307 THR B N 1
ATOM 5239 C CA . THR B 1 307 ? -5.824 14.305 23.547 1 98.5 307 THR B CA 1
ATOM 5240 C C . THR B 1 307 ? -6.273 15.648 22.984 1 98.5 307 THR B C 1
ATOM 5242 O O . THR B 1 307 ? -5.73 16.688 23.375 1 98.5 307 THR B O 1
ATOM 5245 N N . ALA B 1 308 ? -7.289 15.609 22.078 1 98.69 308 ALA B N 1
ATOM 5246 C CA . ALA B 1 308 ? -7.836 16.844 21.547 1 98.69 308 ALA B CA 1
ATOM 5247 C C . ALA B 1 308 ? -8.508 17.672 22.641 1 98.69 308 ALA B C 1
ATOM 5249 O O . ALA B 1 308 ? -8.398 18.906 22.656 1 98.69 308 ALA B O 1
ATOM 5250 N N . ARG B 1 309 ? -9.211 17.016 23.562 1 97.94 309 ARG B N 1
ATOM 5251 C CA . ARG B 1 309 ? -9.797 17.703 24.719 1 97.94 309 ARG B CA 1
ATOM 5252 C C . ARG B 1 309 ? -8.719 18.359 25.578 1 97.94 309 ARG B C 1
ATOM 5254 O O . ARG B 1 309 ? -8.922 19.453 26.094 1 97.94 309 ARG B O 1
ATOM 5261 N N . ALA B 1 310 ? -7.656 17.641 25.703 1 98 310 ALA B N 1
ATOM 5262 C CA . ALA B 1 310 ? -6.535 18.203 26.469 1 98 310 ALA B CA 1
ATOM 5263 C C . ALA B 1 310 ? -5.988 19.453 25.797 1 98 310 ALA B C 1
ATOM 5265 O O . ALA B 1 310 ? -5.57 20.391 26.469 1 98 310 ALA B O 1
ATOM 5266 N N . CYS B 1 311 ? -5.961 19.5 24.469 1 98.19 311 CYS B N 1
ATOM 5267 C CA . CYS B 1 311 ? -5.574 20.719 23.75 1 98.19 311 CYS B CA 1
ATOM 5268 C C . CYS B 1 311 ? -6.492 21.875 24.094 1 98.19 311 CYS B C 1
ATOM 5270 O O . CYS B 1 311 ? -6.027 22.984 24.375 1 98.19 311 CYS B O 1
ATOM 5272 N N . ASP B 1 312 ? -7.762 21.641 24.094 1 97.88 312 ASP B N 1
ATOM 5273 C CA . ASP B 1 312 ? -8.75 22.672 24.391 1 97.88 312 ASP B CA 1
ATOM 5274 C C . ASP B 1 312 ? -8.586 23.203 25.812 1 97.88 312 ASP B C 1
ATOM 5276 O O . ASP B 1 312 ? -8.828 24.391 26.062 1 97.88 312 ASP B O 1
ATOM 5280 N N . ALA B 1 313 ? -8.141 22.344 26.672 1 97.19 313 ALA B N 1
ATOM 5281 C CA . ALA B 1 313 ? -7.988 22.719 28.078 1 97.19 313 ALA B CA 1
ATOM 5282 C C . ALA B 1 313 ? -6.602 23.281 28.344 1 97.19 313 ALA B C 1
ATOM 5284 O O . ALA B 1 313 ? -6.289 23.672 29.484 1 97.19 313 ALA B O 1
ATOM 5285 N N . GLY B 1 314 ? -5.723 23.391 27.328 1 95.69 314 GLY B N 1
ATOM 5286 C CA . GLY B 1 314 ? -4.371 23.891 27.5 1 95.69 314 GLY B CA 1
ATOM 5287 C C . GLY B 1 314 ? -3.477 22.953 28.297 1 95.69 314 GLY B C 1
ATOM 5288 O O . GLY B 1 314 ? -2.551 23.406 28.969 1 95.69 314 GLY B O 1
ATOM 5289 N N . ARG B 1 315 ? -3.725 21.594 28.281 1 96.69 315 ARG B N 1
ATOM 5290 C CA . ARG B 1 315 ? -3.008 20.641 29.125 1 96.69 315 ARG B CA 1
ATOM 5291 C C . ARG B 1 315 ? -2.342 19.547 28.281 1 96.69 315 ARG B C 1
ATOM 5293 O O . ARG B 1 315 ? -1.875 18.547 28.812 1 96.69 315 ARG B O 1
ATOM 5300 N N . VAL B 1 316 ? -2.312 19.734 26.953 1 96.94 316 VAL B N 1
ATOM 5301 C CA . VAL B 1 316 ? -1.75 18.703 26.094 1 96.94 316 VAL B CA 1
ATOM 5302 C C . VAL B 1 316 ? -0.255 18.562 26.375 1 96.94 316 VAL B C 1
ATOM 5304 O O . VAL B 1 316 ? 0.441 19.547 26.594 1 96.94 316 VAL B O 1
ATOM 5307 N N . THR B 1 317 ? 0.187 17.328 26.453 1 95.75 317 THR B N 1
ATOM 5308 C CA . THR B 1 317 ? 1.615 17.062 26.562 1 95.75 317 THR B CA 1
ATOM 5309 C C . THR B 1 317 ? 2.197 16.656 25.203 1 95.75 317 THR B C 1
ATOM 5311 O O . THR B 1 317 ? 1.485 16.125 24.359 1 95.75 317 THR B O 1
ATOM 5314 N N . ARG B 1 318 ? 3.506 16.828 25.109 1 95.44 318 ARG B N 1
ATOM 5315 C CA . ARG B 1 318 ? 4.195 16.438 23.875 1 95.44 318 ARG B CA 1
ATOM 5316 C C . ARG B 1 318 ? 4.109 14.93 23.672 1 95.44 318 ARG B C 1
ATOM 5318 O O . ARG B 1 318 ? 3.965 14.461 22.531 1 95.44 318 ARG B O 1
ATOM 5325 N N . ALA B 1 319 ? 4.168 14.203 24.734 1 95.44 319 ALA B N 1
ATOM 5326 C CA . ALA B 1 319 ? 4.113 12.75 24.656 1 95.44 319 ALA B CA 1
ATOM 5327 C C . ALA B 1 319 ? 2.752 12.273 24.156 1 95.44 319 ALA B C 1
ATOM 5329 O O . ALA B 1 319 ? 2.674 11.398 23.297 1 95.44 319 ALA B O 1
ATOM 5330 N N . ASP B 1 320 ? 1.691 12.867 24.625 1 96 320 ASP B N 1
ATOM 5331 C CA . ASP B 1 320 ? 0.352 12.445 24.219 1 96 320 ASP B CA 1
ATOM 5332 C C . ASP B 1 320 ? 0.045 12.867 22.781 1 96 320 ASP B C 1
ATOM 5334 O O . ASP B 1 320 ? -0.613 12.141 22.047 1 96 320 ASP B O 1
ATOM 5338 N N . ALA B 1 321 ? 0.481 14.062 22.391 1 97.56 321 ALA B N 1
ATOM 5339 C CA . ALA B 1 321 ? 0.29 14.516 21.016 1 97.56 321 ALA B CA 1
ATOM 5340 C C . ALA B 1 321 ? 1.015 13.594 20.031 1 97.56 321 ALA B C 1
ATOM 5342 O O . ALA B 1 321 ? 0.434 13.164 19.047 1 97.56 321 ALA B O 1
ATOM 5343 N N . ALA B 1 322 ? 2.27 13.25 20.375 1 97.31 322 ALA B N 1
ATOM 5344 C CA . ALA B 1 322 ? 3.043 12.328 19.547 1 97.31 322 ALA B CA 1
ATOM 5345 C C . ALA B 1 322 ? 2.459 10.922 19.594 1 97.31 322 ALA B C 1
ATOM 5347 O O . ALA B 1 322 ? 2.479 10.203 18.594 1 97.31 322 ALA B O 1
ATOM 5348 N N . GLY B 1 323 ? 1.943 10.539 20.781 1 97.31 323 GLY B N 1
ATOM 5349 C CA . GLY B 1 323 ? 1.412 9.195 20.984 1 97.31 323 GLY B CA 1
ATOM 5350 C C . GLY B 1 323 ? 0.13 8.945 20.203 1 97.31 323 GLY B C 1
ATOM 5351 O O . GLY B 1 323 ? -0.029 7.898 19.578 1 97.31 323 GLY B O 1
ATOM 5352 N N . CYS B 1 324 ? -0.807 9.867 20.25 1 97.5 324 CYS B N 1
ATOM 5353 C CA . CYS B 1 324 ? -2.096 9.633 19.609 1 97.5 324 CYS B CA 1
ATOM 5354 C C . CYS B 1 324 ? -1.949 9.594 18.094 1 97.5 324 CYS B C 1
ATOM 5356 O O . CYS B 1 324 ? -2.602 8.797 17.422 1 97.5 324 CYS B O 1
ATOM 5358 N N . VAL B 1 325 ? -1.07 10.492 17.547 1 98.38 325 VAL B N 1
ATOM 5359 C CA . VAL B 1 325 ? -0.881 10.477 16.094 1 98.38 325 VAL B CA 1
ATOM 5360 C C . VAL B 1 325 ? -0.122 9.219 15.688 1 98.38 325 VAL B C 1
ATOM 5362 O O . VAL B 1 325 ? -0.366 8.656 14.617 1 98.38 325 VAL B O 1
ATOM 5365 N N . LEU B 1 326 ? 0.89 8.75 16.484 1 98.44 326 LEU B N 1
ATOM 5366 C CA . LEU B 1 326 ? 1.589 7.492 16.234 1 98.44 326 LEU B CA 1
ATOM 5367 C C . LEU B 1 326 ? 0.605 6.332 16.141 1 98.44 326 LEU B C 1
ATOM 5369 O O . LEU B 1 326 ? 0.608 5.582 15.164 1 98.44 326 LEU B O 1
ATOM 5373 N N . TYR B 1 327 ? -0.272 6.215 17.094 1 98.12 327 TYR B N 1
ATOM 5374 C CA . TYR B 1 327 ? -1.197 5.09 17.188 1 98.12 327 TYR B CA 1
ATOM 5375 C C . TYR B 1 327 ? -2.227 5.141 16.062 1 98.12 327 TYR B C 1
ATOM 5377 O O . TYR B 1 327 ? -2.438 4.145 15.367 1 98.12 327 TYR B O 1
ATOM 5385 N N . ALA B 1 328 ? -2.865 6.293 15.883 1 98.56 328 ALA B N 1
ATOM 5386 C CA . ALA B 1 328 ? -3.902 6.434 14.867 1 98.56 328 ALA B CA 1
ATOM 5387 C C . ALA B 1 328 ? -3.342 6.16 13.469 1 98.56 328 ALA B C 1
ATOM 5389 O O . ALA B 1 328 ? -4.004 5.531 12.641 1 98.56 328 ALA B O 1
ATOM 5390 N N . SER B 1 329 ? -2.123 6.672 13.227 1 98.62 329 SER B N 1
ATOM 5391 C CA . SER B 1 329 ? -1.505 6.508 11.914 1 98.62 329 SER B CA 1
ATOM 5392 C C . SER B 1 329 ? -1.174 5.047 11.633 1 98.62 329 SER B C 1
ATOM 5394 O O . SER B 1 329 ? -1.504 4.52 10.57 1 98.62 329 SER B O 1
ATOM 5396 N N . GLU B 1 330 ? -0.545 4.355 12.562 1 98.44 330 GLU B N 1
ATOM 5397 C CA . GLU B 1 330 ? -0.137 2.969 12.359 1 98.44 330 GLU B CA 1
ATOM 5398 C C . GLU B 1 330 ? -1.348 2.041 12.289 1 98.44 330 GLU B C 1
ATOM 5400 O O . GLU B 1 330 ? -1.359 1.086 11.508 1 98.44 330 GLU B O 1
ATOM 5405 N N . GLN B 1 331 ? -2.371 2.34 13.109 1 98.44 331 GLN B N 1
ATOM 5406 C CA . GLN B 1 331 ? -3.596 1.55 13.031 1 98.44 331 GLN B CA 1
ATOM 5407 C C . GLN B 1 331 ? -4.316 1.789 11.703 1 98.44 331 GLN B C 1
ATOM 5409 O O . GLN B 1 331 ? -4.91 0.867 11.141 1 98.44 331 GLN B O 1
ATOM 5414 N N . ALA B 1 332 ? -4.344 3.051 11.219 1 98.81 332 ALA B N 1
ATOM 5415 C CA . ALA B 1 332 ? -4.93 3.305 9.906 1 98.81 332 ALA B CA 1
ATOM 5416 C C . ALA B 1 332 ? -4.262 2.451 8.836 1 98.81 332 ALA B C 1
ATOM 5418 O O . ALA B 1 332 ? -4.938 1.873 7.98 1 98.81 332 ALA B O 1
ATOM 5419 N N . MET B 1 333 ? -2.932 2.332 8.836 1 98.75 333 MET B N 1
ATOM 5420 C CA . MET B 1 333 ? -2.18 1.541 7.863 1 98.75 333 MET B CA 1
ATOM 5421 C C . MET B 1 333 ? -2.527 0.061 7.98 1 98.75 333 MET B C 1
ATOM 5423 O O . MET B 1 333 ? -2.773 -0.604 6.973 1 98.75 333 MET B O 1
ATOM 5427 N N . VAL B 1 334 ? -2.584 -0.465 9.211 1 98.44 334 VAL B N 1
ATOM 5428 C CA . VAL B 1 334 ? -2.906 -1.869 9.445 1 98.44 334 VAL B CA 1
ATOM 5429 C C . VAL B 1 334 ? -4.305 -2.176 8.922 1 98.44 334 VAL B C 1
ATOM 5431 O O . VAL B 1 334 ? -4.504 -3.164 8.211 1 98.44 334 VAL B O 1
ATOM 5434 N N . GLN B 1 335 ? -5.262 -1.307 9.266 1 98.56 335 GLN B N 1
ATOM 5435 C CA . GLN B 1 335 ? -6.652 -1.597 8.93 1 98.56 335 GLN B CA 1
ATOM 5436 C C . GLN B 1 335 ? -6.906 -1.399 7.438 1 98.56 335 GLN B C 1
ATOM 5438 O O . GLN B 1 335 ? -7.715 -2.115 6.84 1 98.56 335 GLN B O 1
ATOM 5443 N N . ALA B 1 336 ? -6.266 -0.388 6.812 1 98.81 336 ALA B N 1
ATOM 5444 C CA . ALA B 1 336 ? -6.395 -0.22 5.371 1 98.81 336 ALA B CA 1
ATOM 5445 C C . ALA B 1 336 ? -5.82 -1.421 4.625 1 98.81 336 ALA B C 1
ATOM 5447 O O . ALA B 1 336 ? -6.395 -1.881 3.635 1 98.81 336 ALA B O 1
ATOM 5448 N N . HIS B 1 337 ? -4.672 -1.895 5.09 1 98.56 337 HIS B N 1
ATOM 5449 C CA . HIS B 1 337 ? -4.086 -3.121 4.562 1 98.56 337 HIS B CA 1
ATOM 5450 C C . HIS B 1 337 ? -5.062 -4.285 4.664 1 98.56 337 HIS B C 1
ATOM 5452 O O . HIS B 1 337 ? -5.262 -5.02 3.693 1 98.56 337 HIS B O 1
ATOM 5458 N N . GLN B 1 338 ? -5.719 -4.48 5.797 1 98.44 338 GLN B N 1
ATOM 5459 C CA . GLN B 1 338 ? -6.641 -5.586 6.031 1 98.44 338 GLN B CA 1
ATOM 5460 C C . GLN B 1 338 ? -7.938 -5.395 5.246 1 98.44 338 GLN B C 1
ATOM 5462 O O . GLN B 1 338 ? -8.602 -6.371 4.895 1 98.44 338 GLN B O 1
ATOM 5467 N N . ALA B 1 339 ? -8.312 -4.137 4.969 1 98.75 339 ALA B N 1
ATOM 5468 C CA . ALA B 1 339 ? -9.484 -3.893 4.137 1 98.75 339 ALA B CA 1
ATOM 5469 C C . ALA B 1 339 ? -9.289 -4.445 2.729 1 98.75 339 ALA B C 1
ATOM 5471 O O . ALA B 1 339 ? -10.18 -5.102 2.182 1 98.75 339 ALA B O 1
ATOM 5472 N N . VAL B 1 340 ? -8.094 -4.184 2.146 1 98.69 340 VAL B N 1
ATOM 5473 C CA . VAL B 1 340 ? -7.785 -4.781 0.851 1 98.69 340 VAL B CA 1
ATOM 5474 C C . VAL B 1 340 ? -7.852 -6.301 0.952 1 98.69 340 VAL B C 1
ATOM 5476 O O . VAL B 1 340 ? -8.453 -6.961 0.101 1 98.69 340 VAL B O 1
ATOM 5479 N N . GLN B 1 341 ? -7.277 -6.855 1.999 1 98.44 341 GLN B N 1
ATOM 5480 C CA . GLN B 1 341 ? -7.23 -8.297 2.209 1 98.44 341 GLN B CA 1
ATOM 5481 C C . GLN B 1 341 ? -8.641 -8.891 2.273 1 98.44 341 GLN B C 1
ATOM 5483 O O . GLN B 1 341 ? -8.898 -9.945 1.702 1 98.44 341 GLN B O 1
ATOM 5488 N N . ALA B 1 342 ? -9.516 -8.219 2.955 1 97.88 342 ALA B N 1
ATOM 5489 C CA . ALA B 1 342 ? -10.875 -8.703 3.156 1 97.88 342 ALA B CA 1
ATOM 5490 C C . ALA B 1 342 ? -11.617 -8.812 1.829 1 97.88 342 ALA B C 1
ATOM 5492 O O . ALA B 1 342 ? -12.445 -9.711 1.646 1 97.88 342 ALA B O 1
ATOM 5493 N N . LEU B 1 343 ? -11.305 -7.902 0.911 1 97.5 343 LEU B N 1
ATOM 5494 C CA . LEU B 1 343 ? -12.016 -7.887 -0.364 1 97.5 343 LEU B CA 1
ATOM 5495 C C . LEU B 1 343 ? -11.32 -8.781 -1.385 1 97.5 343 LEU B C 1
ATOM 5497 O O . LEU B 1 343 ? -11.82 -8.977 -2.494 1 97.5 343 LEU B O 1
ATOM 5501 N N . GLY B 1 344 ? -10.125 -9.32 -1.06 1 95.88 344 GLY B N 1
ATOM 5502 C CA . GLY B 1 344 ? -9.406 -10.195 -1.967 1 95.88 344 GLY B CA 1
ATOM 5503 C C . GLY B 1 344 ? -9.062 -9.539 -3.291 1 95.88 344 GLY B C 1
ATOM 5504 O O . GLY B 1 344 ? -8.539 -8.422 -3.32 1 95.88 344 GLY B O 1
ATOM 5505 N N . GLY B 1 345 ? -9.281 -10.258 -4.391 1 94.75 345 GLY B N 1
ATOM 5506 C CA . GLY B 1 345 ? -8.992 -9.742 -5.719 1 94.75 345 GLY B CA 1
ATOM 5507 C C . GLY B 1 345 ? -9.703 -8.43 -6.016 1 94.75 345 GLY B C 1
ATOM 5508 O O . GLY B 1 345 ? -9.125 -7.531 -6.633 1 94.75 345 GLY B O 1
ATOM 5509 N N . ALA B 1 346 ? -10.961 -8.32 -5.586 1 95.38 346 ALA B N 1
ATOM 5510 C CA . ALA B 1 346 ? -11.734 -7.098 -5.812 1 95.38 346 ALA B CA 1
ATOM 5511 C C . ALA B 1 346 ? -11.055 -5.895 -5.164 1 95.38 346 ALA B C 1
ATOM 5513 O O . ALA B 1 346 ? -11.086 -4.789 -5.711 1 95.38 346 ALA B O 1
ATOM 5514 N N . GLY B 1 347 ? -10.461 -6.109 -4.004 1 97.56 347 GLY B N 1
ATOM 5515 C CA . GLY B 1 347 ? -9.781 -5.039 -3.295 1 97.56 347 GLY B CA 1
ATOM 5516 C C . GLY B 1 347 ? -8.453 -4.656 -3.922 1 97.56 347 GLY B C 1
ATOM 5517 O O . GLY B 1 347 ? -7.898 -3.6 -3.613 1 97.56 347 GLY B O 1
ATOM 5518 N N . PHE B 1 348 ? -7.965 -5.508 -4.793 1 97.06 348 PHE B N 1
ATOM 5519 C CA . PHE B 1 348 ? -6.645 -5.32 -5.383 1 97.06 348 PHE B CA 1
ATOM 5520 C C . PHE B 1 348 ? -6.746 -4.605 -6.727 1 97.06 348 PHE B C 1
ATOM 5522 O O . PHE B 1 348 ? -5.734 -4.383 -7.395 1 97.06 348 PHE B O 1
ATOM 5529 N N . LEU B 1 349 ? -7.949 -4.242 -7.141 1 96.25 349 LEU B N 1
ATOM 5530 C CA . LEU B 1 349 ? -8.141 -3.412 -8.328 1 96.25 349 LEU B CA 1
ATOM 5531 C C . LEU B 1 349 ? -7.855 -1.947 -8.016 1 96.25 349 LEU B C 1
ATOM 5533 O O . LEU B 1 349 ? -8.188 -1.463 -6.93 1 96.25 349 LEU B O 1
ATOM 5537 N N . ASN B 1 350 ? -7.312 -1.247 -8.961 1 93.75 350 ASN B N 1
ATOM 5538 C CA . ASN B 1 350 ? -6.891 0.134 -8.758 1 93.75 350 ASN B CA 1
ATOM 5539 C C . ASN B 1 350 ? -8.086 1.059 -8.539 1 93.75 350 ASN B C 1
ATOM 5541 O O . ASN B 1 350 ? -7.945 2.133 -7.953 1 93.75 350 ASN B O 1
ATOM 5545 N N . ASP B 1 351 ? -9.266 0.625 -9.023 1 92.5 351 ASP B N 1
ATOM 5546 C CA . ASP B 1 351 ? -10.438 1.488 -8.922 1 92.5 351 ASP B CA 1
ATOM 5547 C C . ASP B 1 351 ? -11.227 1.197 -7.641 1 92.5 351 ASP B C 1
ATOM 5549 O O . ASP B 1 351 ? -12.281 1.782 -7.41 1 92.5 351 ASP B O 1
ATOM 5553 N N . SER B 1 352 ? -10.734 0.318 -6.832 1 96.88 352 SER B N 1
ATOM 5554 C CA . SER B 1 352 ? -11.398 0.018 -5.566 1 96.88 352 SER B CA 1
ATOM 5555 C C . SER B 1 352 ? -11.141 1.114 -4.535 1 96.88 352 SER B C 1
ATOM 5557 O O . SER B 1 352 ? -10.039 1.657 -4.461 1 96.88 352 SER B O 1
ATOM 5559 N N . VAL B 1 353 ? -12.148 1.366 -3.719 1 98.25 353 VAL B N 1
ATOM 5560 C CA . VAL B 1 353 ? -12.031 2.359 -2.654 1 98.25 353 VAL B CA 1
ATOM 5561 C C . VAL B 1 353 ? -10.945 1.934 -1.672 1 98.25 353 VAL B C 1
ATOM 5563 O O . VAL B 1 353 ? -10.125 2.754 -1.244 1 98.25 353 VAL B O 1
ATOM 5566 N N . VAL B 1 354 ? -10.844 0.637 -1.358 1 98.62 354 VAL B N 1
ATOM 5567 C CA . VAL B 1 354 ? -9.938 0.167 -0.317 1 98.62 354 VAL B CA 1
ATOM 5568 C C . VAL B 1 354 ? -8.5 0.222 -0.823 1 98.62 354 VAL B C 1
ATOM 5570 O O . VAL B 1 354 ? -7.57 0.445 -0.044 1 98.62 354 VAL B O 1
ATOM 5573 N N . SER B 1 355 ? -8.258 0.062 -2.143 1 98.44 355 SER B N 1
ATOM 5574 C CA . SER B 1 355 ? -6.906 0.214 -2.67 1 98.44 355 SER B CA 1
ATOM 5575 C C . SER B 1 355 ? -6.418 1.652 -2.533 1 98.44 355 SER B C 1
ATOM 5577 O O . SER B 1 355 ? -5.234 1.89 -2.277 1 98.44 355 SER B O 1
ATOM 5579 N N . ARG B 1 356 ? -7.324 2.639 -2.725 1 98.44 356 ARG B N 1
ATOM 5580 C CA . ARG B 1 356 ? -6.992 4.043 -2.502 1 98.44 356 ARG B CA 1
ATOM 5581 C C . ARG B 1 356 ? -6.676 4.305 -1.033 1 98.44 356 ARG B C 1
ATOM 5583 O O . ARG B 1 356 ? -5.68 4.961 -0.716 1 98.44 356 ARG B O 1
ATOM 5590 N N . LEU B 1 357 ? -7.543 3.742 -0.112 1 98.88 357 LEU B N 1
ATOM 5591 C CA . LEU B 1 357 ? -7.328 3.91 1.321 1 98.88 357 LEU B CA 1
ATOM 5592 C C . LEU B 1 357 ? -5.988 3.322 1.742 1 98.88 357 LEU B C 1
ATOM 5594 O O . LEU B 1 357 ? -5.285 3.898 2.576 1 98.88 357 LEU B O 1
ATOM 5598 N N . PHE B 1 358 ? -5.617 2.209 1.128 1 98.75 358 PHE B N 1
ATOM 5599 C CA . PHE B 1 358 ? -4.352 1.525 1.377 1 98.75 358 PHE B CA 1
ATOM 5600 C C . PHE B 1 358 ? -3.172 2.422 1.021 1 98.75 358 PHE B C 1
ATOM 5602 O O . PHE B 1 358 ? -2.246 2.586 1.817 1 98.75 358 PHE B O 1
ATOM 5609 N N . ARG B 1 359 ? -3.17 3.064 -0.082 1 98.62 359 ARG B N 1
ATOM 5610 C CA . ARG B 1 359 ? -2.113 3.963 -0.535 1 98.62 359 ARG B CA 1
ATOM 5611 C C . ARG B 1 359 ? -2.096 5.246 0.288 1 98.62 359 ARG B C 1
ATOM 5613 O O . ARG B 1 359 ? -1.029 5.727 0.678 1 98.62 359 ARG B O 1
ATOM 5620 N N . ASP B 1 360 ? -3.271 5.77 0.651 1 98.81 360 ASP B N 1
ATOM 5621 C CA . ASP B 1 360 ? -3.379 7.02 1.399 1 98.81 360 ASP B CA 1
ATOM 5622 C C . ASP B 1 360 ? -2.852 6.852 2.822 1 98.81 360 ASP B C 1
ATOM 5624 O O . ASP B 1 360 ? -2.17 7.738 3.344 1 98.81 360 ASP B O 1
ATOM 5628 N N . ALA B 1 361 ? -3.156 5.715 3.451 1 98.81 361 ALA B N 1
ATOM 5629 C CA . ALA B 1 361 ? -2.842 5.488 4.859 1 98.81 361 ALA B CA 1
ATOM 5630 C C . ALA B 1 361 ? -1.335 5.531 5.098 1 98.81 361 ALA B C 1
ATOM 5632 O O . ALA B 1 361 ? -0.882 5.906 6.18 1 98.81 361 ALA B O 1
ATOM 5633 N N . LYS B 1 362 ? -0.582 5.223 4.043 1 98.69 362 LYS B N 1
ATOM 5634 C CA . LYS B 1 362 ? 0.863 5.113 4.219 1 98.69 362 LYS B CA 1
ATOM 5635 C C . LYS B 1 362 ? 1.475 6.461 4.59 1 98.69 362 LYS B C 1
ATOM 5637 O O . LYS B 1 362 ? 2.422 6.523 5.379 1 98.69 362 LYS B O 1
ATOM 5642 N N . LEU B 1 363 ? 0.942 7.52 4.117 1 98.44 363 LEU B N 1
ATOM 5643 C CA . LEU B 1 363 ? 1.505 8.836 4.391 1 98.44 363 LEU B CA 1
ATOM 5644 C C . LEU B 1 363 ? 1.374 9.188 5.871 1 98.44 363 LEU B C 1
ATOM 5646 O O . LEU B 1 363 ? 2.191 9.93 6.41 1 98.44 363 LEU B O 1
ATOM 5650 N N . MET B 1 364 ? 0.371 8.648 6.551 1 98.25 364 MET B N 1
ATOM 5651 C CA . MET B 1 364 ? 0.099 9.031 7.934 1 98.25 364 MET B CA 1
ATOM 5652 C C . MET B 1 364 ? 1.253 8.633 8.844 1 98.25 364 MET B C 1
ATOM 5654 O O . MET B 1 364 ? 1.447 9.227 9.906 1 98.25 364 MET B O 1
ATOM 5658 N N . GLU B 1 365 ? 2.094 7.715 8.414 1 98.19 365 GLU B N 1
ATOM 5659 C CA . GLU B 1 365 ? 3.229 7.254 9.211 1 98.19 365 GLU B CA 1
ATOM 5660 C C . GLU B 1 365 ? 4.492 8.047 8.875 1 98.19 365 GLU B C 1
ATOM 5662 O O . GLU B 1 365 ? 5.543 7.832 9.484 1 98.19 365 GLU B O 1
ATOM 5667 N N . ILE B 1 366 ? 4.371 8.969 7.906 1 97.06 366 ILE B N 1
ATOM 5668 C CA . ILE B 1 366 ? 5.539 9.672 7.398 1 97.06 366 ILE B CA 1
ATOM 5669 C C . ILE B 1 366 ? 5.406 11.164 7.688 1 97.06 366 ILE B C 1
ATOM 5671 O O . ILE B 1 366 ? 6.328 11.781 8.234 1 97.06 366 ILE B O 1
ATOM 5675 N N . GLY B 1 367 ? 4.191 11.688 7.398 1 92.5 367 GLY B N 1
ATOM 5676 C CA . GLY B 1 367 ? 3.961 13.117 7.504 1 92.5 367 GLY B CA 1
ATOM 5677 C C . GLY B 1 367 ? 3.938 13.617 8.938 1 92.5 367 GLY B C 1
ATOM 5678 O O . GLY B 1 367 ? 3.543 12.883 9.844 1 92.5 367 GLY B O 1
ATOM 5679 N N . ALA B 1 368 ? 4.328 14.898 9.125 1 86.25 368 ALA B N 1
ATOM 5680 C CA . ALA B 1 368 ? 4.336 15.578 10.422 1 86.25 368 ALA B CA 1
ATOM 5681 C C . ALA B 1 368 ? 5.23 14.836 11.414 1 86.25 368 ALA B C 1
ATOM 5683 O O . ALA B 1 368 ? 4.898 14.734 12.602 1 86.25 368 ALA B O 1
ATOM 5684 N N . GLY B 1 369 ? 6.324 14.227 10.883 1 91.06 369 GLY B N 1
ATOM 5685 C CA . GLY B 1 369 ? 7.227 13.406 11.68 1 91.06 369 GLY B CA 1
ATOM 5686 C C . GLY B 1 369 ? 6.941 11.922 11.562 1 91.06 369 GLY B C 1
ATOM 5687 O O . GLY B 1 369 ? 5.848 11.461 11.898 1 91.06 369 GLY B O 1
ATOM 5688 N N . THR B 1 370 ? 7.941 11.203 11.141 1 95.62 370 THR B N 1
ATOM 5689 C CA . THR B 1 370 ? 7.797 9.773 10.922 1 95.62 370 THR B CA 1
ATOM 5690 C C . THR B 1 370 ? 7.469 9.055 12.227 1 95.62 370 THR B C 1
ATOM 5692 O O . THR B 1 370 ? 7.656 9.609 13.305 1 95.62 370 THR B O 1
ATOM 5695 N N . SER B 1 371 ? 6.949 7.844 12.102 1 97.06 371 SER B N 1
ATOM 5696 C CA . SER B 1 371 ? 6.719 6.996 13.273 1 97.06 371 SER B CA 1
ATOM 5697 C C . SER B 1 371 ? 7.973 6.879 14.125 1 97.06 371 SER B C 1
ATOM 5699 O O . SER B 1 371 ? 7.891 6.852 15.359 1 97.06 371 SER B O 1
ATOM 5701 N N . GLU B 1 372 ? 9.172 6.832 13.555 1 96 372 GLU B N 1
ATOM 5702 C CA . GLU B 1 372 ? 10.445 6.746 14.258 1 96 372 GLU B CA 1
ATOM 5703 C C . GLU B 1 372 ? 10.695 8 15.102 1 96 372 GLU B C 1
ATOM 5705 O O . GLU B 1 372 ? 11.078 7.902 16.266 1 96 372 GLU B O 1
ATOM 5710 N N . ILE B 1 373 ? 10.414 9.172 14.5 1 95.5 373 ILE B N 1
ATOM 5711 C CA . ILE B 1 373 ? 10.617 10.438 15.203 1 95.5 373 ILE B CA 1
ATOM 5712 C C . ILE B 1 373 ? 9.625 10.555 16.359 1 95.5 373 ILE B C 1
ATOM 5714 O O . ILE B 1 373 ? 9.984 10.992 17.453 1 95.5 373 ILE B O 1
ATOM 5718 N N . ARG B 1 374 ? 8.359 10.188 16.109 1 96.56 374 ARG B N 1
ATOM 5719 C CA . ARG B 1 374 ? 7.344 10.227 17.156 1 96.56 374 ARG B CA 1
ATOM 5720 C C . ARG B 1 374 ? 7.738 9.336 18.328 1 96.56 374 ARG B C 1
ATOM 5722 O O . ARG B 1 374 ? 7.598 9.727 19.484 1 96.56 374 ARG B O 1
ATOM 5729 N N . ARG B 1 375 ? 8.242 8.117 18.031 1 96.12 375 ARG B N 1
ATOM 5730 C CA . ARG B 1 375 ? 8.695 7.203 19.078 1 96.12 375 ARG B CA 1
ATOM 5731 C C . ARG B 1 375 ? 9.867 7.797 19.859 1 96.12 375 ARG B C 1
ATOM 5733 O O . ARG B 1 375 ? 9.922 7.703 21.078 1 96.12 375 ARG B O 1
ATOM 5740 N N . MET B 1 376 ? 10.82 8.367 19.141 1 94.5 376 MET B N 1
ATOM 5741 C CA . MET B 1 376 ? 11.961 9.023 19.781 1 94.5 376 MET B CA 1
ATOM 5742 C C . MET B 1 376 ? 11.484 10.117 20.734 1 94.5 376 MET B C 1
ATOM 5744 O O . MET B 1 376 ? 11.961 10.203 21.875 1 94.5 376 MET B O 1
ATOM 5748 N N . LEU B 1 377 ? 10.5 10.938 20.281 1 93.56 377 LEU B N 1
ATOM 5749 C CA . LEU B 1 377 ? 9.984 12.039 21.094 1 93.56 377 LEU B CA 1
ATOM 5750 C C . LEU B 1 377 ? 9.312 11.523 22.359 1 93.56 377 LEU B C 1
ATOM 5752 O O . LEU B 1 377 ? 9.539 12.055 23.438 1 93.56 377 LEU B O 1
ATOM 5756 N N . ILE B 1 378 ? 8.477 10.523 22.25 1 95 378 ILE B N 1
ATOM 5757 C CA . ILE B 1 378 ? 7.777 9.938 23.391 1 95 378 ILE B CA 1
ATOM 5758 C C . ILE B 1 378 ? 8.789 9.398 24.406 1 95 378 ILE B C 1
ATOM 5760 O O . ILE B 1 378 ? 8.703 9.688 25.594 1 95 378 ILE B O 1
ATOM 5764 N N . GLY B 1 379 ? 9.797 8.633 23.875 1 94 379 GLY B N 1
ATOM 5765 C CA . GLY B 1 379 ? 10.828 8.086 24.75 1 94 379 GLY B CA 1
ATOM 5766 C C . GLY B 1 379 ? 11.602 9.156 25.5 1 94 379 GLY B C 1
ATOM 5767 O O . GLY B 1 379 ? 11.82 9.039 26.703 1 94 379 GLY B O 1
ATOM 5768 N N . ARG B 1 380 ? 11.992 10.195 24.812 1 92.88 380 ARG B N 1
ATOM 5769 C CA . ARG B 1 380 ? 12.734 11.297 25.422 1 92.88 380 ARG B CA 1
ATOM 5770 C C . ARG B 1 380 ? 11.914 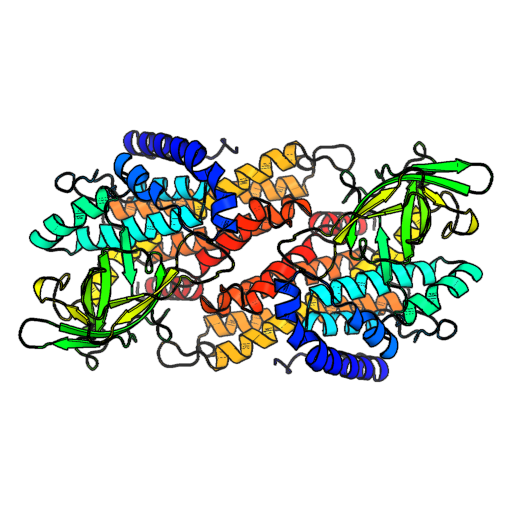11.977 26.5 1 92.88 380 ARG B C 1
ATOM 5772 O O . ARG B 1 380 ? 12.43 12.297 27.578 1 92.88 380 ARG B O 1
ATOM 5779 N N . GLU B 1 381 ? 10.625 12.258 26.203 1 91.44 381 GLU B N 1
ATOM 5780 C CA . GLU B 1 381 ? 9.75 12.914 27.172 1 91.44 381 GLU B CA 1
ATOM 5781 C C . GLU B 1 381 ? 9.586 12.062 28.422 1 91.44 381 GLU B C 1
ATOM 5783 O O . GLU B 1 381 ? 9.562 12.594 29.531 1 91.44 381 GLU B O 1
ATOM 5788 N N . LEU B 1 382 ? 9.453 10.773 28.297 1 92.56 382 LEU B N 1
ATOM 5789 C CA . LEU B 1 382 ? 9.25 9.867 29.438 1 92.56 382 LEU B CA 1
ATOM 5790 C C . LEU B 1 382 ? 10.516 9.758 30.266 1 92.56 382 LEU B C 1
ATOM 5792 O O . LEU B 1 382 ? 10.445 9.586 31.484 1 92.56 382 LEU B O 1
ATOM 5796 N N . MET B 1 383 ? 11.648 9.883 29.625 1 92.25 383 MET B N 1
ATOM 5797 C CA . MET B 1 383 ? 12.914 9.773 30.344 1 92.25 383 MET B CA 1
ATOM 5798 C C . MET B 1 383 ? 13.281 11.094 31.016 1 92.25 383 MET B C 1
ATOM 5800 O O . MET B 1 383 ? 14.07 11.117 31.953 1 92.25 383 MET B O 1
ATOM 5804 N N . ALA B 1 384 ? 12.836 12.211 30.469 1 88.88 384 ALA B N 1
ATOM 5805 C CA . ALA B 1 384 ? 13.094 13.523 31.062 1 88.88 384 ALA B CA 1
ATOM 5806 C C . ALA B 1 384 ? 12.258 13.727 32.312 1 88.88 384 ALA B C 1
ATOM 5808 O O . ALA B 1 384 ? 12.586 14.562 33.156 1 88.88 384 ALA B O 1
ATOM 5809 N N . GLY B 1 385 ? 11.188 13.031 32.562 1 71.75 385 GLY B N 1
ATOM 5810 C CA . GLY B 1 385 ? 10.375 13.125 33.75 1 71.75 385 GLY B CA 1
ATOM 5811 C C . GLY B 1 385 ? 10.742 12.094 34.812 1 71.75 385 GLY B C 1
ATOM 5812 O O . GLY B 1 385 ? 11.469 11.141 34.531 1 71.75 385 GLY B O 1
#

Organism: Cereibacter sphaeroides (strain ATCC 17023 / DSM 158 / JCM 6121 / CCUG 31486 / LMG 2827 / NBRC 12203 / NCIMB 8253 / ATH 2.4.1.) (NCBI:txid272943)

Sequence (770 aa):
MFHAPMTFDLGEEIAALRETVHAWAQERVKPMAARIDRENVFPAELWREMGELGLLGITVPEEFGGSDMGYLAHTVAVEEVARASASVSLSYGAHSNLCVNQIRLNGSPEQKARYLPKLVSGEHVGALAMSEAGAGSDVVSMKLKAEKRNGYYVLNGTKYWITNGPDADVLVVYAKTDPEAGAKGITAFLIEKSMTGFSTSPHFDKVGMRGSNTGELIFENCEVPFENVLGQDGKGVRVLMSGLDYERVVLSGIGTGIMAACLDEVVPYCQSRQQFGQPIGNFQLMQGKLADMYVALNTARAYVYETARACDAGRVTRADAAGCVLYASEQAMVQAHQAVQALGGAGFLNDSVVSRLFRDAKLMEIGAGTSEIRRMLIGRELMAGMFHAPMTFDLGEEIAALRETVHAWAQERVKPMAARIDRENVFPAELWREMGELGLLGITVPEEFGGSDMGYLAHTVAVEEVARASASVSLSYGAHSNLCVNQIRLNGSPEQKARYLPKLVSGEHVGALAMSEAGAGSDVVSMKLKAEKRNGYYVLNGTKYWITNGPDADVLVVYAKTDPEAGAKGITAFLIEKSMTGFSTSPHFDKVGMRGSNTGELIFENCEVPFENVLGQDGKGVRVLMSGLDYERVVLSGIGTGIMAACLDEVVPYCQSRQQFGQPIGNFQLMQGKLADMYVALNTARAYVYETARACDAGRVTRADAAGCVLYASEQAMVQAHQAVQALGGAGFLNDSVVSRLFRDAKLMEIGAGTSEIRRMLIGRELMAG

Solvent-accessible surface area (backbone atoms only — not comparable to full-atom values): 36623 Å² total; per-residue (Å²): 116,67,76,79,66,87,86,74,91,66,53,70,69,43,46,51,47,42,53,53,44,36,51,46,18,58,70,61,43,31,79,42,33,64,58,26,43,75,69,49,46,56,66,70,70,51,40,40,53,36,15,74,71,42,63,34,13,27,68,30,54,56,94,45,67,20,63,52,63,32,45,40,44,45,15,48,46,29,14,35,32,7,38,32,28,52,17,57,24,50,44,47,43,34,22,31,44,53,19,47,43,42,41,69,74,44,39,50,74,67,52,37,68,67,47,42,43,41,39,19,42,26,79,33,40,29,9,41,41,63,27,25,90,76,8,62,90,35,43,70,67,52,74,27,32,32,45,82,52,96,74,29,30,36,27,41,43,54,35,32,77,15,49,30,45,62,69,27,41,36,30,42,37,57,28,26,64,33,78,88,49,51,59,58,8,21,22,26,30,56,46,49,56,82,35,56,38,49,51,55,42,75,57,67,69,45,60,32,37,35,17,33,47,24,13,33,40,38,30,55,67,17,58,40,51,65,86,32,46,41,64,44,88,39,40,16,50,59,60,52,59,74,40,48,49,59,44,36,38,32,54,26,15,36,21,44,7,44,34,49,36,34,43,32,54,42,54,60,46,28,64,64,42,56,47,86,90,36,39,45,46,75,40,68,72,47,41,52,51,52,51,51,48,52,50,48,39,52,54,34,44,54,46,38,49,52,45,19,46,26,48,62,69,73,64,59,48,71,42,51,23,35,45,32,24,44,51,17,13,52,47,17,35,54,40,20,49,47,31,20,59,74,48,35,73,65,16,45,25,50,85,25,70,40,35,49,44,36,37,33,27,54,47,49,40,38,53,96,50,30,51,66,52,30,50,52,49,33,53,51,54,61,66,75,99,115,67,78,81,66,85,84,73,91,66,54,71,69,43,46,52,48,43,52,54,44,36,52,48,18,56,70,60,44,32,80,42,33,66,58,26,43,76,68,49,46,55,66,70,71,50,40,41,52,37,15,75,73,43,65,33,14,28,69,30,53,57,94,46,67,21,63,50,64,33,45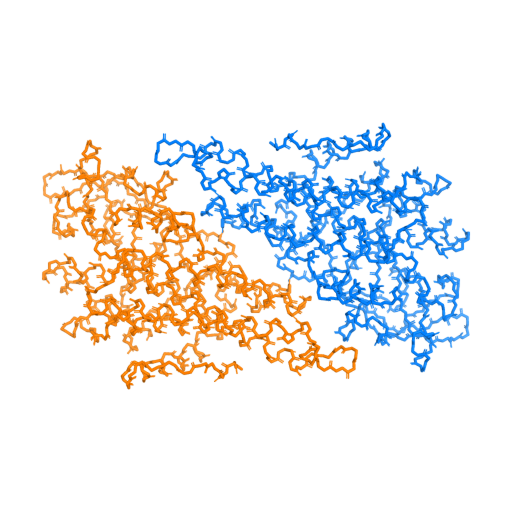,41,43,44,17,46,44,28,14,36,33,7,39,32,27,51,18,58,23,50,42,49,43,33,21,30,43,53,20,46,43,41,41,67,75,46,38,50,75,66,53,38,68,67,47,40,43,42,40,19,42,26,80,34,41,30,8,43,41,63,27,25,90,77,8,61,89,33,42,69,67,52,72,27,32,30,45,82,53,98,75,29,29,36,27,41,45,52,34,32,77,16,50,30,43,62,68,27,41,38,30,41,36,58,28,28,64,32,79,85,48,52,60,56,9,21,22,25,30,57,45,48,55,81,36,56,38,49,49,58,41,75,57,66,66,44,59,31,38,36,18,34,46,25,12,35,39,38,32,54,67,17,56,40,52,65,86,31,44,40,64,43,89,41,39,16,51,58,60,54,60,73,39,48,49,57,44,36,38,33,56,24,14,36,20,46,8,44,34,50,34,33,44,32,53,42,56,60,44,27,64,63,44,56,47,85,88,35,40,45,45,74,39,67,72,46,41,52,52,53,51,51,50,52,50,49,39,52,53,35,45,55,46,37,49,51,45,19,46,26,48,63,69,74,64,59,45,72,42,52,24,35,45,31,24,44,51,17,13,52,48,18,34,53,40,19,49,46,33,19,58,74,46,34,72,65,17,44,25,49,86,24,69,40,36,48,44,36,38,33,26,54,48,49,41,38,55,98,51,29,50,66,52,30,50,52,50,35,53,51,52,61,64,73,98

Radius of gyration: 28.67 Å; Cα contacts (8 Å, |Δi|>4): 1670; chains: 2; bounding box: 51×87×66 Å

InterPro domains:
  IPR006089 Acyl-CoA dehydrogenase, conserved site [PS00072] (129-141)
  IPR006089 Acyl-CoA dehydrogenase, conserved site [PS00073] (341-360)
  IPR006091 Acyl-CoA dehydrogenase/oxidase, middle domain [PF02770] (127-222)
  IPR009075 Acyl-CoA dehydrogenase/oxidase, C-terminal [PF00441] (234-382)
  IPR009100 Acyl-CoA dehydrogenase/oxidase, N-terminal and middle domain superfamily [SSF56645] (6-247)
  IPR013786 Acyl-CoA dehydrogenase/oxidase, N-terminal [PF02771] (12-123)
  IPR034183 Isovaleryl-CoA dehydrogenase [cd01156] (9-384)
  IPR036250 Acyl-CoA dehydrogenase-like, C-terminal [SSF47203] (234-383)
  IPR037069 Acyl-CoA dehydrogenase/oxidase, N-terminal domain superfamily [G3DSA:1.10.540.10] (2-124)
  IPR046373 Acyl-CoA oxidase/dehydrogenase, middle domain superfamily [G3DSA:2.40.110.10] (126-240)

pLDDT: mean 96.62, std 3.9, range [64.94, 98.88]